Protein AF-A0A1K1LLW4-F1 (afdb_monomer_lite)

Secondary structure (DSSP, 8-state):
--------EEETT-SSPPTTPPEE--TTS-TT-HHHHHHHHTSSSTT--EEEEEETTTTEEEEEEE-SS-TTEEEEEEEETTTEEEEEEEEHHHHHHHHHHHHHT--SEEETTTEEE-SS-EE--S--EETTTTEE---BPSSPEEEEHHHH--TT--GGG---B-STT----SPPPHHHHHHHHHHHHHHHHTSTTPPPGGG-EEEEE-GGGSGGGEE-HHHHHHHTTS-HHHHHHHHHHT-TTPPPPSEEETTEEEEEHHHHHHHHHHHHTSHHHHHHHHH-GGG--TT-TT---HHHHHHHHHHHHHHHIIIIISHHHHHHS-GGG-SHHHHHHHHHHHHHHHHHTHHHHS-HHHHHHHHHHHHHHHHHHHHHHS---S-----HHHHHHHHHHHHH-GGGHHHHHHHHHHHHHHHH---HHHHHHHHHHHIIIII---HHHHHHHHHHHSPP--

Sequence (458 aa):
MTWTDEPVANGLRTDHPWPNLPFVDDGHIPIEDPDAVEGLGRGAGGGLWGRCDRDTATGEWAAFTTDPKNHDFAWVLRFHPEHGLSVLLYRDDDGAGAHDEWFGDKALMTRLGGYWWDGTTWYRPRQVMNWATESYMRRPVSRPTVITAADLLDDSCRPERGTVAKIVGFTPGPPVPPQQWRHDLARWAQHRSDRPGALALEQCVVTLNAPELAESALLGVEEFAAEAGIAAATLRAYIARDEADIPEPQVTDGGRKRWSRPVVTDWLEQRRRAPGNAAAVLAGNDTADENASGSISPALRRLWTRLTTMLLRELWEQPAARRRWSRPFRNEQAANDLAEQLGWVAAVNADAAIPVNDLAWMIQQGVLWELQRFRDTMSVVGHVSLTRQAGHALGWFIEQAPGRVPALFGAIVRHAKDDLDIPADVVEKSLRQSLMSHGGMPPERVDEFFAVTFPPQK

Foldseek 3Di:
DQQPFDFLAFELQALAGAALHAYADPPVAPLVDQVSQQCQQVDPDPLKGKDKDADPVQRKIKIKIQDPQANQKMWIWTQGPVQGIGITITGNVSRVVVRCVCPVVCFRDAALQAFTDNLPFIFDHQAAAFLLVRGGDGHTADPKDFDFLVNLADPLAALVLADYHYPNPDDRDPGHPRSNSSNNSVVSVVVQVPDPPRDDRRSHTHDIDGPLLPPVQWDWLCRLCVVLVHHSVVSVVCVVVVHLVDTAASDQDPNTGIHRPVNSVSNSLRSCLALVNLQVLQQPPPPPPPPPPPDDRVLLVVQLVVQLVVQLCVCQVDPVNLVVDDPVQSDSVSSSVVSSVVSNVCSVCVCVVDVLVVLLVVLLVLLLVQLQVCVVVDVDDAEGARDLVSLQSLLSSCRSRVSCLLNSLSNSQNCCCPVPVHHSRRSLRNNLNSCCPRSVDPNVSSVSSCSNRHGDDD

pLDDT: mean 87.44, std 11.72, range [29.08, 98.12]

Radius of gyration: 28.99 Å; chains: 1; bounding box: 76×58×81 Å

Structure (mmCIF, N/CA/C/O backbone):
data_AF-A0A1K1LLW4-F1
#
_entry.id   AF-A0A1K1LLW4-F1
#
loop_
_atom_site.group_PDB
_atom_site.id
_atom_site.type_symbol
_atom_site.label_atom_id
_atom_site.label_alt_id
_atom_site.label_comp_id
_atom_site.label_asym_id
_atom_site.label_entity_id
_atom_site.label_seq_id
_atom_site.pdbx_PDB_ins_code
_atom_site.Cartn_x
_atom_site.Cartn_y
_atom_site.Cartn_z
_atom_site.occupancy
_atom_site.B_iso_or_equiv
_atom_site.auth_seq_id
_atom_site.auth_comp_id
_atom_site.auth_asym_id
_atom_site.auth_atom_id
_atom_site.pdbx_PDB_model_num
ATOM 1 N N . MET A 1 1 ? -2.407 -8.508 3.901 1.00 29.08 1 MET A N 1
ATOM 2 C CA . MET A 1 1 ? -2.340 -9.109 2.555 1.00 29.08 1 MET A CA 1
ATOM 3 C C . MET A 1 1 ? -1.143 -8.481 1.871 1.00 29.08 1 MET A C 1
ATOM 5 O O . MET A 1 1 ? -1.248 -7.399 1.306 1.00 29.08 1 MET A O 1
ATOM 9 N N . THR A 1 2 ? 0.015 -9.092 2.074 1.00 32.81 2 THR A N 1
ATOM 10 C CA . THR A 1 2 ? 1.294 -8.747 1.456 1.00 32.81 2 THR A CA 1
ATOM 11 C C . THR A 1 2 ? 1.303 -9.373 0.065 1.00 32.81 2 THR A C 1
ATOM 13 O O . THR A 1 2 ? 1.570 -10.557 -0.098 1.00 32.81 2 THR A O 1
ATOM 16 N N . TRP A 1 3 ? 0.894 -8.590 -0.931 1.00 44.00 3 TRP A N 1
ATOM 17 C CA . TRP A 1 3 ? 1.011 -8.954 -2.342 1.00 44.00 3 TRP A CA 1
ATOM 18 C C . TRP A 1 3 ? 2.505 -8.998 -2.674 1.00 44.00 3 TRP A C 1
ATOM 20 O O . TRP A 1 3 ? 3.170 -7.972 -2.577 1.00 44.00 3 TRP A O 1
ATOM 30 N N . THR A 1 4 ? 3.043 -10.183 -2.957 1.00 53.75 4 THR A N 1
ATOM 31 C CA . THR A 1 4 ? 4.460 -10.383 -3.322 1.00 53.75 4 THR A CA 1
ATOM 32 C C . THR A 1 4 ? 4.528 -10.851 -4.769 1.00 53.75 4 THR A C 1
ATOM 34 O O . THR A 1 4 ? 5.141 -11.866 -5.095 1.00 53.75 4 THR A O 1
ATOM 37 N N . ASP A 1 5 ? 3.860 -10.107 -5.646 1.00 73.12 5 ASP A N 1
ATOM 38 C CA . ASP A 1 5 ? 3.947 -10.331 -7.079 1.00 73.12 5 ASP A CA 1
ATOM 39 C C . ASP A 1 5 ? 5.258 -9.673 -7.532 1.00 73.12 5 ASP A C 1
ATOM 41 O O . ASP A 1 5 ? 5.309 -8.485 -7.858 1.00 73.12 5 ASP A O 1
ATOM 45 N N . GLU A 1 6 ? 6.370 -10.412 -7.460 1.00 84.62 6 GLU A N 1
ATOM 46 C CA . GLU A 1 6 ? 7.663 -9.954 -7.977 1.00 84.62 6 GLU A CA 1
ATOM 47 C C . GLU A 1 6 ? 7.812 -10.353 -9.455 1.00 84.62 6 GLU A C 1
ATOM 49 O O . GLU A 1 6 ? 7.581 -11.512 -9.823 1.00 84.62 6 GLU A O 1
ATOM 54 N N . PRO A 1 7 ? 8.253 -9.434 -10.331 1.00 92.94 7 PRO A N 1
ATOM 55 C CA . PRO A 1 7 ? 8.508 -9.772 -11.722 1.00 92.94 7 PRO A CA 1
ATOM 56 C C . PRO A 1 7 ? 9.691 -10.737 -11.835 1.00 92.94 7 PRO A C 1
ATOM 58 O O . PRO A 1 7 ? 10.687 -10.639 -11.119 1.00 92.94 7 PRO A O 1
ATOM 61 N N . VAL A 1 8 ? 9.617 -11.644 -12.806 1.00 95.25 8 VAL A N 1
ATOM 62 C CA . VAL A 1 8 ? 10.657 -12.646 -13.085 1.00 95.25 8 VAL A CA 1
ATOM 63 C C . VAL A 1 8 ? 11.539 -12.277 -14.279 1.00 95.25 8 VAL A C 1
ATOM 65 O O . VAL A 1 8 ? 12.636 -12.820 -14.421 1.00 95.25 8 VAL A O 1
ATOM 68 N N . ALA A 1 9 ? 11.087 -11.364 -15.145 1.00 97.00 9 ALA A N 1
ATOM 69 C CA . ALA A 1 9 ? 11.869 -10.859 -16.269 1.00 97.00 9 ALA A CA 1
ATOM 70 C C . ALA A 1 9 ? 11.394 -9.483 -16.759 1.00 97.00 9 ALA A C 1
ATOM 72 O O . ALA A 1 9 ? 10.254 -9.072 -16.547 1.00 97.00 9 ALA A O 1
ATOM 73 N N . ASN A 1 10 ? 12.279 -8.807 -17.485 1.00 97.56 10 ASN A N 1
ATOM 74 C CA . ASN A 1 10 ? 11.970 -7.628 -18.281 1.00 97.56 10 ASN A CA 1
ATOM 75 C C . ASN A 1 10 ? 11.449 -8.031 -19.661 1.00 97.56 10 ASN A C 1
ATOM 77 O O . ASN A 1 10 ? 12.074 -8.856 -20.328 1.00 97.56 10 ASN A O 1
ATOM 81 N N . GLY A 1 11 ? 10.382 -7.391 -20.137 1.00 96.94 11 GLY A N 1
ATOM 82 C CA . GLY A 1 11 ? 10.068 -7.395 -21.565 1.00 96.94 11 GLY A CA 1
ATOM 83 C C . GLY A 1 11 ? 11.105 -6.585 -22.340 1.00 96.94 11 GLY A C 1
ATOM 84 O O . GLY A 1 11 ? 11.568 -5.540 -21.876 1.00 96.94 11 GLY A O 1
ATOM 85 N N . LEU A 1 12 ? 11.497 -7.050 -23.525 1.00 95.44 12 LEU A N 1
ATOM 86 C CA . LEU A 1 12 ? 12.487 -6.364 -24.358 1.00 95.44 12 LEU A CA 1
ATOM 87 C C . LEU A 1 12 ? 12.047 -4.948 -24.774 1.00 95.44 12 LEU A C 1
ATOM 89 O O . LEU A 1 12 ? 12.897 -4.095 -25.032 1.00 95.44 12 LEU A O 1
ATOM 93 N N . ARG A 1 13 ? 10.738 -4.677 -24.826 1.00 94.94 13 ARG A N 1
ATOM 94 C CA . ARG A 1 13 ? 10.176 -3.372 -25.202 1.00 94.94 13 ARG A CA 1
ATOM 95 C C . ARG A 1 13 ? 9.775 -2.496 -24.009 1.00 94.94 13 ARG A C 1
ATOM 97 O O . ARG A 1 13 ? 9.144 -1.462 -24.228 1.00 94.94 13 ARG A O 1
ATOM 104 N N . THR A 1 14 ? 10.171 -2.867 -22.787 1.00 95.38 14 THR A N 1
ATOM 105 C CA . THR A 1 14 ? 10.041 -2.006 -21.602 1.00 95.38 14 THR A CA 1
ATOM 106 C C . THR A 1 14 ? 10.919 -0.757 -21.729 1.00 95.38 14 THR A C 1
ATOM 108 O O . THR A 1 14 ? 12.055 -0.842 -22.200 1.00 95.38 14 THR A O 1
ATOM 111 N N . ASP A 1 15 ? 10.416 0.391 -21.284 1.00 95.31 15 ASP A N 1
ATOM 112 C CA . ASP A 1 15 ? 11.164 1.646 -21.153 1.00 95.31 15 ASP A CA 1
ATOM 113 C C . ASP A 1 15 ? 11.848 1.772 -19.783 1.00 95.31 15 ASP A C 1
ATOM 115 O O . ASP A 1 15 ? 12.773 2.568 -19.607 1.00 95.31 15 ASP A O 1
ATOM 119 N N . HIS A 1 16 ? 11.437 0.961 -18.806 1.00 95.56 16 HIS A N 1
ATOM 120 C CA . HIS A 1 16 ? 11.915 1.042 -17.427 1.00 95.56 16 HIS A CA 1
ATOM 121 C C . HIS A 1 16 ? 12.403 -0.313 -16.904 1.00 95.56 16 HIS A C 1
ATOM 123 O O . HIS A 1 16 ? 11.697 -0.973 -16.129 1.00 95.56 16 HIS A O 1
ATOM 129 N N . PRO A 1 17 ? 13.609 -0.756 -17.317 1.00 96.25 17 PRO A N 1
ATOM 130 C CA . PRO A 1 17 ? 14.136 -2.055 -16.930 1.00 96.25 17 PRO A CA 1
ATOM 131 C C . PRO A 1 17 ? 14.247 -2.228 -15.414 1.00 96.25 17 PRO A C 1
ATOM 133 O O . PRO A 1 17 ? 14.732 -1.359 -14.686 1.00 96.25 17 PRO A O 1
ATOM 136 N N . TRP A 1 18 ? 13.829 -3.392 -14.938 1.00 94.94 18 TRP A N 1
ATOM 137 C CA . TRP A 1 18 ? 14.044 -3.868 -13.586 1.00 94.94 18 TRP A CA 1
ATOM 138 C C . TRP A 1 18 ? 15.479 -4.394 -13.430 1.00 94.94 18 TRP A C 1
ATOM 140 O O . TRP A 1 18 ? 15.917 -5.234 -14.230 1.00 94.94 18 TRP A O 1
ATOM 150 N N . PRO A 1 19 ? 16.231 -3.930 -12.418 1.00 94.00 19 PRO A N 1
ATOM 151 C CA . PRO A 1 19 ? 17.633 -4.288 -12.251 1.00 94.00 19 PRO A CA 1
ATOM 152 C C . PRO A 1 19 ? 17.816 -5.775 -11.940 1.00 94.00 19 PRO A C 1
ATOM 154 O O . PRO A 1 19 ? 17.080 -6.350 -11.144 1.00 94.00 19 PRO A O 1
ATOM 157 N N . ASN A 1 20 ? 18.852 -6.380 -12.523 1.00 93.69 20 ASN A N 1
ATOM 158 C CA . ASN A 1 20 ? 19.263 -7.773 -12.304 1.00 93.69 20 ASN A CA 1
ATOM 159 C C . ASN A 1 20 ? 18.229 -8.843 -12.708 1.00 93.69 20 ASN A C 1
ATOM 161 O O . ASN A 1 20 ? 18.431 -10.020 -12.411 1.00 93.69 20 ASN A O 1
ATOM 165 N N . LEU A 1 21 ? 17.159 -8.474 -13.418 1.00 95.50 21 LEU A N 1
ATOM 166 C CA . LEU A 1 21 ? 16.263 -9.430 -14.069 1.00 95.50 21 LEU A CA 1
ATOM 167 C C . LEU A 1 21 ? 16.658 -9.638 -15.537 1.00 95.50 21 LEU A C 1
ATOM 169 O O . LEU A 1 21 ? 17.056 -8.673 -16.202 1.00 95.50 21 LEU A O 1
ATOM 173 N N . PRO A 1 22 ? 16.540 -10.870 -16.066 1.00 96.94 22 PRO A N 1
ATOM 174 C CA . PRO A 1 22 ? 16.833 -11.148 -17.467 1.00 96.94 22 PRO A CA 1
ATOM 175 C C . PRO A 1 22 ? 15.857 -10.409 -18.391 1.00 96.94 22 PRO A C 1
ATOM 177 O O . PRO A 1 22 ? 14.741 -10.084 -17.992 1.00 96.94 22 PRO A O 1
ATOM 180 N N . PHE A 1 23 ? 16.257 -10.181 -19.641 1.00 97.69 23 PHE A N 1
ATOM 181 C CA . PHE A 1 23 ? 15.351 -9.706 -20.690 1.00 97.69 23 PHE A CA 1
ATOM 182 C C . PHE A 1 23 ? 14.771 -10.889 -21.463 1.00 97.69 23 PHE A C 1
ATOM 184 O O . PHE A 1 23 ? 15.507 -11.795 -21.861 1.00 97.69 23 PHE A O 1
ATOM 191 N N . VAL A 1 24 ? 13.465 -10.863 -21.707 1.00 97.81 24 VAL A N 1
ATOM 192 C CA . VAL A 1 24 ? 12.727 -11.849 -22.498 1.00 97.81 24 VAL A CA 1
ATOM 193 C C . VAL A 1 24 ? 12.099 -11.147 -23.699 1.00 97.81 24 VAL A C 1
ATOM 195 O O . VAL A 1 24 ? 11.547 -10.054 -23.584 1.00 97.81 24 VAL A O 1
ATOM 198 N N . ASP A 1 25 ? 12.206 -11.782 -24.863 1.00 96.25 25 ASP A N 1
ATOM 199 C CA . ASP A 1 25 ? 11.556 -11.326 -26.090 1.00 96.25 25 ASP A CA 1
ATOM 200 C C . ASP A 1 25 ? 10.027 -11.356 -25.933 1.00 96.25 25 ASP A C 1
ATOM 202 O O . ASP A 1 25 ? 9.420 -12.423 -25.791 1.00 96.25 25 ASP A O 1
ATOM 206 N N . ASP A 1 26 ? 9.427 -10.169 -25.959 1.00 95.62 26 ASP A N 1
ATOM 207 C CA . ASP A 1 26 ? 7.992 -9.928 -25.840 1.00 95.62 26 ASP A CA 1
ATOM 208 C C . ASP A 1 26 ? 7.327 -9.708 -27.210 1.00 95.62 26 ASP A C 1
ATOM 210 O O . ASP A 1 26 ? 6.135 -9.421 -27.262 1.00 95.62 26 ASP A O 1
ATOM 214 N N . GLY A 1 27 ? 8.058 -9.833 -28.328 1.00 93.75 27 GLY A N 1
ATOM 215 C CA . GLY A 1 27 ? 7.659 -9.387 -29.670 1.00 93.75 27 GLY A CA 1
ATOM 216 C C . GLY A 1 27 ? 6.375 -9.995 -30.248 1.00 93.75 27 GLY A C 1
ATOM 217 O O . GLY A 1 27 ? 5.847 -9.489 -31.236 1.00 93.75 27 GLY A O 1
ATOM 218 N N . HIS A 1 28 ? 5.847 -11.070 -29.658 1.00 93.25 28 HIS A N 1
ATOM 219 C CA . HIS A 1 28 ? 4.566 -11.672 -30.057 1.00 93.25 28 HIS A CA 1
ATOM 220 C C . HIS A 1 28 ? 3.344 -11.100 -29.338 1.00 93.25 28 HIS A C 1
ATOM 222 O O . HIS A 1 28 ? 2.230 -11.491 -29.679 1.00 93.25 28 HIS A O 1
ATOM 228 N N . ILE A 1 29 ? 3.534 -10.206 -28.368 1.00 93.94 29 ILE A N 1
ATOM 229 C CA . ILE A 1 29 ? 2.448 -9.515 -27.667 1.00 93.94 29 ILE A CA 1
ATOM 230 C C . ILE A 1 29 ? 2.212 -8.142 -28.327 1.00 93.94 29 ILE A C 1
ATOM 232 O O . ILE A 1 29 ? 3.179 -7.416 -28.575 1.00 93.94 29 ILE A O 1
ATOM 236 N N . PRO A 1 30 ? 0.965 -7.741 -28.622 1.00 92.94 30 PRO A N 1
ATOM 237 C CA . PRO A 1 30 ? 0.643 -6.442 -29.212 1.00 92.94 30 PRO A CA 1
ATOM 238 C C . PRO A 1 30 ? 0.646 -5.339 -28.140 1.00 92.94 30 PRO A C 1
ATOM 240 O O . PRO A 1 30 ? -0.393 -4.788 -27.801 1.00 92.94 30 PRO A O 1
ATOM 243 N N . ILE A 1 31 ? 1.814 -5.028 -27.571 1.00 92.12 31 ILE A N 1
ATOM 244 C CA . ILE A 1 31 ? 1.949 -4.122 -26.413 1.00 92.12 31 ILE A CA 1
ATOM 245 C C . ILE A 1 31 ? 1.507 -2.675 -26.687 1.00 92.12 31 ILE A C 1
ATOM 247 O O . ILE A 1 31 ? 1.424 -1.874 -25.763 1.00 92.12 31 ILE A O 1
ATOM 251 N N . GLU A 1 32 ? 1.299 -2.305 -27.948 1.00 90.81 32 GLU A N 1
ATOM 252 C CA . GLU A 1 32 ? 0.819 -0.985 -28.351 1.00 90.81 32 GLU A CA 1
ATOM 253 C C . GLU A 1 32 ? -0.715 -0.856 -28.281 1.00 90.81 32 GLU A C 1
ATOM 255 O O . GLU A 1 32 ? -1.231 0.259 -28.349 1.00 90.81 32 GLU A O 1
ATOM 260 N N . ASP A 1 33 ? -1.441 -1.972 -28.145 1.00 93.44 33 ASP A N 1
ATOM 261 C CA . ASP A 1 33 ? -2.904 -2.020 -28.111 1.00 93.44 33 ASP A CA 1
ATOM 262 C C . ASP A 1 33 ? -3.393 -2.822 -26.888 1.00 93.44 33 ASP A C 1
ATOM 264 O O . ASP A 1 33 ? -3.398 -4.058 -26.919 1.00 93.44 33 ASP A O 1
ATOM 268 N N . PRO A 1 34 ? -3.828 -2.152 -25.804 1.00 93.62 34 PRO A N 1
ATOM 269 C CA . PRO A 1 34 ? -4.249 -2.849 -24.593 1.00 93.62 34 PRO A CA 1
ATOM 270 C C . PRO A 1 34 ? -5.496 -3.726 -24.786 1.00 93.62 34 PRO A C 1
ATOM 272 O O . PRO A 1 34 ? -5.616 -4.732 -24.087 1.00 93.62 34 PRO A O 1
ATOM 275 N N . ASP A 1 35 ? -6.378 -3.423 -25.750 1.00 93.06 35 ASP A N 1
ATOM 276 C CA . ASP A 1 35 ? -7.534 -4.290 -26.039 1.00 93.06 35 ASP A CA 1
ATOM 277 C C . ASP A 1 35 ? -7.069 -5.585 -26.712 1.00 93.06 35 ASP A C 1
ATOM 279 O O . ASP A 1 35 ? -7.592 -6.666 -26.441 1.00 93.06 35 ASP A O 1
ATOM 283 N N . ALA A 1 36 ? -6.056 -5.496 -27.579 1.00 93.00 36 ALA A N 1
ATOM 284 C CA . ALA A 1 36 ? -5.451 -6.671 -28.194 1.00 93.00 36 ALA A CA 1
ATOM 285 C C . ALA A 1 36 ? -4.679 -7.517 -27.168 1.00 93.00 36 ALA A C 1
ATOM 287 O O . ALA A 1 36 ? -4.701 -8.746 -27.264 1.00 93.00 36 ALA A O 1
ATOM 288 N N . VAL A 1 37 ? -4.039 -6.888 -26.173 1.00 93.50 37 VAL A N 1
ATOM 289 C CA . VAL A 1 37 ? -3.415 -7.589 -25.037 1.00 93.50 37 VAL A CA 1
ATOM 290 C C . VAL A 1 37 ? -4.467 -8.364 -24.246 1.00 93.50 37 VAL A C 1
ATOM 292 O O . VAL A 1 37 ? -4.327 -9.572 -24.081 1.00 93.50 37 VAL A O 1
ATOM 295 N N . GLU A 1 38 ? -5.557 -7.718 -23.822 1.00 92.31 38 GLU A N 1
ATOM 296 C CA . GLU A 1 38 ? -6.661 -8.403 -23.138 1.00 92.31 38 GLU A CA 1
ATOM 297 C C . GLU A 1 38 ? -7.264 -9.521 -24.006 1.00 92.31 38 GLU A C 1
ATOM 299 O O . GLU A 1 38 ? -7.547 -10.616 -23.515 1.00 92.31 38 GLU A O 1
ATOM 304 N N . GLY A 1 39 ? -7.440 -9.262 -25.303 1.00 89.38 39 GLY A N 1
ATOM 305 C CA . GLY A 1 39 ? -7.999 -10.208 -26.263 1.00 89.38 39 GLY A CA 1
ATOM 306 C C . GLY A 1 39 ? -7.177 -11.490 -26.421 1.00 89.38 39 GLY A C 1
ATOM 307 O O . GLY A 1 39 ? -7.765 -12.553 -26.628 1.00 89.38 39 GLY A O 1
ATOM 308 N N . LEU A 1 40 ? -5.846 -11.424 -26.279 1.00 87.25 40 LEU A N 1
ATOM 309 C CA . LEU A 1 40 ? -4.995 -12.619 -26.232 1.00 87.25 40 LEU A CA 1
ATOM 310 C C . LEU A 1 40 ? -5.341 -13.499 -25.027 1.00 87.25 40 LEU A C 1
ATOM 312 O O . LEU A 1 40 ? -5.541 -14.704 -25.183 1.00 87.25 40 LEU A O 1
ATOM 316 N N . GLY A 1 41 ? -5.461 -12.883 -23.852 1.00 81.19 41 GLY A N 1
ATOM 317 C CA . GLY A 1 41 ? -5.761 -13.568 -22.599 1.00 81.19 41 GLY A CA 1
ATOM 318 C C . GLY A 1 41 ? -7.203 -14.065 -22.499 1.00 81.19 41 GLY A C 1
ATOM 319 O O . GLY A 1 41 ? -7.468 -15.048 -21.825 1.00 81.19 41 GLY A O 1
ATOM 320 N N . ARG A 1 42 ? -8.152 -13.436 -23.203 1.00 81.75 42 ARG A N 1
ATOM 321 C CA . ARG A 1 42 ? -9.574 -13.839 -23.237 1.00 81.75 42 ARG A CA 1
ATOM 322 C C . ARG A 1 42 ? -9.958 -14.730 -24.426 1.00 81.75 42 ARG A C 1
ATOM 324 O O . ARG A 1 42 ? -11.147 -14.935 -24.680 1.00 81.75 42 ARG A O 1
ATOM 331 N N . GLY A 1 43 ? -8.978 -15.232 -25.178 1.00 68.56 43 GLY A N 1
ATOM 332 C CA . GLY A 1 43 ? -9.185 -16.076 -26.357 1.00 68.56 43 GLY A CA 1
ATOM 333 C C . GLY A 1 43 ? -9.942 -17.392 -26.091 1.00 68.56 43 GLY A C 1
ATOM 334 O O . GLY A 1 43 ? -10.261 -17.755 -24.966 1.00 68.56 43 GLY A O 1
ATOM 335 N N . ALA A 1 44 ? -10.229 -18.149 -27.158 1.00 50.34 44 ALA A N 1
ATOM 336 C CA . ALA A 1 44 ? -11.145 -19.305 -27.160 1.00 50.34 44 ALA A CA 1
ATOM 337 C C . ALA A 1 44 ? -10.653 -20.589 -26.435 1.00 50.34 44 ALA A C 1
ATOM 339 O O . ALA A 1 44 ? -11.166 -21.677 -26.705 1.00 50.34 44 ALA A O 1
ATOM 340 N N . GLY A 1 45 ? -9.662 -20.496 -25.545 1.00 55.31 45 GLY A N 1
ATOM 341 C CA . GLY A 1 45 ? -9.111 -21.616 -24.774 1.00 55.31 45 GLY A CA 1
ATOM 342 C C . GLY A 1 45 ? -9.340 -21.441 -23.272 1.00 55.31 45 GLY A C 1
ATOM 343 O O . GLY A 1 45 ? -9.314 -20.328 -22.763 1.00 55.31 45 GLY A O 1
ATOM 344 N N . GLY A 1 46 ? -9.574 -22.538 -22.549 1.00 61.75 46 GLY A N 1
ATOM 345 C CA . GLY A 1 46 ? -9.647 -22.498 -21.085 1.00 61.75 46 GLY A CA 1
ATOM 346 C C . GLY A 1 46 ? -8.267 -22.273 -20.457 1.00 61.75 46 GLY A C 1
ATOM 347 O O . GLY A 1 46 ? -7.285 -22.829 -20.943 1.00 61.75 46 GLY A O 1
ATOM 348 N N . GLY A 1 47 ? -8.212 -21.503 -19.367 1.00 72.81 47 GLY A N 1
ATOM 349 C CA . GLY A 1 47 ? -6.987 -21.282 -18.585 1.00 72.81 47 GLY A CA 1
ATOM 350 C C . GLY A 1 47 ? -6.106 -20.121 -19.052 1.00 72.81 47 GLY A C 1
ATOM 351 O O . GLY A 1 47 ? -4.955 -20.065 -18.650 1.00 72.81 47 GLY A O 1
ATOM 352 N N . LEU A 1 48 ? -6.625 -19.225 -19.894 1.00 84.75 48 LEU A N 1
ATOM 353 C CA . LEU A 1 48 ? -5.991 -17.946 -20.205 1.00 84.75 48 LEU A CA 1
ATOM 354 C C . LEU A 1 48 ? -6.799 -16.826 -19.548 1.00 84.75 48 LEU A C 1
ATOM 356 O O . LEU A 1 48 ? -8.034 -16.891 -19.508 1.00 84.75 48 LEU A O 1
ATOM 360 N N . TRP A 1 49 ? -6.100 -15.812 -19.047 1.00 87.56 49 TRP A N 1
ATOM 361 C CA . TRP A 1 49 ? -6.709 -14.626 -18.463 1.00 87.56 49 TRP A CA 1
ATOM 362 C C . TRP A 1 49 ? -6.142 -13.367 -19.095 1.00 87.56 49 TRP A C 1
ATOM 364 O O . TRP A 1 49 ? -4.971 -13.293 -19.464 1.00 87.56 49 TRP A O 1
ATOM 374 N N . GLY A 1 50 ? -6.998 -12.360 -19.222 1.00 91.19 50 GLY A N 1
ATOM 375 C CA . GLY A 1 50 ? -6.609 -11.047 -19.702 1.00 91.19 50 GLY A CA 1
ATOM 376 C C . GLY A 1 50 ? -7.561 -9.977 -19.202 1.00 91.19 50 GLY A C 1
ATOM 377 O O . GLY A 1 50 ? -8.764 -10.216 -19.010 1.00 91.19 50 GLY A O 1
ATOM 378 N N . ARG A 1 51 ? -7.008 -8.789 -18.990 1.00 93.12 51 ARG A N 1
ATOM 379 C CA . ARG A 1 51 ? -7.737 -7.592 -18.573 1.00 93.12 51 ARG A CA 1
ATOM 380 C C . ARG A 1 51 ? -6.998 -6.370 -19.083 1.00 93.12 51 ARG A C 1
ATOM 382 O O . ARG A 1 51 ? -5.768 -6.356 -19.075 1.00 93.12 51 ARG A O 1
ATOM 389 N N . CYS A 1 52 ? -7.744 -5.350 -19.479 1.00 93.56 52 CYS A N 1
ATOM 390 C CA . CYS A 1 52 ? -7.210 -4.008 -19.601 1.00 93.56 52 CYS A CA 1
ATOM 391 C C . CYS A 1 52 ? -8.060 -3.029 -18.795 1.00 93.56 52 CYS A C 1
ATOM 393 O O . CYS A 1 52 ? -9.269 -3.207 -18.644 1.00 93.56 52 CYS A O 1
ATOM 395 N N . ASP A 1 53 ? -7.407 -1.992 -18.289 1.00 93.25 53 ASP A N 1
ATOM 396 C CA . ASP A 1 53 ? -8.035 -0.871 -17.613 1.00 93.25 53 ASP A CA 1
ATOM 397 C C . ASP A 1 53 ? -7.435 0.436 -18.146 1.00 93.25 53 ASP A C 1
ATOM 399 O O . ASP A 1 53 ? -6.230 0.545 -18.399 1.00 93.25 53 ASP A O 1
ATOM 403 N N . ARG A 1 54 ? -8.292 1.438 -18.364 1.00 92.31 54 ARG A N 1
ATOM 404 C CA . ARG A 1 54 ? -7.931 2.709 -19.008 1.00 92.31 54 ARG A CA 1
ATOM 405 C C . ARG A 1 54 ? -8.397 3.890 -18.166 1.00 92.31 54 ARG A C 1
ATOM 407 O O . ARG A 1 54 ? -9.573 3.976 -17.814 1.00 92.31 54 ARG A O 1
ATOM 414 N N . ASP A 1 55 ? -7.508 4.845 -17.927 1.00 88.94 55 ASP A N 1
ATOM 415 C CA . ASP A 1 55 ? -7.869 6.165 -17.416 1.00 88.94 55 ASP A CA 1
ATOM 416 C C . ASP A 1 55 ? -8.114 7.098 -18.609 1.00 88.94 55 ASP A C 1
ATOM 418 O O . ASP A 1 55 ? -7.195 7.633 -19.227 1.00 88.94 55 ASP A O 1
ATOM 422 N N . THR A 1 56 ? -9.387 7.284 -18.964 1.00 85.81 56 THR A N 1
ATOM 423 C CA . THR A 1 56 ? -9.769 8.138 -20.104 1.00 85.81 56 THR A CA 1
ATOM 424 C C . THR A 1 56 ? -9.405 9.613 -19.923 1.00 85.81 56 THR A C 1
ATOM 426 O O . THR A 1 56 ? -9.317 10.327 -20.921 1.00 85.81 56 THR A O 1
ATOM 429 N N . ALA A 1 57 ? -9.196 10.082 -18.687 1.00 88.06 57 ALA A N 1
ATOM 430 C CA . ALA A 1 57 ? -8.868 11.478 -18.424 1.00 88.06 57 ALA A CA 1
ATOM 431 C C . ALA A 1 57 ? -7.390 11.773 -18.698 1.00 88.06 57 ALA A C 1
ATOM 433 O O . ALA A 1 57 ? -7.067 12.851 -19.197 1.00 88.06 57 ALA A O 1
ATOM 434 N N . THR A 1 58 ? -6.504 10.826 -18.388 1.00 87.38 58 THR A N 1
ATOM 435 C CA . THR A 1 58 ? -5.056 11.001 -18.568 1.00 87.38 58 THR A CA 1
ATOM 436 C C . THR A 1 58 ? -4.510 10.287 -19.802 1.00 87.38 58 THR A C 1
ATOM 438 O O . THR A 1 58 ? -3.434 10.635 -20.273 1.00 87.38 58 THR A O 1
ATOM 441 N N . GLY A 1 59 ? -5.242 9.324 -20.368 1.00 89.94 59 GLY A N 1
ATOM 442 C CA . GLY A 1 59 ? -4.763 8.472 -21.462 1.00 89.94 59 GLY A CA 1
ATOM 443 C C . GLY A 1 59 ? -3.833 7.346 -20.996 1.00 89.94 59 GLY A C 1
ATOM 444 O O . GLY A 1 59 ? -3.259 6.636 -21.821 1.00 89.94 59 GLY A O 1
ATOM 445 N N . GLU A 1 60 ? -3.679 7.180 -19.684 1.00 92.56 60 GLU A N 1
ATOM 446 C CA . GLU A 1 60 ? -2.968 6.067 -19.071 1.00 92.56 60 GLU A CA 1
ATOM 447 C C . GLU A 1 60 ? -3.755 4.763 -19.206 1.00 92.56 60 GLU A C 1
ATOM 449 O O . GLU A 1 60 ? -4.988 4.745 -19.200 1.00 92.56 60 GLU A O 1
ATOM 454 N N . TRP A 1 61 ? -3.037 3.648 -19.270 1.00 93.62 61 TRP A N 1
ATOM 455 C CA . TRP A 1 61 ? -3.657 2.331 -19.216 1.00 93.62 61 TRP A CA 1
ATOM 456 C C . TRP A 1 61 ? -2.730 1.295 -18.585 1.00 93.62 61 TRP A C 1
ATOM 458 O O . TRP A 1 61 ? -1.508 1.477 -18.517 1.00 93.62 61 TRP A O 1
ATOM 468 N N . ALA A 1 62 ? -3.336 0.214 -18.107 1.00 94.31 62 ALA A N 1
ATOM 469 C CA . ALA A 1 62 ? -2.666 -1.012 -17.710 1.00 94.31 62 ALA A CA 1
ATOM 470 C C . ALA A 1 62 ? -3.354 -2.195 -18.392 1.00 94.31 62 ALA A C 1
ATOM 472 O O . ALA A 1 62 ? -4.544 -2.143 -18.706 1.00 94.31 62 ALA A O 1
ATOM 473 N N . ALA A 1 63 ? -2.593 -3.244 -18.669 1.00 95.06 63 ALA A N 1
ATOM 474 C CA . ALA A 1 63 ? -3.138 -4.474 -19.215 1.00 95.06 63 ALA A CA 1
ATOM 475 C C . ALA A 1 63 ? -2.319 -5.663 -18.735 1.00 95.06 63 ALA A C 1
ATOM 477 O O . ALA A 1 63 ? -1.123 -5.533 -18.479 1.00 95.06 63 ALA A O 1
ATOM 478 N N . PHE A 1 64 ? -2.946 -6.828 -18.652 1.00 94.81 64 PHE A N 1
ATOM 479 C CA . PHE A 1 64 ? -2.212 -8.076 -18.526 1.00 94.81 64 PHE A CA 1
ATOM 480 C C . PHE A 1 64 ? -2.808 -9.171 -19.402 1.00 94.81 64 PHE A C 1
ATOM 482 O O . PHE A 1 64 ? -3.986 -9.128 -19.767 1.00 94.81 64 PHE A O 1
ATOM 489 N N . THR A 1 65 ? -1.973 -10.151 -19.733 1.00 95.38 65 THR A N 1
ATOM 490 C CA . THR A 1 65 ? -2.368 -11.367 -20.445 1.00 95.38 65 THR A CA 1
ATOM 491 C C . THR A 1 65 ? -1.501 -12.536 -20.011 1.00 95.38 65 THR A C 1
ATOM 493 O O . THR A 1 65 ? -0.281 -12.390 -19.927 1.00 95.38 65 THR A O 1
ATOM 496 N N . THR A 1 66 ? -2.096 -13.713 -19.832 1.00 94.81 66 THR A N 1
ATOM 497 C CA . THR A 1 66 ? -1.350 -14.979 -19.844 1.00 94.81 66 THR A CA 1
ATOM 498 C C . THR A 1 66 ? -0.587 -15.093 -21.169 1.00 94.81 66 THR A C 1
ATOM 500 O O . THR A 1 66 ? -1.122 -14.751 -22.233 1.00 94.81 66 THR A O 1
ATOM 503 N N . ASP A 1 67 ? 0.675 -15.520 -21.133 1.00 93.88 67 ASP A N 1
ATOM 504 C CA . ASP A 1 67 ? 1.489 -15.647 -22.340 1.00 93.88 67 ASP A CA 1
ATOM 505 C C . ASP A 1 67 ? 0.993 -16.819 -23.210 1.00 93.88 67 ASP A C 1
ATOM 507 O O . ASP A 1 67 ? 0.894 -17.945 -22.727 1.00 93.88 67 ASP A O 1
ATOM 511 N N . PRO A 1 68 ? 0.734 -16.615 -24.516 1.00 90.88 68 PRO A N 1
ATOM 512 C CA . PRO A 1 68 ? 0.138 -17.642 -25.376 1.00 90.88 68 PRO A CA 1
ATOM 513 C C . PRO A 1 68 ? 1.105 -18.767 -25.781 1.00 90.88 68 PRO A C 1
ATOM 515 O O . PRO A 1 68 ? 0.701 -19.727 -26.437 1.00 90.88 68 PRO A O 1
ATOM 518 N N . LYS A 1 69 ? 2.403 -18.635 -25.486 1.00 92.06 69 LYS A N 1
ATOM 519 C CA . LYS A 1 69 ? 3.441 -19.626 -25.803 1.00 92.06 69 LYS A CA 1
ATOM 520 C C . LYS A 1 69 ? 3.947 -20.351 -24.555 1.00 92.06 69 LYS A C 1
ATOM 522 O O . LYS A 1 69 ? 4.555 -21.412 -24.701 1.00 92.06 69 LYS A O 1
ATOM 527 N N . ASN A 1 70 ? 3.736 -19.788 -23.368 1.00 93.00 70 ASN A N 1
ATOM 528 C CA . ASN A 1 70 ? 4.112 -20.360 -22.084 1.00 93.00 70 ASN A CA 1
ATOM 529 C C . ASN A 1 70 ? 3.145 -19.900 -20.979 1.00 93.00 70 ASN A C 1
ATOM 531 O O . ASN A 1 70 ? 3.350 -18.861 -20.360 1.00 93.00 70 ASN A O 1
ATOM 535 N N . HIS A 1 71 ? 2.111 -20.701 -20.727 1.00 92.88 71 HIS A N 1
ATOM 536 C CA . HIS A 1 71 ? 0.999 -20.329 -19.845 1.00 92.88 71 HIS A CA 1
ATOM 537 C C . HIS A 1 71 ? 1.378 -20.281 -18.354 1.00 92.88 71 HIS A C 1
ATOM 539 O O . HIS A 1 71 ? 0.555 -19.889 -17.541 1.00 92.88 71 HIS A O 1
ATOM 545 N N . ASP A 1 72 ? 2.608 -20.655 -17.988 1.00 93.19 72 ASP A N 1
ATOM 546 C CA . ASP A 1 72 ? 3.116 -20.497 -16.618 1.00 93.19 72 ASP A CA 1
ATOM 547 C C . ASP A 1 72 ? 3.407 -19.020 -16.275 1.00 93.19 72 ASP A C 1
ATOM 549 O O . ASP A 1 72 ? 3.708 -18.687 -15.124 1.00 93.19 72 ASP A O 1
ATOM 553 N N . PHE A 1 73 ? 3.352 -18.127 -17.271 1.00 95.50 73 PHE A N 1
ATOM 554 C CA . PHE A 1 73 ? 3.671 -16.712 -17.130 1.00 95.50 73 PHE A CA 1
ATOM 555 C C . PHE A 1 73 ? 2.581 -15.800 -17.686 1.00 95.50 73 PHE A C 1
ATOM 557 O O . PHE A 1 73 ? 1.893 -16.131 -18.651 1.00 95.50 73 PHE A O 1
ATOM 564 N N . ALA A 1 74 ? 2.527 -14.592 -17.131 1.00 95.56 74 ALA A N 1
ATOM 565 C CA . ALA A 1 74 ? 1.710 -13.491 -17.611 1.00 95.56 74 ALA A CA 1
ATOM 566 C C . ALA A 1 74 ? 2.572 -12.256 -17.896 1.00 95.56 74 ALA A C 1
ATOM 568 O O . ALA A 1 74 ? 3.515 -11.940 -17.168 1.00 95.56 74 ALA A O 1
ATOM 569 N N . TRP A 1 75 ? 2.230 -11.533 -18.958 1.00 96.88 75 TRP A N 1
ATOM 570 C CA . TRP A 1 75 ? 2.775 -10.209 -19.238 1.00 96.88 75 TRP A CA 1
ATOM 571 C C . TRP A 1 75 ? 1.906 -9.158 -18.578 1.00 96.88 75 TRP A C 1
ATOM 573 O O . TRP A 1 75 ? 0.702 -9.130 -18.822 1.00 96.88 75 TRP A O 1
ATOM 583 N N . VAL A 1 76 ? 2.524 -8.268 -17.806 1.00 95.62 76 VAL A N 1
ATOM 584 C CA . VAL A 1 76 ? 1.865 -7.120 -17.179 1.00 95.62 76 VAL A CA 1
ATOM 585 C C . VAL A 1 76 ? 2.469 -5.843 -17.753 1.00 95.62 76 VAL A C 1
ATOM 587 O O . VAL A 1 76 ? 3.691 -5.679 -17.835 1.00 95.62 76 VAL A O 1
ATOM 590 N N . LEU A 1 77 ? 1.592 -4.960 -18.219 1.00 95.06 77 LEU A N 1
ATOM 591 C CA . LEU A 1 77 ? 1.922 -3.756 -18.961 1.00 95.06 77 LEU A CA 1
ATOM 592 C C . LEU A 1 77 ? 1.340 -2.529 -18.266 1.00 95.06 77 LEU A C 1
ATOM 594 O O . LEU A 1 77 ? 0.188 -2.535 -17.829 1.00 95.06 77 LEU A O 1
ATOM 598 N N . ARG A 1 78 ? 2.112 -1.441 -18.253 1.00 93.81 78 ARG A N 1
ATOM 599 C CA . ARG A 1 78 ? 1.674 -0.127 -17.773 1.00 93.81 78 ARG A CA 1
ATOM 600 C C . ARG A 1 78 ? 2.188 0.970 -18.675 1.00 93.81 78 ARG A C 1
ATOM 602 O O . ARG A 1 78 ? 3.395 1.144 -18.804 1.00 93.81 78 ARG A O 1
ATOM 609 N N . PHE A 1 79 ? 1.272 1.733 -19.252 1.00 93.31 79 PHE A N 1
ATOM 610 C CA . PHE A 1 79 ? 1.591 2.840 -20.142 1.00 93.31 79 PHE A CA 1
ATOM 611 C C . PHE A 1 79 ? 1.224 4.190 -19.539 1.00 93.31 79 PHE A C 1
ATOM 613 O O . PHE A 1 79 ? 0.083 4.408 -19.124 1.00 93.31 79 PHE A O 1
ATOM 620 N N . HIS A 1 80 ? 2.167 5.124 -19.596 1.00 92.88 80 HIS A N 1
ATOM 621 C CA . HIS A 1 80 ? 1.959 6.529 -19.287 1.00 92.88 80 HIS A CA 1
ATOM 622 C C . HIS A 1 80 ? 2.356 7.403 -20.485 1.00 92.88 80 HIS A C 1
ATOM 624 O O . HIS A 1 80 ? 3.471 7.251 -20.989 1.00 92.88 80 HIS A O 1
ATOM 630 N N . PRO A 1 81 ? 1.520 8.366 -20.917 1.00 91.50 81 PRO A N 1
ATOM 631 C CA . PRO A 1 81 ? 1.796 9.172 -22.111 1.00 91.50 81 PRO A CA 1
ATOM 632 C C . PRO A 1 81 ? 3.154 9.883 -22.103 1.00 91.50 81 PRO A C 1
ATOM 634 O O . PRO A 1 81 ? 3.807 9.978 -23.138 1.00 91.50 81 PRO A O 1
ATOM 637 N N . GLU A 1 82 ? 3.590 10.365 -20.936 1.00 92.12 82 GLU A N 1
ATOM 638 C CA . GLU A 1 82 ? 4.856 11.100 -20.786 1.00 92.12 82 GLU A CA 1
ATOM 639 C C . GLU A 1 82 ? 6.040 10.221 -20.359 1.00 92.12 82 GLU A C 1
ATOM 641 O O . GLU A 1 82 ? 7.193 10.605 -20.551 1.00 92.12 82 GLU A O 1
ATOM 646 N N . HIS A 1 83 ? 5.769 9.052 -19.771 1.00 92.50 83 HIS A N 1
ATOM 647 C CA . HIS A 1 83 ? 6.793 8.209 -19.141 1.00 92.50 83 HIS A CA 1
ATOM 648 C C . HIS A 1 83 ? 6.944 6.850 -19.827 1.00 92.50 83 HIS A C 1
ATOM 650 O O . HIS A 1 83 ? 7.773 6.052 -19.421 1.00 92.50 83 HIS A O 1
ATOM 656 N N . GLY A 1 84 ? 6.229 6.608 -20.923 1.00 92.88 84 GLY A N 1
ATOM 657 C CA . GLY A 1 84 ? 6.413 5.416 -21.738 1.00 92.88 84 GLY A CA 1
ATOM 658 C C . GLY A 1 84 ? 5.753 4.178 -21.143 1.00 92.88 84 GLY A C 1
ATOM 659 O O . GLY A 1 84 ? 4.750 4.258 -20.430 1.00 92.88 84 GLY A O 1
ATOM 660 N N . LEU A 1 85 ? 6.280 3.019 -21.516 1.00 93.19 85 LEU A N 1
ATOM 661 C CA . LEU A 1 85 ? 5.676 1.716 -21.287 1.00 93.19 85 LEU A CA 1
ATOM 662 C C . LEU A 1 85 ? 6.580 0.830 -20.425 1.00 93.19 85 LEU A C 1
ATOM 664 O O . LEU A 1 85 ? 7.677 0.457 -20.834 1.00 93.19 85 LEU A O 1
ATOM 668 N N . SER A 1 86 ? 6.078 0.397 -19.275 1.00 94.31 86 SER A N 1
ATOM 669 C CA . SER A 1 86 ? 6.662 -0.700 -18.504 1.00 94.31 86 SER A CA 1
ATOM 670 C C . SER A 1 86 ? 6.082 -2.028 -18.994 1.00 94.31 86 SER A C 1
ATOM 672 O O . SER A 1 86 ? 4.863 -2.187 -19.033 1.00 94.31 86 SER A O 1
ATOM 674 N N . VAL A 1 87 ? 6.947 -2.983 -19.347 1.00 95.69 87 VAL A N 1
ATOM 675 C CA . VAL A 1 87 ? 6.569 -4.359 -19.723 1.00 95.69 87 VAL A CA 1
ATOM 676 C C . VAL A 1 87 ? 7.364 -5.338 -18.873 1.00 95.69 87 VAL A C 1
ATOM 678 O O . VAL A 1 87 ? 8.591 -5.404 -18.988 1.00 95.69 87 VAL A O 1
ATOM 681 N N . LEU A 1 88 ? 6.681 -6.099 -18.025 1.00 96.31 88 LEU A N 1
ATOM 682 C CA . LEU A 1 88 ? 7.304 -7.067 -17.126 1.00 96.31 88 LEU A CA 1
ATOM 683 C C . LEU A 1 88 ? 6.609 -8.424 -17.228 1.00 96.31 88 LEU A C 1
ATOM 685 O O . LEU A 1 88 ? 5.413 -8.514 -17.506 1.00 96.31 88 LEU A O 1
ATOM 689 N N . LEU A 1 89 ? 7.390 -9.478 -17.012 1.00 97.00 89 LEU A N 1
ATOM 690 C CA . LEU A 1 89 ? 6.915 -10.853 -16.973 1.00 97.00 89 LEU A CA 1
ATOM 691 C C . LEU A 1 89 ? 6.737 -11.281 -15.518 1.00 97.00 89 LEU A C 1
ATOM 693 O O . LEU A 1 89 ? 7.667 -11.137 -14.724 1.00 97.00 89 LEU A O 1
ATOM 697 N N . TYR A 1 90 ? 5.588 -11.861 -15.207 1.00 95.81 90 TYR A N 1
ATOM 698 C CA . TYR A 1 90 ? 5.223 -12.420 -13.908 1.00 95.81 90 TYR A CA 1
ATOM 699 C C . TYR A 1 90 ? 4.878 -13.898 -14.062 1.00 95.81 90 TYR A C 1
ATOM 701 O O . TYR A 1 90 ? 4.651 -14.366 -15.181 1.00 95.81 90 TYR A O 1
ATOM 709 N N . ARG A 1 91 ? 4.823 -14.648 -12.957 1.00 94.69 91 ARG A N 1
ATOM 710 C CA . ARG A 1 91 ? 4.113 -15.935 -12.979 1.00 94.69 91 ARG A CA 1
ATOM 711 C C . ARG A 1 91 ? 2.634 -15.671 -13.243 1.00 94.69 91 ARG A C 1
ATOM 713 O O . ARG A 1 91 ? 2.131 -14.618 -12.861 1.00 94.69 91 ARG A O 1
ATOM 720 N N . ASP A 1 92 ? 1.954 -16.601 -13.904 1.00 92.31 92 ASP A N 1
ATOM 721 C CA . ASP A 1 92 ? 0.548 -16.398 -14.277 1.00 92.31 92 ASP A CA 1
ATOM 722 C C . ASP A 1 92 ? -0.348 -16.144 -13.050 1.00 92.31 92 ASP A C 1
ATOM 724 O O . ASP A 1 92 ? -1.130 -15.195 -13.053 1.00 92.31 92 ASP A O 1
ATOM 728 N N . ASP A 1 93 ? -0.124 -16.892 -11.962 1.00 91.25 93 ASP A N 1
ATOM 729 C CA . ASP A 1 93 ? -0.840 -16.736 -10.684 1.00 91.25 93 ASP A CA 1
ATOM 730 C C . ASP A 1 93 ? -0.688 -15.330 -10.058 1.00 91.25 93 ASP A C 1
ATOM 732 O O . ASP A 1 93 ? -1.590 -14.870 -9.356 1.00 91.25 93 ASP A O 1
ATOM 736 N N . ASP A 1 94 ? 0.413 -14.634 -10.359 1.00 91.44 94 ASP A N 1
ATOM 737 C CA . ASP A 1 94 ? 0.769 -13.318 -9.808 1.00 91.44 94 ASP A CA 1
ATOM 738 C C . ASP A 1 94 ? 0.341 -12.166 -10.754 1.00 91.44 94 ASP A C 1
ATOM 740 O O . ASP A 1 94 ? 0.307 -10.992 -10.380 1.00 91.44 94 ASP A O 1
ATOM 744 N N . GLY A 1 95 ? 0.002 -12.469 -12.015 1.00 89.62 95 GLY A N 1
ATOM 745 C CA . GLY A 1 95 ? -0.221 -11.459 -13.058 1.00 89.62 95 GLY A CA 1
ATOM 746 C C . GLY A 1 95 ? -1.426 -10.548 -12.801 1.00 89.62 95 GLY A C 1
ATOM 747 O O . GLY A 1 95 ? -1.372 -9.346 -13.071 1.00 89.62 95 GLY A O 1
ATOM 748 N N . ALA A 1 96 ? -2.509 -11.105 -12.253 1.00 88.88 96 ALA A N 1
ATOM 749 C CA . ALA A 1 96 ? -3.717 -10.344 -11.939 1.00 88.88 96 ALA A CA 1
ATOM 750 C C . ALA A 1 96 ? -3.519 -9.397 -10.741 1.00 88.88 96 ALA A C 1
ATOM 752 O O . ALA A 1 96 ? -4.003 -8.264 -10.777 1.00 88.88 96 ALA A O 1
ATOM 753 N N . GLY A 1 97 ? -2.793 -9.838 -9.707 1.00 87.75 97 GLY A N 1
ATOM 754 C CA . GLY A 1 97 ? -2.482 -9.011 -8.539 1.00 87.75 97 GLY A CA 1
ATOM 755 C C . GLY A 1 97 ? -1.556 -7.848 -8.899 1.00 87.75 97 GLY A C 1
ATOM 756 O O . GLY A 1 97 ? -1.877 -6.693 -8.606 1.00 87.75 97 GLY A O 1
ATOM 757 N N . ALA A 1 98 ? -0.499 -8.118 -9.675 1.00 88.44 98 ALA A N 1
ATOM 758 C CA . ALA A 1 98 ? 0.405 -7.093 -10.195 1.00 88.44 98 ALA A CA 1
ATOM 759 C C . ALA A 1 98 ? -0.327 -6.041 -11.051 1.00 88.44 98 ALA A C 1
ATOM 761 O O . ALA A 1 98 ? -0.071 -4.840 -10.931 1.00 88.44 98 ALA A O 1
ATOM 762 N N . HIS A 1 99 ? -1.271 -6.471 -11.897 1.00 89.62 99 HIS A N 1
ATOM 763 C CA . HIS A 1 99 ? -2.116 -5.565 -12.676 1.00 89.62 99 HIS A CA 1
ATOM 764 C C . HIS A 1 99 ? -2.925 -4.612 -11.778 1.00 89.62 99 HIS A C 1
ATOM 766 O O . HIS A 1 99 ? -2.928 -3.396 -12.003 1.00 89.62 99 HIS A O 1
ATOM 772 N N . ASP A 1 100 ? -3.609 -5.150 -10.764 1.00 86.56 100 ASP A N 1
ATOM 773 C CA . ASP A 1 100 ? -4.432 -4.352 -9.854 1.00 86.56 100 ASP A CA 1
ATOM 774 C C . ASP A 1 100 ? -3.575 -3.367 -9.039 1.00 86.56 100 ASP A C 1
ATOM 776 O O . ASP A 1 100 ? -3.971 -2.212 -8.849 1.00 86.56 100 ASP A O 1
ATOM 780 N N . GLU A 1 101 ? -2.364 -3.771 -8.636 1.00 81.12 101 GLU A N 1
ATOM 781 C CA . GLU A 1 101 ? -1.408 -2.900 -7.948 1.00 81.12 101 GLU A CA 1
ATOM 782 C C . GLU A 1 101 ? -0.973 -1.706 -8.818 1.00 81.12 101 GLU A C 1
ATOM 784 O O . GLU A 1 101 ? -0.872 -0.571 -8.333 1.00 81.12 101 GLU A O 1
ATOM 789 N N . TRP A 1 102 ? -0.702 -1.956 -10.101 1.00 80.50 102 TRP A N 1
ATOM 790 C CA . TRP A 1 102 ? -0.218 -0.953 -11.049 1.00 80.50 102 TRP A CA 1
ATOM 791 C C . TRP A 1 102 ? -1.301 0.054 -11.443 1.00 80.50 102 TRP A C 1
ATOM 793 O O . TRP A 1 102 ? -1.018 1.252 -11.563 1.00 80.50 102 TRP A O 1
ATOM 803 N N . PHE A 1 103 ? -2.542 -0.405 -11.628 1.00 78.31 103 PHE A N 1
ATOM 804 C CA . PHE A 1 103 ? -3.642 0.475 -12.019 1.00 78.31 103 PHE A CA 1
ATOM 805 C C . PHE A 1 103 ? -4.235 1.246 -10.830 1.00 78.31 103 PHE A C 1
ATOM 807 O O . PHE A 1 103 ? -4.447 2.455 -10.936 1.00 78.31 103 PHE A O 1
ATOM 814 N N . GLY A 1 104 ? -4.461 0.589 -9.686 1.00 73.19 104 GLY A N 1
ATOM 815 C CA . GLY A 1 104 ? -5.180 1.181 -8.552 1.00 73.19 104 GLY A CA 1
ATOM 816 C C . GLY A 1 104 ? -4.487 2.403 -7.944 1.00 73.19 104 GLY A C 1
ATOM 817 O O . GLY A 1 104 ? -5.102 3.453 -7.760 1.00 73.19 104 GLY A O 1
ATOM 818 N N . ASP A 1 105 ? -3.184 2.300 -7.677 1.00 68.25 105 ASP A N 1
ATOM 819 C CA . ASP A 1 105 ? -2.431 3.350 -6.977 1.00 68.25 105 ASP A CA 1
ATOM 820 C C . ASP A 1 105 ? -1.701 4.324 -7.917 1.00 68.25 105 ASP A C 1
ATOM 822 O O . ASP A 1 105 ? -1.043 5.266 -7.457 1.00 68.25 105 ASP A O 1
ATOM 826 N N . LYS A 1 106 ? -1.861 4.139 -9.235 1.00 77.75 106 LYS A N 1
ATOM 827 C CA . LYS A 1 106 ? -1.170 4.887 -10.298 1.00 77.75 106 LYS A CA 1
ATOM 828 C C . LYS A 1 106 ? 0.360 4.801 -10.221 1.00 77.75 106 LYS A C 1
ATOM 830 O O . LYS A 1 106 ? 1.055 5.705 -10.679 1.00 77.75 106 LYS A O 1
ATOM 835 N N . ALA A 1 107 ? 0.902 3.721 -9.660 1.00 85.56 107 ALA A N 1
ATOM 836 C CA . ALA A 1 107 ? 2.337 3.475 -9.715 1.00 85.56 107 ALA A CA 1
ATOM 837 C C . ALA A 1 107 ? 2.756 3.158 -11.160 1.00 85.56 107 ALA A C 1
ATOM 839 O O . ALA A 1 107 ? 2.116 2.361 -11.843 1.00 85.56 107 ALA A O 1
ATOM 840 N N . LEU A 1 108 ? 3.837 3.781 -11.631 1.00 86.94 108 LEU A N 1
ATOM 841 C CA . LEU A 1 108 ? 4.450 3.437 -12.920 1.00 86.94 108 LEU A CA 1
ATOM 842 C C . LEU A 1 108 ? 5.401 2.253 -12.800 1.00 86.94 108 LEU A C 1
ATOM 844 O O . LEU A 1 108 ? 5.610 1.510 -13.759 1.00 86.94 108 LEU A O 1
ATOM 848 N N . MET A 1 109 ? 6.004 2.111 -11.621 1.00 88.00 109 MET A N 1
ATOM 849 C CA . MET A 1 109 ? 6.885 1.008 -11.277 1.00 88.00 109 MET A CA 1
ATOM 850 C C . MET A 1 109 ? 7.090 0.911 -9.770 1.00 88.00 109 MET A C 1
ATOM 852 O O . MET A 1 109 ? 6.966 1.906 -9.047 1.00 88.00 109 MET A O 1
ATOM 856 N N . THR A 1 110 ? 7.510 -0.273 -9.334 1.00 89.50 110 THR A N 1
ATOM 857 C CA . THR A 1 110 ? 7.990 -0.561 -7.981 1.00 89.50 110 THR A CA 1
ATOM 858 C C . THR A 1 110 ? 9.454 -1.024 -8.011 1.00 89.50 110 THR A C 1
ATOM 860 O O . THR A 1 110 ? 9.932 -1.493 -9.041 1.00 89.50 110 THR A O 1
ATOM 863 N N . ARG A 1 111 ? 10.217 -0.831 -6.929 1.00 91.44 111 ARG A N 1
ATOM 864 C CA . ARG A 1 111 ? 11.632 -1.208 -6.749 1.00 91.44 111 ARG A CA 1
ATOM 865 C C . ARG A 1 111 ? 11.928 -1.472 -5.268 1.00 91.44 111 ARG A C 1
ATOM 867 O O . ARG A 1 111 ? 11.226 -0.976 -4.398 1.00 91.44 111 ARG A O 1
ATOM 874 N N . LEU A 1 112 ? 13.013 -2.199 -4.984 1.00 89.19 112 LEU A N 1
ATOM 875 C CA . LEU A 1 112 ? 13.635 -2.306 -3.649 1.00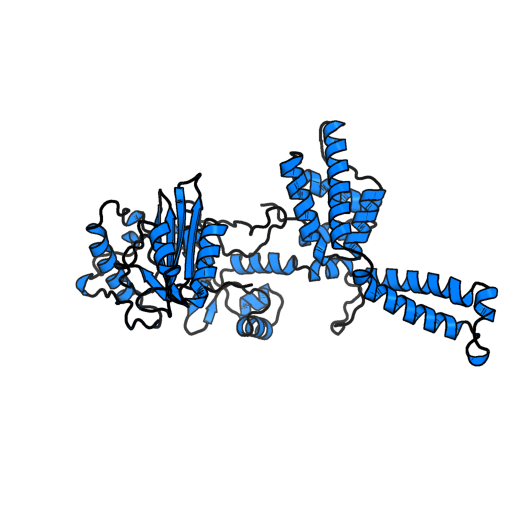 89.19 112 LEU A CA 1
ATOM 876 C C . LEU A 1 112 ? 12.643 -2.583 -2.495 1.00 89.19 112 LEU A C 1
ATOM 878 O O . LEU A 1 112 ? 12.593 -1.840 -1.514 1.00 89.19 112 LEU A O 1
ATOM 882 N N . GLY A 1 113 ? 11.850 -3.650 -2.601 1.00 86.75 113 GLY A N 1
ATOM 883 C CA . GLY A 1 113 ? 10.901 -4.043 -1.552 1.00 86.75 113 GLY A CA 1
ATOM 884 C C . GLY A 1 113 ? 9.704 -3.095 -1.427 1.00 86.75 113 GLY A C 1
ATOM 885 O O . GLY A 1 113 ? 9.370 -2.668 -0.322 1.00 86.75 113 GLY A O 1
ATOM 886 N N . GLY A 1 114 ? 9.125 -2.693 -2.564 1.00 89.19 114 GLY A N 1
ATOM 887 C CA . GLY A 1 114 ? 7.869 -1.935 -2.636 1.00 89.19 114 GLY A CA 1
ATOM 888 C C . GLY A 1 114 ? 7.978 -0.406 -2.716 1.00 89.19 114 GLY A C 1
ATOM 889 O O . GLY A 1 114 ? 6.952 0.273 -2.670 1.00 89.19 114 GLY A O 1
ATOM 890 N N . TYR A 1 115 ? 9.174 0.179 -2.837 1.00 93.69 115 TYR A N 1
ATOM 891 C CA . TYR A 1 115 ? 9.299 1.602 -3.186 1.00 93.69 115 TYR A CA 1
ATOM 892 C C . TYR A 1 115 ? 8.709 1.829 -4.570 1.00 93.69 115 TYR A C 1
ATOM 894 O O . TYR A 1 115 ? 8.923 1.010 -5.452 1.00 93.69 115 TYR A O 1
ATOM 902 N N . TRP A 1 116 ? 8.006 2.929 -4.804 1.00 92.38 116 TRP A N 1
ATOM 903 C CA . TRP A 1 116 ? 7.306 3.124 -6.074 1.00 92.38 116 TRP A CA 1
ATOM 904 C C . TRP A 1 116 ? 7.402 4.556 -6.578 1.00 92.38 116 TRP A C 1
ATOM 906 O O . TRP A 1 116 ? 7.603 5.491 -5.804 1.00 92.38 116 TRP A O 1
ATOM 916 N N . TRP A 1 117 ? 7.296 4.717 -7.892 1.00 92.62 117 TRP A N 1
ATOM 917 C CA . TRP A 1 117 ? 7.406 6.002 -8.577 1.00 92.62 117 TRP A CA 1
ATOM 918 C C . TRP A 1 117 ? 6.147 6.269 -9.393 1.00 92.62 117 TRP A C 1
ATOM 920 O O . TRP A 1 117 ? 5.645 5.371 -10.071 1.00 92.62 117 TRP A O 1
ATOM 930 N N . ASP A 1 118 ? 5.640 7.496 -9.325 1.00 89.00 118 ASP A N 1
ATOM 931 C CA . ASP A 1 118 ? 4.434 7.934 -10.043 1.00 89.00 118 ASP A CA 1
ATOM 932 C C . ASP A 1 118 ? 4.735 8.741 -11.318 1.00 89.00 118 ASP A C 1
ATOM 934 O O . ASP A 1 118 ? 3.819 9.274 -11.932 1.00 89.00 118 ASP A O 1
ATOM 938 N N . GLY A 1 119 ? 6.011 8.864 -11.700 1.00 88.69 119 GLY A N 1
ATOM 939 C CA . GLY A 1 119 ? 6.456 9.728 -12.802 1.00 88.69 119 GLY A CA 1
ATOM 940 C C . GLY A 1 119 ? 7.125 11.021 -12.336 1.00 88.69 119 GLY A C 1
ATOM 941 O O . GLY A 1 119 ? 7.955 11.600 -13.034 1.00 88.69 119 GLY A O 1
ATOM 942 N N . THR A 1 120 ? 6.847 11.448 -11.103 1.00 89.50 120 THR A N 1
ATOM 943 C CA . THR A 1 120 ? 7.404 12.680 -10.526 1.00 89.50 120 THR A CA 1
ATOM 944 C C . THR A 1 120 ? 8.150 12.414 -9.223 1.00 89.50 120 THR A C 1
ATOM 946 O O . THR A 1 120 ? 9.270 12.889 -9.033 1.00 89.50 120 THR A O 1
ATOM 949 N N . THR A 1 121 ? 7.561 11.634 -8.321 1.00 93.38 121 THR A N 1
ATOM 950 C CA . THR A 1 121 ? 8.019 11.459 -6.943 1.00 93.38 121 THR A CA 1
ATOM 951 C C . THR A 1 121 ? 8.214 9.984 -6.625 1.00 93.38 121 THR A C 1
ATOM 953 O O . THR A 1 121 ? 7.393 9.137 -6.967 1.00 93.38 121 THR A O 1
ATOM 956 N N . TRP A 1 122 ? 9.320 9.668 -5.949 1.00 95.31 122 TRP A N 1
ATOM 957 C CA . TRP A 1 122 ? 9.503 8.359 -5.328 1.00 95.31 122 TRP A CA 1
ATOM 958 C C . TRP A 1 122 ? 8.825 8.329 -3.967 1.00 95.31 122 TRP A C 1
ATOM 960 O O . TRP A 1 122 ? 9.016 9.229 -3.145 1.00 95.31 122 TRP A O 1
ATOM 970 N N . TYR A 1 123 ? 8.100 7.252 -3.711 1.00 95.06 123 TYR A N 1
ATOM 971 C CA . TYR A 1 123 ? 7.405 6.975 -2.469 1.00 95.06 123 TYR A CA 1
ATOM 972 C C . TYR A 1 123 ? 7.917 5.684 -1.839 1.00 95.06 123 TYR A C 1
ATOM 974 O O . TYR A 1 123 ? 8.388 4.767 -2.516 1.00 95.06 123 TYR A O 1
ATOM 982 N N . ARG A 1 124 ? 7.821 5.628 -0.515 1.00 95.06 124 ARG A N 1
ATOM 983 C CA . ARG A 1 124 ? 8.083 4.425 0.272 1.00 95.06 124 ARG A CA 1
ATOM 984 C C . ARG A 1 124 ? 7.006 3.355 0.041 1.00 95.06 124 ARG A C 1
ATOM 986 O O . ARG A 1 124 ? 5.918 3.685 -0.446 1.00 95.06 124 ARG A O 1
ATOM 993 N N . PRO A 1 125 ? 7.277 2.101 0.447 1.00 92.69 125 PRO A N 1
ATOM 994 C CA . PRO A 1 125 ? 6.293 1.031 0.454 1.00 92.69 125 PRO A CA 1
ATOM 995 C C . PRO A 1 125 ? 5.003 1.416 1.172 1.00 92.69 125 PRO A C 1
ATOM 997 O O . PRO A 1 125 ? 4.992 2.156 2.160 1.00 92.69 125 PRO A O 1
ATOM 1000 N N . ARG A 1 126 ? 3.895 0.883 0.665 1.00 89.31 126 ARG A N 1
ATOM 1001 C CA . ARG A 1 126 ? 2.540 1.163 1.139 1.00 89.31 126 ARG A CA 1
ATOM 1002 C C . ARG A 1 126 ? 2.299 0.464 2.479 1.00 89.31 126 ARG A C 1
ATOM 1004 O O . ARG A 1 126 ? 1.970 -0.712 2.521 1.00 89.31 126 ARG A O 1
ATOM 1011 N N . GLN A 1 127 ? 2.520 1.185 3.577 1.00 89.69 127 GLN A N 1
ATOM 1012 C CA . GLN A 1 127 ? 2.435 0.625 4.935 1.00 89.69 127 GLN A CA 1
ATOM 1013 C C . GLN A 1 127 ? 1.267 1.199 5.743 1.00 89.69 127 GLN A C 1
ATOM 1015 O O . GLN A 1 127 ? 0.498 0.458 6.347 1.00 89.69 127 GLN A O 1
ATOM 1020 N N . VAL A 1 128 ? 1.098 2.524 5.743 1.00 90.06 128 VAL A N 1
ATOM 1021 C CA . VAL A 1 128 ? 0.132 3.205 6.619 1.00 90.06 128 VAL A CA 1
ATOM 1022 C C . VAL A 1 128 ? -1.185 3.443 5.888 1.00 90.06 128 VAL A C 1
ATOM 1024 O O . VAL A 1 128 ? -1.233 4.254 4.966 1.00 90.06 128 VAL A O 1
ATOM 1027 N N . MET A 1 129 ? -2.260 2.777 6.310 1.00 87.62 129 MET A N 1
ATOM 1028 C CA . MET A 1 129 ? -3.598 2.957 5.735 1.00 87.62 129 MET A CA 1
ATOM 1029 C C . MET A 1 129 ? -4.240 4.261 6.229 1.00 87.62 129 MET A C 1
ATOM 1031 O O . MET A 1 129 ? -4.263 4.540 7.431 1.00 87.62 129 MET A O 1
ATOM 1035 N N . ASN A 1 130 ? -4.809 5.045 5.313 1.00 87.88 130 ASN A N 1
ATOM 1036 C CA . ASN A 1 130 ? -5.651 6.190 5.627 1.00 87.88 130 ASN A CA 1
ATOM 1037 C C . ASN A 1 130 ? -7.118 5.857 5.333 1.00 87.88 130 ASN A C 1
ATOM 1039 O O . ASN A 1 130 ? -7.574 5.914 4.195 1.00 87.88 130 ASN A O 1
ATOM 1043 N N . TRP A 1 131 ? -7.880 5.565 6.385 1.00 83.75 131 TRP A N 1
ATOM 1044 C CA . TRP A 1 131 ? -9.298 5.215 6.278 1.00 83.75 131 TRP A CA 1
ATOM 1045 C C . TRP A 1 131 ? -10.202 6.357 5.797 1.00 83.75 131 TRP A C 1
ATOM 1047 O O . TRP A 1 131 ? -11.337 6.095 5.418 1.00 83.75 131 TRP A O 1
ATOM 1057 N N . ALA A 1 132 ? -9.737 7.612 5.799 1.00 84.56 132 ALA A N 1
ATOM 1058 C CA . ALA A 1 132 ? -10.505 8.710 5.212 1.00 84.56 132 ALA A CA 1
ATOM 1059 C C . ALA A 1 132 ? -10.441 8.704 3.681 1.00 84.56 132 ALA A C 1
ATOM 1061 O O . ALA A 1 132 ? -11.400 9.093 3.026 1.00 84.56 132 ALA A O 1
ATOM 1062 N N . THR A 1 133 ? -9.328 8.260 3.099 1.00 83.19 133 THR A N 1
ATOM 1063 C CA . THR A 1 133 ? -9.174 8.153 1.640 1.00 83.19 133 THR A CA 1
ATOM 1064 C C . THR A 1 133 ? -9.294 6.720 1.133 1.00 83.19 133 THR A C 1
ATOM 1066 O O . THR A 1 133 ? -9.277 6.522 -0.074 1.00 83.19 133 THR A O 1
ATOM 1069 N N . GLU A 1 134 ? -9.403 5.740 2.038 1.00 82.31 134 GLU A N 1
ATOM 1070 C CA . GLU A 1 134 ? -9.325 4.300 1.739 1.00 82.31 134 GLU A CA 1
ATOM 1071 C C . GLU A 1 134 ? -8.086 3.942 0.906 1.00 82.31 134 GLU A C 1
ATOM 1073 O O . GLU A 1 134 ? -8.099 3.049 0.066 1.00 82.31 134 GLU A O 1
ATOM 1078 N N . SER A 1 135 ? -6.989 4.658 1.154 1.00 85.31 135 SER A N 1
ATOM 1079 C CA . SER A 1 135 ? -5.736 4.498 0.429 1.00 85.31 135 SER A CA 1
ATOM 1080 C C . SER A 1 135 ? -4.562 4.507 1.394 1.00 85.31 135 SER A C 1
ATOM 1082 O O . SER A 1 135 ? -4.620 5.096 2.478 1.00 85.31 135 SER A O 1
ATOM 1084 N N . TYR A 1 136 ? -3.445 3.917 0.985 1.00 88.56 136 TYR A N 1
ATOM 1085 C CA . TYR A 1 136 ? -2.207 4.063 1.737 1.00 88.56 136 TYR A CA 1
ATOM 1086 C C . TYR A 1 136 ? -1.683 5.502 1.662 1.00 88.56 136 TYR A C 1
ATOM 1088 O O . TYR A 1 136 ? -1.812 6.198 0.650 1.00 88.56 136 TYR A O 1
ATOM 1096 N N . MET A 1 137 ? -1.077 5.960 2.755 1.00 89.50 137 MET A N 1
ATOM 1097 C CA . MET A 1 137 ? -0.392 7.245 2.818 1.00 89.50 137 MET A CA 1
ATOM 1098 C C . MET A 1 137 ? 0.797 7.244 1.856 1.00 89.50 137 MET A C 1
ATOM 1100 O O . MET A 1 137 ? 1.705 6.419 1.963 1.00 89.50 137 MET A O 1
ATOM 1104 N N . ARG A 1 138 ? 0.824 8.218 0.944 1.00 91.44 138 ARG A N 1
ATOM 1105 C CA . ARG A 1 138 ? 1.924 8.411 -0.008 1.00 91.44 138 ARG A CA 1
ATOM 1106 C C . ARG A 1 138 ? 3.092 9.124 0.681 1.00 91.44 138 ARG A C 1
ATOM 1108 O O . ARG A 1 138 ? 3.172 10.351 0.665 1.00 91.44 138 ARG A O 1
ATOM 1115 N N . ARG A 1 139 ? 3.979 8.362 1.331 1.00 93.25 139 ARG A N 1
ATOM 1116 C CA . ARG A 1 139 ? 5.155 8.889 2.050 1.00 93.25 139 ARG A CA 1
ATOM 1117 C C . ARG A 1 139 ? 6.328 9.090 1.078 1.00 93.25 139 ARG A C 1
ATOM 1119 O O . ARG A 1 139 ? 6.866 8.091 0.598 1.00 93.25 139 ARG A O 1
ATOM 1126 N N . PRO A 1 140 ? 6.726 10.333 0.745 1.00 95.38 140 PRO A N 1
ATOM 1127 C CA . PRO A 1 140 ? 7.804 10.559 -0.210 1.00 95.38 140 PRO A CA 1
ATOM 1128 C C . PRO A 1 140 ? 9.149 10.107 0.363 1.00 95.38 140 PRO A C 1
ATOM 1130 O O . PRO A 1 140 ? 9.431 10.278 1.553 1.00 95.38 140 PRO A O 1
ATOM 1133 N N . VAL A 1 141 ? 10.000 9.567 -0.503 1.00 96.31 141 VAL A N 1
ATOM 1134 C CA . VAL A 1 141 ? 11.390 9.248 -0.173 1.00 96.31 141 VAL A CA 1
ATOM 1135 C C . VAL A 1 141 ? 12.156 10.547 0.049 1.00 96.31 141 VAL A C 1
ATOM 1137 O O . VAL A 1 141 ? 12.014 11.509 -0.706 1.00 96.31 141 VAL A O 1
ATOM 1140 N N . SER A 1 142 ? 12.991 10.595 1.086 1.00 94.06 142 SER A N 1
ATOM 1141 C CA . SER A 1 142 ? 13.810 11.778 1.354 1.00 94.06 142 SER A CA 1
ATOM 1142 C C . SER A 1 142 ? 15.043 11.801 0.454 1.00 94.06 142 SER A C 1
ATOM 1144 O O . SER A 1 142 ? 15.868 10.891 0.515 1.00 94.06 142 SER A O 1
ATOM 1146 N N . ARG A 1 143 ? 15.193 12.870 -0.341 1.00 93.88 143 ARG A N 1
ATOM 1147 C CA . ARG A 1 143 ? 16.337 13.105 -1.248 1.00 93.88 143 ARG A CA 1
ATOM 1148 C C . ARG A 1 143 ? 16.649 11.902 -2.163 1.00 93.88 143 ARG A C 1
ATOM 1150 O O . ARG A 1 143 ? 17.773 11.397 -2.118 1.00 93.88 143 ARG A O 1
ATOM 1157 N N . PRO A 1 144 ? 15.681 11.425 -2.965 1.00 95.81 144 PRO A N 1
ATOM 1158 C CA . PRO A 1 144 ? 15.934 10.345 -3.903 1.00 95.81 144 PRO A CA 1
ATOM 1159 C C . PRO A 1 144 ? 16.812 10.851 -5.053 1.00 95.81 144 PRO A C 1
ATOM 1161 O O . PRO A 1 144 ? 16.574 11.923 -5.609 1.00 95.81 144 PRO A O 1
ATOM 1164 N N . THR A 1 145 ? 17.799 10.050 -5.432 1.00 96.44 145 THR A N 1
ATOM 1165 C CA . THR A 1 145 ? 18.525 10.166 -6.695 1.00 96.44 145 THR A CA 1
ATOM 1166 C C . THR A 1 145 ? 18.002 9.080 -7.620 1.00 96.44 145 THR A C 1
ATOM 1168 O O . THR A 1 145 ? 18.142 7.891 -7.328 1.00 96.44 145 THR A O 1
ATOM 1171 N N . VAL A 1 146 ? 17.384 9.483 -8.725 1.00 95.75 146 VAL A N 1
ATOM 1172 C CA . VAL A 1 146 ? 16.918 8.553 -9.757 1.00 95.75 146 VAL A CA 1
ATOM 1173 C C . VAL A 1 146 ? 18.128 8.011 -10.510 1.00 95.75 146 VAL A C 1
ATOM 1175 O O . VAL A 1 146 ? 18.998 8.786 -10.893 1.00 95.75 146 VAL A O 1
ATOM 1178 N N . ILE A 1 147 ? 18.180 6.694 -10.696 1.00 96.69 147 ILE A N 1
ATOM 1179 C CA . ILE A 1 147 ? 19.205 6.018 -11.488 1.00 96.69 147 ILE A CA 1
ATOM 1180 C C . ILE A 1 147 ? 18.560 5.557 -12.789 1.00 96.69 147 ILE A C 1
ATOM 1182 O O . ILE A 1 147 ? 17.609 4.767 -12.788 1.00 96.69 147 ILE A O 1
ATOM 1186 N N . THR A 1 148 ? 19.078 6.064 -13.895 1.00 97.44 148 THR A N 1
ATOM 1187 C CA . THR A 1 148 ? 18.570 5.835 -15.247 1.00 97.44 148 THR A CA 1
ATOM 1188 C C . THR A 1 148 ? 19.411 4.792 -15.979 1.00 97.44 148 THR A C 1
ATOM 1190 O O . THR A 1 148 ? 20.481 4.386 -15.518 1.00 97.44 148 THR A O 1
ATOM 1193 N N . ALA A 1 149 ? 18.947 4.347 -17.145 1.00 97.12 149 ALA A N 1
ATOM 1194 C CA . ALA A 1 149 ? 19.730 3.468 -18.001 1.00 97.12 149 ALA A CA 1
ATOM 1195 C C . ALA A 1 149 ? 21.027 4.150 -18.467 1.00 97.12 149 ALA A C 1
ATOM 1197 O O . ALA A 1 149 ? 22.061 3.489 -18.533 1.00 97.12 149 ALA A O 1
ATOM 1198 N N . ALA A 1 150 ? 20.994 5.461 -18.733 1.00 97.00 150 ALA A N 1
ATOM 1199 C CA . ALA A 1 150 ? 22.180 6.228 -19.113 1.00 97.00 150 ALA A CA 1
ATOM 1200 C C . ALA A 1 150 ? 23.262 6.211 -18.018 1.00 97.00 150 ALA A C 1
ATOM 1202 O O . ALA A 1 150 ? 24.434 6.030 -18.328 1.00 97.00 150 ALA A O 1
ATOM 1203 N N . ASP A 1 151 ? 22.874 6.299 -16.741 1.00 96.94 151 ASP A N 1
ATOM 1204 C CA . ASP A 1 151 ? 23.819 6.267 -15.610 1.00 96.94 151 ASP A CA 1
ATOM 1205 C C . ASP A 1 151 ? 24.535 4.915 -15.462 1.00 96.94 151 ASP A C 1
ATOM 1207 O O . ASP A 1 151 ? 25.618 4.825 -14.880 1.00 96.94 151 ASP A O 1
ATOM 1211 N N . LEU A 1 152 ? 23.915 3.841 -15.957 1.00 96.25 152 LEU A N 1
ATOM 1212 C CA . LEU A 1 152 ? 24.399 2.470 -15.809 1.00 96.25 152 LEU A CA 1
ATOM 1213 C C . LEU A 1 152 ? 25.149 1.958 -17.036 1.00 96.25 152 LEU A C 1
ATOM 1215 O O . LEU A 1 152 ? 25.800 0.913 -16.941 1.00 96.25 152 LEU A O 1
ATOM 1219 N N . LEU A 1 153 ? 25.095 2.660 -18.164 1.00 95.81 153 LEU A N 1
ATOM 1220 C CA . LEU A 1 153 ? 25.782 2.286 -19.395 1.00 95.81 153 LEU A CA 1
ATOM 1221 C C . LEU A 1 153 ? 27.083 3.085 -19.532 1.00 95.81 153 LEU A C 1
ATOM 1223 O O . LEU A 1 153 ? 27.077 4.305 -19.628 1.00 95.81 153 LEU A O 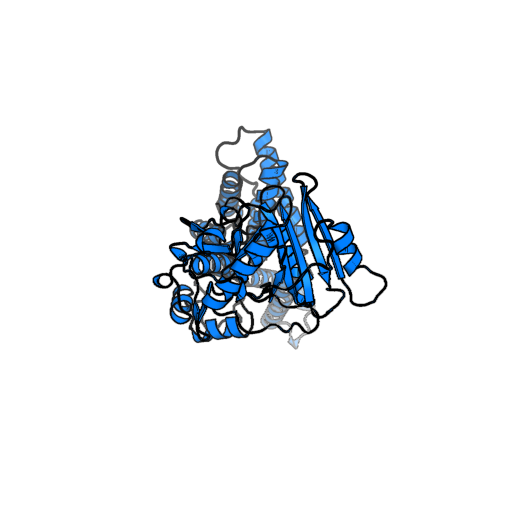1
ATOM 1227 N N . ASP A 1 154 ? 28.211 2.377 -19.543 1.00 93.12 154 ASP A N 1
ATOM 1228 C CA . ASP A 1 154 ? 29.554 2.937 -19.726 1.00 93.12 154 ASP A CA 1
ATOM 1229 C C . ASP A 1 154 ? 30.372 2.101 -20.727 1.00 93.12 154 ASP A C 1
ATOM 1231 O O . ASP A 1 154 ? 29.904 1.078 -21.232 1.00 93.12 154 ASP A O 1
ATOM 1235 N N . ASP A 1 155 ? 31.628 2.486 -20.966 1.00 90.75 155 ASP A N 1
ATOM 1236 C CA . ASP A 1 155 ? 32.545 1.796 -21.890 1.00 90.75 155 ASP A CA 1
ATOM 1237 C C . ASP A 1 155 ? 32.848 0.333 -21.504 1.00 90.75 155 ASP A C 1
ATOM 1239 O O . ASP A 1 155 ? 33.387 -0.437 -22.305 1.00 90.75 155 ASP A O 1
ATOM 1243 N N . SER A 1 156 ? 32.526 -0.086 -20.274 1.00 93.06 156 SER A N 1
ATOM 1244 C CA . SER A 1 156 ? 32.664 -1.483 -19.854 1.00 93.06 156 SER A CA 1
ATOM 1245 C C . SER A 1 156 ? 31.499 -2.353 -20.332 1.00 93.06 156 SER A C 1
ATOM 1247 O O . SER A 1 156 ? 31.621 -3.583 -20.350 1.00 93.06 156 SER A O 1
ATOM 1249 N N . CYS A 1 157 ? 30.382 -1.745 -20.736 1.00 95.06 157 CYS A N 1
ATOM 1250 C CA . CYS A 1 157 ? 29.162 -2.426 -21.141 1.00 95.06 157 CYS A CA 1
ATOM 1251 C C . CYS A 1 157 ? 29.264 -2.906 -22.598 1.00 95.06 157 CYS A C 1
ATOM 1253 O O . CYS A 1 157 ? 29.412 -2.121 -23.527 1.00 95.06 157 CYS A O 1
ATOM 1255 N N . ARG A 1 158 ? 29.191 -4.227 -22.798 1.00 96.38 158 ARG A N 1
ATOM 1256 C CA . ARG A 1 158 ? 29.395 -4.893 -24.088 1.00 96.38 158 ARG A CA 1
ATOM 1257 C C . ARG A 1 158 ? 28.095 -5.523 -24.590 1.00 96.38 158 ARG A C 1
ATOM 1259 O O . ARG A 1 158 ? 27.755 -6.615 -24.127 1.00 96.38 158 ARG A O 1
ATOM 1266 N N . PRO A 1 159 ? 27.358 -4.876 -25.504 1.00 96.00 159 PRO A N 1
ATOM 1267 C CA . PRO A 1 159 ? 26.053 -5.362 -25.950 1.00 96.00 159 PRO A CA 1
ATOM 1268 C C . PRO A 1 159 ? 26.124 -6.722 -26.662 1.00 96.00 159 PRO A C 1
ATOM 1270 O O . PRO A 1 159 ? 25.200 -7.525 -26.556 1.00 96.00 159 PRO A O 1
ATOM 1273 N N . GLU A 1 160 ? 27.244 -7.052 -27.307 1.00 96.50 160 GLU A N 1
ATOM 1274 C CA . GLU A 1 160 ? 27.476 -8.359 -27.932 1.00 96.50 160 GLU A CA 1
ATOM 1275 C C . GLU A 1 160 ? 27.574 -9.515 -26.922 1.00 96.50 160 GLU A C 1
ATOM 1277 O O . GLU A 1 160 ? 27.421 -10.679 -27.291 1.00 96.50 160 GLU A O 1
ATOM 1282 N N . ARG A 1 161 ? 27.823 -9.199 -25.644 1.00 96.69 161 ARG A N 1
ATOM 1283 C CA . ARG A 1 161 ? 27.803 -10.153 -24.524 1.00 96.69 161 ARG A CA 1
ATOM 1284 C C . ARG A 1 161 ? 26.461 -10.191 -23.798 1.00 96.69 161 ARG A C 1
ATOM 1286 O O . ARG A 1 161 ? 26.282 -11.036 -22.922 1.00 96.69 161 ARG A O 1
ATOM 1293 N N . GLY A 1 162 ? 25.553 -9.275 -24.127 1.00 95.88 162 GLY A N 1
ATOM 1294 C CA . GLY A 1 162 ? 24.215 -9.249 -23.563 1.00 95.88 162 GLY A CA 1
ATOM 1295 C C . GLY A 1 162 ? 23.381 -10.423 -24.059 1.00 95.88 162 GLY A C 1
ATOM 1296 O O . GLY A 1 162 ? 23.582 -10.943 -25.160 1.00 95.88 162 GLY A O 1
ATOM 1297 N N . THR A 1 163 ? 22.408 -10.828 -23.262 1.00 95.62 163 THR A N 1
ATOM 1298 C CA . THR A 1 163 ? 21.538 -11.974 -23.500 1.00 95.62 163 THR A CA 1
ATOM 1299 C C . THR A 1 163 ? 20.076 -11.544 -23.499 1.00 95.62 163 THR A C 1
ATOM 1301 O O . THR A 1 163 ? 19.668 -10.660 -22.754 1.00 95.62 163 THR A O 1
ATOM 1304 N N . VAL A 1 164 ? 19.293 -12.160 -24.384 1.00 95.94 164 VAL A N 1
ATOM 1305 C CA . VAL A 1 164 ? 17.833 -12.031 -24.425 1.00 95.94 164 VAL A CA 1
ATOM 1306 C C . VAL A 1 164 ? 17.279 -13.442 -24.535 1.00 95.94 164 VAL A C 1
ATOM 1308 O O . VAL A 1 164 ? 17.642 -14.188 -25.450 1.00 95.94 164 VAL A O 1
ATOM 1311 N N . ALA A 1 165 ? 16.451 -13.825 -23.573 1.00 96.12 165 ALA A N 1
ATOM 1312 C CA . ALA A 1 165 ? 15.812 -15.126 -23.526 1.00 96.12 165 ALA A CA 1
ATOM 1313 C C . ALA A 1 165 ? 14.559 -15.157 -24.412 1.00 96.12 165 ALA A C 1
ATOM 1315 O O . ALA A 1 165 ? 13.942 -14.134 -24.709 1.00 96.12 165 ALA A O 1
ATOM 1316 N N . LYS A 1 166 ? 14.167 -16.361 -24.826 1.00 96.12 166 LYS A N 1
ATOM 1317 C CA . LYS A 1 166 ? 12.861 -16.609 -25.445 1.00 96.12 166 LYS A CA 1
ATOM 1318 C C . LYS A 1 166 ? 11.903 -17.099 -24.372 1.00 96.12 166 LYS A C 1
ATOM 1320 O O . LYS A 1 166 ? 12.317 -17.866 -23.510 1.00 96.12 166 LYS A O 1
ATOM 1325 N N . ILE A 1 167 ? 10.631 -16.725 -24.478 1.00 95.12 167 ILE A N 1
ATOM 1326 C CA . ILE A 1 167 ? 9.605 -17.165 -23.524 1.00 95.12 167 ILE A CA 1
ATOM 1327 C C . ILE A 1 167 ? 9.388 -18.691 -23.544 1.00 95.12 167 ILE A C 1
ATOM 1329 O O . ILE A 1 167 ? 9.129 -19.315 -22.515 1.00 95.12 167 ILE A O 1
ATOM 1333 N N . VAL A 1 168 ? 9.558 -19.314 -24.717 1.00 93.81 168 VAL A N 1
ATOM 1334 C CA . VAL A 1 168 ? 9.459 -20.769 -24.893 1.00 93.81 168 VAL A CA 1
ATOM 1335 C C . VAL A 1 168 ? 10.635 -21.438 -24.188 1.00 93.81 168 VAL A C 1
ATOM 1337 O O . VAL A 1 168 ? 11.778 -21.303 -24.625 1.00 93.81 168 VAL A O 1
ATOM 1340 N N . GLY A 1 169 ? 10.343 -22.172 -23.113 1.00 87.06 169 GLY A N 1
ATOM 1341 C CA . GLY A 1 169 ? 11.357 -22.809 -22.273 1.00 87.06 169 GLY A CA 1
ATOM 1342 C C . GLY A 1 169 ? 12.056 -21.851 -21.306 1.00 87.06 169 GLY A C 1
ATOM 1343 O O . GLY A 1 169 ? 13.093 -22.213 -20.752 1.00 87.06 169 GLY A O 1
ATOM 1344 N N . PHE A 1 170 ? 11.520 -20.642 -21.103 1.00 94.50 170 PHE A N 1
ATOM 1345 C CA . PHE A 1 170 ? 11.991 -19.760 -20.043 1.00 94.50 170 PHE A CA 1
ATOM 1346 C C . PHE A 1 170 ? 11.745 -20.408 -18.678 1.00 94.50 170 PHE A C 1
ATOM 1348 O O . PHE A 1 170 ? 10.683 -20.968 -18.412 1.00 94.50 170 PHE A O 1
ATOM 1355 N N . THR A 1 171 ? 12.741 -20.332 -17.805 1.00 90.81 171 THR A N 1
ATOM 1356 C CA . THR A 1 171 ? 12.626 -20.742 -16.409 1.00 90.81 171 THR A CA 1
ATOM 1357 C C . THR A 1 171 ? 13.311 -19.672 -15.566 1.00 90.81 171 THR A C 1
ATOM 1359 O O . THR A 1 171 ? 14.475 -19.367 -15.843 1.00 90.81 171 THR A O 1
ATOM 1362 N N . PRO A 1 172 ? 12.628 -19.091 -14.562 1.00 87.88 172 PRO A N 1
ATOM 1363 C CA . PRO A 1 172 ? 13.214 -18.096 -13.680 1.00 87.88 172 PRO A CA 1
ATOM 1364 C C . PRO A 1 172 ? 14.483 -18.641 -13.022 1.00 87.88 172 PRO A C 1
ATOM 1366 O O . PRO A 1 172 ? 14.464 -19.675 -12.352 1.00 87.88 172 PRO A O 1
ATOM 1369 N N . GLY A 1 173 ? 15.597 -17.955 -13.263 1.00 84.75 173 GLY A N 1
ATOM 1370 C CA . GLY A 1 173 ? 16.881 -18.235 -12.633 1.00 84.75 173 GLY A CA 1
ATOM 1371 C C . GLY A 1 173 ? 17.118 -17.354 -11.403 1.00 84.75 173 GLY A C 1
ATOM 1372 O O . GLY A 1 173 ? 16.284 -16.511 -11.073 1.00 84.75 173 GLY A O 1
ATOM 1373 N N . PRO A 1 174 ? 18.269 -17.508 -10.725 1.00 86.06 174 PRO A N 1
ATOM 1374 C CA . PRO A 1 174 ? 18.710 -16.510 -9.756 1.00 86.06 174 PRO A CA 1
ATOM 1375 C C . PRO A 1 174 ? 18.894 -15.138 -10.437 1.00 86.06 174 PRO A C 1
ATOM 1377 O O . PRO A 1 174 ? 19.090 -15.092 -11.657 1.00 86.06 174 PRO A O 1
ATOM 1380 N N . PRO A 1 175 ? 18.898 -14.032 -9.668 1.00 88.12 175 PRO A N 1
ATOM 1381 C CA . PRO A 1 175 ? 19.181 -12.705 -10.204 1.00 88.12 175 PRO A CA 1
ATOM 1382 C C . PRO A 1 175 ? 20.460 -12.687 -11.046 1.00 88.12 175 PRO A C 1
ATOM 1384 O O . PRO A 1 175 ? 21.485 -13.267 -10.668 1.00 88.12 175 PRO A O 1
ATOM 1387 N N . VAL A 1 176 ? 20.400 -12.011 -12.191 1.00 92.94 176 VAL A N 1
ATOM 1388 C CA . VAL A 1 176 ? 21.535 -11.871 -13.102 1.00 92.94 176 VAL A CA 1
ATOM 1389 C C . VAL A 1 176 ? 22.634 -11.073 -12.392 1.00 92.94 176 VAL A C 1
ATOM 1391 O O . VAL A 1 176 ? 22.351 -10.001 -11.853 1.00 92.94 176 VAL A O 1
ATOM 1394 N N . PRO A 1 177 ? 23.897 -11.541 -12.386 1.00 94.06 177 PRO A N 1
ATOM 1395 C CA . PRO A 1 177 ? 24.991 -10.798 -11.773 1.00 94.06 177 PRO A CA 1
ATOM 1396 C C . PRO A 1 177 ? 25.089 -9.372 -12.339 1.00 94.06 177 PRO A C 1
ATOM 1398 O O . PRO A 1 177 ? 25.023 -9.226 -13.562 1.00 94.06 177 PRO A O 1
ATOM 1401 N N . PRO A 1 178 ? 25.343 -8.336 -11.513 1.00 93.19 178 PRO A N 1
ATOM 1402 C CA . PRO A 1 178 ? 25.257 -6.941 -11.951 1.00 93.19 178 PRO A CA 1
ATOM 1403 C C . PRO A 1 178 ? 26.055 -6.625 -13.220 1.00 93.19 178 PRO A C 1
ATOM 1405 O O . PRO A 1 178 ? 25.561 -5.950 -14.117 1.00 93.19 178 PRO A O 1
ATOM 1408 N N . GLN A 1 179 ? 27.274 -7.161 -13.351 1.00 94.75 179 GLN A N 1
ATOM 1409 C CA . GLN A 1 179 ? 28.097 -6.925 -14.540 1.00 94.75 179 GLN A CA 1
ATOM 1410 C C . GLN A 1 179 ? 27.522 -7.574 -15.807 1.00 94.75 179 GLN A C 1
ATOM 1412 O O . GLN A 1 179 ? 27.570 -6.965 -16.874 1.00 94.75 179 GLN A O 1
ATOM 1417 N N . GLN A 1 180 ? 26.979 -8.791 -15.703 1.00 96.62 180 GLN A N 1
ATOM 1418 C CA . GLN A 1 180 ? 26.310 -9.438 -16.833 1.00 96.62 180 GLN A CA 1
ATOM 1419 C C . GLN A 1 180 ? 25.027 -8.684 -17.184 1.00 96.62 180 GLN A C 1
ATOM 1421 O O . GLN A 1 180 ? 24.787 -8.400 -18.353 1.00 96.62 180 GLN A O 1
ATOM 1426 N N . TRP A 1 181 ? 24.261 -8.268 -16.176 1.00 97.31 181 TRP A N 1
ATOM 1427 C CA . TRP A 1 181 ? 23.037 -7.508 -16.387 1.00 97.31 181 TRP A CA 1
ATOM 1428 C C . TRP A 1 181 ? 23.298 -6.176 -17.106 1.00 97.31 181 TRP A C 1
ATOM 1430 O O . TRP A 1 181 ? 22.527 -5.791 -17.975 1.00 97.31 181 TRP A O 1
ATOM 1440 N N . ARG A 1 182 ? 24.427 -5.502 -16.845 1.00 97.75 182 ARG A N 1
ATOM 1441 C CA . ARG A 1 182 ? 24.838 -4.306 -17.609 1.00 97.75 182 ARG A CA 1
ATOM 1442 C C . ARG A 1 182 ? 25.125 -4.602 -19.087 1.00 97.75 182 ARG A C 1
ATOM 1444 O O . ARG A 1 182 ? 24.868 -3.756 -19.939 1.00 97.75 182 ARG A O 1
ATOM 1451 N N . HIS A 1 183 ? 25.644 -5.787 -19.418 1.00 98.00 183 HIS A N 1
ATOM 1452 C CA . HIS A 1 183 ? 25.771 -6.226 -20.815 1.00 98.00 183 HIS A CA 1
ATOM 1453 C C . HIS A 1 183 ? 24.398 -6.480 -21.450 1.00 98.00 183 HIS A C 1
ATOM 1455 O O . HIS A 1 183 ? 24.167 -6.071 -22.588 1.00 98.00 183 HIS A O 1
ATOM 1461 N N . ASP A 1 184 ? 23.478 -7.100 -20.708 1.00 97.94 184 ASP A N 1
ATOM 1462 C CA . ASP A 1 184 ? 22.100 -7.328 -21.153 1.00 97.94 184 ASP A CA 1
ATOM 1463 C C . ASP A 1 184 ? 21.357 -5.995 -21.369 1.00 97.94 184 ASP A C 1
ATOM 1465 O O . ASP A 1 184 ? 20.728 -5.803 -22.408 1.00 97.94 184 ASP A O 1
ATOM 1469 N N . LEU A 1 185 ? 21.520 -5.029 -20.456 1.00 98.12 185 LEU A N 1
ATOM 1470 C CA . LEU A 1 185 ? 20.986 -3.669 -20.571 1.00 98.12 185 LEU A CA 1
ATOM 1471 C C . LEU A 1 185 ? 21.549 -2.942 -21.800 1.00 98.12 185 LEU A C 1
ATOM 1473 O O . LEU A 1 185 ? 20.802 -2.288 -22.521 1.00 98.12 185 LEU A O 1
ATOM 1477 N N . ALA A 1 186 ? 22.846 -3.075 -22.091 1.00 97.69 186 ALA A N 1
ATOM 1478 C CA . ALA A 1 186 ? 23.435 -2.485 -23.296 1.00 97.69 186 ALA A CA 1
ATOM 1479 C C . ALA A 1 186 ? 22.827 -3.075 -24.577 1.00 97.69 186 ALA A C 1
ATOM 1481 O O . ALA A 1 186 ? 22.577 -2.353 -25.543 1.00 97.69 186 ALA A O 1
ATOM 1482 N N . ARG A 1 187 ? 22.549 -4.385 -24.581 1.00 97.25 187 ARG A N 1
ATOM 1483 C CA . ARG A 1 187 ? 21.867 -5.055 -25.694 1.00 97.25 187 ARG A CA 1
ATOM 1484 C C . ARG A 1 187 ? 20.413 -4.601 -25.833 1.00 97.25 187 ARG A C 1
ATOM 1486 O O . ARG A 1 187 ? 19.962 -4.369 -26.953 1.00 97.25 187 ARG A O 1
ATOM 1493 N N . TRP A 1 188 ? 19.700 -4.432 -24.721 1.00 97.12 188 TRP A N 1
ATOM 1494 C CA . TRP A 1 188 ? 18.369 -3.820 -24.704 1.00 97.12 188 TRP A CA 1
ATOM 1495 C C . TRP A 1 188 ? 18.399 -2.401 -25.293 1.00 97.12 188 TRP A C 1
ATOM 1497 O O . TRP A 1 188 ? 17.590 -2.086 -26.163 1.00 97.12 188 TRP A O 1
ATOM 1507 N N . ALA A 1 189 ? 19.378 -1.576 -24.910 1.00 96.56 189 ALA A N 1
ATOM 1508 C CA . ALA A 1 189 ? 19.509 -0.209 -25.410 1.00 96.56 189 ALA A CA 1
ATOM 1509 C C . ALA A 1 189 ? 19.713 -0.163 -26.937 1.00 96.56 189 ALA A C 1
ATOM 1511 O O . ALA A 1 189 ? 19.090 0.663 -27.602 1.00 96.56 189 ALA A O 1
ATOM 1512 N N . GLN A 1 190 ? 20.509 -1.084 -27.501 1.00 94.19 190 GLN A N 1
ATOM 1513 C CA . GLN A 1 190 ? 20.656 -1.234 -28.958 1.00 94.19 190 GLN A CA 1
ATOM 1514 C C . GLN A 1 190 ? 19.355 -1.651 -29.645 1.00 94.19 190 GLN A C 1
ATOM 1516 O O . GLN A 1 190 ? 19.018 -1.129 -30.698 1.00 94.19 190 GLN A O 1
ATOM 1521 N N . HIS A 1 191 ? 18.602 -2.582 -29.059 1.00 91.31 191 HIS A N 1
ATOM 1522 C CA . HIS A 1 191 ? 17.324 -2.993 -29.638 1.00 91.31 191 HIS A CA 1
ATOM 1523 C C . HIS A 1 191 ? 16.307 -1.840 -29.644 1.00 91.31 191 HIS A C 1
ATOM 1525 O O . HIS A 1 191 ? 15.483 -1.718 -30.548 1.00 91.31 191 HIS A O 1
ATOM 1531 N N . ARG A 1 192 ? 16.364 -0.972 -28.629 1.00 90.00 192 ARG A N 1
ATOM 1532 C CA . ARG A 1 192 ? 15.425 0.139 -28.474 1.00 90.00 192 ARG A CA 1
ATOM 1533 C C . ARG A 1 192 ? 15.760 1.348 -29.348 1.00 90.00 192 ARG A C 1
ATOM 1535 O O . ARG A 1 192 ? 14.833 2.067 -29.711 1.00 90.00 192 ARG A O 1
ATOM 1542 N N . SER A 1 193 ? 17.026 1.560 -29.727 1.00 84.69 193 SER A N 1
ATOM 1543 C CA . SER A 1 193 ? 17.414 2.674 -30.613 1.00 84.69 193 SER A CA 1
ATOM 1544 C C . SER A 1 193 ? 16.755 2.609 -31.993 1.00 84.69 193 SER A C 1
ATOM 1546 O O . SER A 1 193 ? 16.593 3.640 -32.641 1.00 84.69 193 SER A O 1
ATOM 1548 N N . ASP A 1 194 ? 16.329 1.418 -32.412 1.00 78.56 194 ASP A N 1
ATOM 1549 C CA . ASP A 1 194 ? 15.678 1.193 -33.702 1.00 78.56 194 ASP A CA 1
ATOM 1550 C C . ASP A 1 194 ? 14.154 1.437 -33.657 1.00 78.56 194 ASP A C 1
ATOM 1552 O O . ASP A 1 194 ? 13.488 1.427 -34.695 1.00 78.56 194 ASP A O 1
ATOM 1556 N N . ARG A 1 195 ? 13.575 1.674 -32.467 1.00 83.19 195 ARG A N 1
ATOM 1557 C CA . ARG A 1 195 ? 12.127 1.841 -32.272 1.00 83.19 195 ARG A CA 1
ATOM 1558 C C . ARG A 1 195 ? 11.712 3.321 -32.376 1.00 83.19 195 ARG A C 1
ATOM 1560 O O . ARG A 1 195 ? 12.175 4.146 -31.586 1.00 83.19 195 ARG A O 1
ATOM 1567 N N . PRO A 1 196 ? 10.774 3.679 -33.273 1.00 81.12 196 PRO A N 1
ATOM 1568 C CA . PRO A 1 196 ? 10.205 5.025 -33.317 1.00 81.12 196 PRO A CA 1
ATOM 1569 C C . PRO A 1 196 ? 9.497 5.384 -32.003 1.00 81.12 196 PRO A C 1
ATOM 1571 O O . PRO A 1 196 ? 8.703 4.595 -31.494 1.00 81.12 196 PRO A O 1
ATOM 1574 N N . GLY A 1 197 ? 9.758 6.580 -31.469 1.00 81.94 197 GLY A N 1
ATOM 1575 C CA . GLY A 1 197 ? 9.111 7.074 -30.244 1.00 81.94 197 GLY A CA 1
ATOM 1576 C C . GLY A 1 197 ? 9.667 6.501 -28.936 1.00 81.94 197 GLY A C 1
ATOM 1577 O O . GLY A 1 197 ? 9.103 6.757 -27.878 1.00 81.94 197 GLY A O 1
ATOM 1578 N N . ALA A 1 198 ? 10.770 5.752 -28.989 1.00 87.50 198 ALA A N 1
ATOM 1579 C CA . ALA A 1 198 ? 11.502 5.319 -27.808 1.00 87.50 198 ALA A CA 1
ATOM 1580 C C . ALA A 1 198 ? 11.975 6.529 -26.972 1.00 87.50 198 ALA A C 1
ATOM 1582 O O . ALA A 1 198 ? 12.597 7.446 -27.507 1.00 87.50 198 ALA A O 1
ATOM 1583 N N . LEU A 1 199 ? 11.718 6.511 -25.655 1.00 92.19 199 LEU A N 1
ATOM 1584 C CA . LEU A 1 199 ? 12.241 7.508 -24.701 1.00 92.19 199 LEU A CA 1
ATOM 1585 C C . LEU A 1 199 ? 13.769 7.664 -24.766 1.00 92.19 199 LEU A C 1
ATOM 1587 O O . LEU A 1 199 ? 14.457 6.758 -25.212 1.00 92.19 199 LEU A O 1
ATOM 1591 N N . ALA A 1 200 ? 14.344 8.767 -24.295 1.00 94.44 200 ALA A N 1
ATOM 1592 C CA . ALA A 1 200 ? 15.803 8.852 -24.154 1.00 94.44 200 ALA A CA 1
ATOM 1593 C C . ALA A 1 200 ? 16.304 7.940 -23.010 1.00 94.44 200 ALA A C 1
ATOM 1595 O O . ALA A 1 200 ? 15.547 7.622 -22.090 1.00 94.44 200 ALA A O 1
ATOM 1596 N N . LEU A 1 201 ? 17.572 7.506 -23.026 1.00 96.19 201 LEU A N 1
ATOM 1597 C CA . LEU A 1 201 ? 18.109 6.616 -21.977 1.00 96.19 201 LEU A CA 1
ATOM 1598 C C . LEU A 1 201 ? 18.121 7.286 -20.594 1.00 96.19 201 LEU A C 1
ATOM 1600 O O . LEU A 1 201 ? 17.960 6.612 -19.579 1.00 96.19 201 LEU A O 1
ATOM 1604 N N . GLU A 1 202 ? 18.235 8.610 -20.566 1.00 96.12 202 GLU A N 1
ATOM 1605 C CA . GLU A 1 202 ? 18.151 9.472 -19.384 1.00 96.12 202 GLU A CA 1
ATOM 1606 C C . GLU A 1 202 ? 16.724 9.550 -18.816 1.00 96.12 202 GLU A C 1
ATOM 1608 O O . GLU A 1 202 ? 16.517 9.999 -17.695 1.00 96.12 202 GLU A O 1
ATOM 1613 N N . GLN A 1 203 ? 15.723 9.120 -19.584 1.00 95.06 203 GLN A N 1
ATOM 1614 C CA . GLN A 1 203 ? 14.328 9.024 -19.148 1.00 95.06 203 GLN A CA 1
ATOM 1615 C C . GLN A 1 203 ? 13.950 7.587 -18.765 1.00 95.06 203 GLN A C 1
ATOM 1617 O O . GLN A 1 203 ? 12.904 7.357 -18.164 1.00 95.06 203 GLN A O 1
ATOM 1622 N N . CYS A 1 204 ? 14.800 6.609 -19.085 1.00 95.94 204 CYS A N 1
ATOM 1623 C CA . CYS A 1 204 ? 14.573 5.202 -18.787 1.00 95.94 204 CYS A CA 1
ATOM 1624 C C . CYS A 1 204 ? 14.999 4.899 -17.343 1.00 95.94 204 CYS A C 1
ATOM 1626 O O . CYS A 1 204 ? 16.153 4.562 -17.081 1.00 95.94 204 CYS A O 1
ATOM 1628 N N . VAL A 1 205 ? 14.079 5.046 -16.390 1.00 96.31 205 VAL A N 1
ATOM 1629 C CA . VAL A 1 205 ? 14.340 4.803 -14.964 1.00 96.31 205 VAL A CA 1
ATOM 1630 C C . VAL A 1 205 ? 14.590 3.316 -14.688 1.00 96.31 205 VAL A C 1
ATOM 1632 O O . VAL A 1 205 ? 13.786 2.459 -15.048 1.00 96.31 205 VAL A O 1
ATOM 1635 N N . VAL A 1 206 ? 15.705 3.013 -14.018 1.00 95.81 206 VAL A N 1
ATOM 1636 C CA . VAL A 1 206 ? 16.076 1.648 -13.618 1.00 95.81 206 VAL A CA 1
ATOM 1637 C C . VAL A 1 206 ? 15.862 1.435 -12.130 1.00 95.81 206 VAL A C 1
ATOM 1639 O O . VAL A 1 206 ? 15.304 0.420 -11.733 1.00 95.81 206 VAL A O 1
ATOM 1642 N N . THR A 1 207 ? 16.323 2.347 -11.281 1.00 94.81 207 THR A N 1
ATOM 1643 C CA . THR A 1 207 ? 16.175 2.226 -9.825 1.00 94.81 207 THR A CA 1
ATOM 1644 C C . THR A 1 207 ? 16.331 3.592 -9.158 1.00 94.81 207 THR A C 1
ATOM 1646 O O . THR A 1 207 ? 16.428 4.619 -9.830 1.00 94.81 207 THR A O 1
ATOM 1649 N N . LEU A 1 208 ? 16.367 3.616 -7.831 1.00 95.56 208 LEU A N 1
ATOM 1650 C CA . LEU A 1 208 ? 16.683 4.793 -7.038 1.00 95.56 208 LEU A CA 1
ATOM 1651 C C . LEU A 1 208 ? 17.834 4.518 -6.072 1.00 95.56 208 LEU A C 1
ATOM 1653 O O . LEU A 1 208 ? 18.057 3.392 -5.631 1.00 95.56 208 LEU A O 1
ATOM 1657 N N . ASN A 1 209 ? 18.511 5.592 -5.690 1.00 95.06 209 ASN A N 1
ATOM 1658 C CA . ASN A 1 209 ? 19.342 5.653 -4.501 1.00 95.06 209 ASN A CA 1
ATOM 1659 C C . ASN A 1 209 ? 18.764 6.706 -3.549 1.00 95.06 209 ASN A C 1
ATOM 1661 O O . ASN A 1 209 ? 18.234 7.723 -3.988 1.00 95.06 209 ASN A O 1
ATOM 1665 N N . ALA A 1 210 ? 18.867 6.488 -2.245 1.00 96.06 210 ALA A N 1
ATOM 1666 C CA . ALA A 1 210 ? 18.459 7.459 -1.237 1.00 96.06 210 ALA A CA 1
ATOM 1667 C C . ALA A 1 210 ? 19.269 7.243 0.048 1.00 96.06 210 ALA A C 1
ATOM 1669 O O . ALA A 1 210 ? 19.679 6.114 0.322 1.00 96.06 210 ALA A O 1
ATOM 1670 N N . PRO A 1 211 ? 19.458 8.273 0.894 1.00 96.06 211 PRO A N 1
ATOM 1671 C CA . PRO A 1 211 ? 20.131 8.110 2.183 1.00 96.06 211 PRO A CA 1
ATOM 1672 C C . PRO A 1 211 ? 19.515 7.013 3.065 1.00 96.06 211 PRO A C 1
ATOM 1674 O O . PRO A 1 211 ? 20.234 6.335 3.789 1.00 96.06 211 PRO A O 1
ATOM 1677 N N . GLU A 1 212 ? 18.196 6.813 2.984 1.00 95.50 212 GLU A N 1
ATOM 1678 C CA . GLU A 1 212 ? 17.484 5.763 3.727 1.00 95.50 212 GLU A CA 1
ATOM 1679 C C . GLU A 1 212 ? 17.650 4.348 3.141 1.00 95.50 212 GLU A C 1
ATOM 1681 O O . GLU A 1 212 ? 17.276 3.376 3.793 1.00 95.50 212 GLU A O 1
ATOM 1686 N N . LEU A 1 213 ? 18.222 4.233 1.941 1.00 95.44 213 LEU A N 1
ATOM 1687 C CA . LEU A 1 213 ? 18.514 2.976 1.245 1.00 95.44 213 LEU A CA 1
ATOM 1688 C C . LEU A 1 213 ? 20.011 2.627 1.257 1.00 95.44 213 LEU A C 1
ATOM 1690 O O . LEU A 1 213 ? 20.404 1.575 0.758 1.00 95.44 213 LEU A O 1
ATOM 1694 N N . ALA A 1 214 ? 20.854 3.495 1.824 1.00 93.75 214 ALA A N 1
ATOM 1695 C CA . ALA A 1 214 ? 22.276 3.224 1.979 1.00 93.75 214 ALA A CA 1
ATOM 1696 C C . ALA A 1 214 ? 22.490 2.006 2.889 1.00 93.75 214 ALA A C 1
ATOM 1698 O O . ALA A 1 214 ? 21.831 1.883 3.918 1.00 93.75 214 ALA A O 1
ATOM 1699 N N . GLU A 1 215 ? 23.450 1.138 2.560 1.00 89.62 215 GLU A N 1
ATOM 1700 C CA . GLU A 1 215 ? 23.660 -0.124 3.285 1.00 89.62 215 GLU A CA 1
ATOM 1701 C C . GLU A 1 215 ? 23.857 0.074 4.800 1.00 89.62 215 GLU A C 1
ATOM 1703 O O . GLU A 1 215 ? 23.342 -0.706 5.598 1.00 89.62 215 GLU A O 1
ATOM 1708 N N . SER A 1 216 ? 24.547 1.146 5.201 1.00 91.25 216 SER A N 1
ATOM 1709 C CA . SER A 1 216 ? 24.777 1.506 6.607 1.00 91.25 216 SER A CA 1
ATOM 1710 C C . SER A 1 216 ? 23.532 2.013 7.346 1.00 91.25 216 SER A C 1
ATOM 1712 O O . SER A 1 216 ? 23.555 2.115 8.571 1.00 91.25 216 SER A O 1
ATOM 1714 N N . ALA A 1 217 ? 22.467 2.360 6.623 1.00 92.00 217 ALA A N 1
ATOM 1715 C CA . ALA A 1 217 ? 21.189 2.805 7.170 1.00 92.00 217 ALA A CA 1
ATOM 1716 C C . ALA A 1 217 ? 20.147 1.675 7.250 1.00 92.00 217 ALA A C 1
ATOM 1718 O O . ALA A 1 217 ? 19.083 1.880 7.842 1.00 92.00 217 ALA A O 1
ATOM 1719 N N . LEU A 1 218 ? 20.435 0.508 6.660 1.00 95.75 218 LEU A N 1
ATOM 1720 C CA . LEU A 1 218 ? 19.530 -0.634 6.669 1.00 95.75 218 LEU A CA 1
ATOM 1721 C C . LEU A 1 218 ? 19.657 -1.431 7.969 1.00 95.75 218 LEU A C 1
ATOM 1723 O O . LEU A 1 218 ? 20.756 -1.733 8.428 1.00 95.75 218 LEU A O 1
ATOM 1727 N N . LEU A 1 219 ? 18.511 -1.822 8.508 1.00 97.00 219 LEU A N 1
ATOM 1728 C CA . LEU A 1 219 ? 18.371 -2.611 9.719 1.00 97.00 219 LEU A CA 1
ATOM 1729 C C . LEU A 1 219 ? 18.362 -4.098 9.390 1.00 97.00 219 LEU A C 1
ATOM 1731 O O . LEU A 1 219 ? 17.633 -4.542 8.501 1.00 97.00 219 LEU A O 1
ATOM 1735 N N . GLY A 1 220 ? 19.128 -4.881 10.141 1.00 96.19 220 GLY A N 1
ATOM 1736 C CA . GLY A 1 220 ? 18.985 -6.333 10.164 1.00 96.19 220 GLY A CA 1
ATOM 1737 C C . GLY A 1 220 ? 17.777 -6.793 10.989 1.00 96.19 220 GLY A C 1
ATOM 1738 O O . GLY A 1 220 ? 17.102 -6.008 11.650 1.00 96.19 220 GLY A O 1
ATOM 1739 N N . VAL A 1 221 ? 17.543 -8.109 11.010 1.00 95.69 221 VAL A N 1
ATOM 1740 C CA . VAL A 1 221 ? 16.450 -8.735 11.785 1.00 95.69 221 VAL A CA 1
ATOM 1741 C C . VAL A 1 221 ? 16.509 -8.381 13.276 1.00 95.69 221 VAL A C 1
ATOM 1743 O O . VAL A 1 221 ? 15.475 -8.125 13.881 1.00 95.69 221 VAL A O 1
ATOM 1746 N N . GLU A 1 222 ? 17.700 -8.367 13.879 1.00 95.94 222 GLU A N 1
ATOM 1747 C CA . GLU A 1 222 ? 17.856 -8.064 15.310 1.00 95.94 222 GLU A CA 1
ATOM 1748 C C . GLU A 1 222 ? 17.503 -6.601 15.625 1.00 95.94 222 GLU A C 1
ATOM 1750 O O . GLU A 1 222 ? 16.799 -6.326 16.592 1.00 95.94 222 GLU A O 1
ATOM 1755 N N . GLU A 1 223 ? 17.938 -5.665 14.780 1.00 97.06 223 GLU A N 1
ATOM 1756 C CA . GLU A 1 223 ? 17.678 -4.232 14.955 1.00 97.06 223 GLU A CA 1
ATOM 1757 C C . GLU A 1 223 ? 16.208 -3.893 14.692 1.00 97.06 223 GLU A C 1
ATOM 1759 O O . GLU A 1 223 ? 15.604 -3.169 15.478 1.00 97.06 223 GLU A O 1
ATOM 1764 N N . PHE A 1 224 ? 15.604 -4.471 13.647 1.00 96.81 224 PHE A N 1
ATOM 1765 C CA . PHE A 1 224 ? 14.168 -4.338 13.391 1.00 96.81 224 PHE A CA 1
ATOM 1766 C C . PHE A 1 224 ? 13.365 -4.887 14.582 1.00 96.81 224 PHE A C 1
ATOM 1768 O O . PHE A 1 224 ? 12.500 -4.200 15.124 1.00 96.81 224 PHE A O 1
ATOM 1775 N N . ALA A 1 225 ? 13.680 -6.089 15.069 1.00 92.88 225 ALA A N 1
ATOM 1776 C CA . ALA A 1 225 ? 12.983 -6.653 16.223 1.00 92.88 225 ALA A CA 1
ATOM 1777 C C . ALA A 1 225 ? 13.098 -5.761 17.474 1.00 92.88 225 ALA A C 1
ATOM 1779 O O . ALA A 1 225 ? 12.100 -5.553 18.167 1.00 92.88 225 ALA A O 1
ATOM 1780 N N . ALA A 1 226 ? 14.278 -5.179 17.715 1.00 94.44 226 ALA A N 1
ATOM 1781 C CA . ALA A 1 226 ? 14.497 -4.233 18.804 1.00 94.44 226 ALA A CA 1
ATOM 1782 C C . ALA A 1 226 ? 13.660 -2.949 18.649 1.00 94.44 226 ALA A C 1
ATOM 1784 O O . ALA A 1 226 ? 13.004 -2.549 19.610 1.00 94.44 226 ALA A O 1
ATOM 1785 N N . GLU A 1 227 ? 13.615 -2.338 17.457 1.00 93.56 227 GLU A N 1
ATOM 1786 C CA . GLU A 1 227 ? 12.758 -1.166 17.191 1.00 93.56 227 GLU A CA 1
ATOM 1787 C C . GLU A 1 227 ? 11.264 -1.494 17.354 1.00 93.56 227 GLU A C 1
ATOM 1789 O O . GLU A 1 227 ? 10.480 -0.657 17.800 1.00 93.56 227 GLU A O 1
ATOM 1794 N N . ALA A 1 228 ? 10.875 -2.734 17.057 1.00 89.19 228 ALA A N 1
ATOM 1795 C CA . ALA A 1 228 ? 9.513 -3.224 17.222 1.00 89.19 228 ALA A CA 1
ATOM 1796 C C . ALA A 1 228 ? 9.153 -3.663 18.651 1.00 89.19 228 ALA A C 1
ATOM 1798 O O . ALA A 1 228 ? 7.990 -3.987 18.902 1.00 89.19 228 ALA A O 1
ATOM 1799 N N . GLY A 1 229 ? 10.114 -3.692 19.580 1.00 89.69 229 GLY A N 1
ATOM 1800 C CA . GLY A 1 229 ? 9.894 -4.164 20.948 1.00 89.69 229 GLY A CA 1
ATOM 1801 C C . GLY A 1 229 ? 9.527 -5.651 21.037 1.00 89.69 229 GLY A C 1
ATOM 1802 O O . GLY A 1 229 ? 8.805 -6.049 21.948 1.00 89.69 229 GLY A O 1
ATOM 1803 N N . ILE A 1 230 ? 9.985 -6.477 20.089 1.00 90.44 230 ILE A N 1
ATOM 1804 C CA . ILE A 1 230 ? 9.735 -7.927 20.055 1.00 90.44 230 ILE A CA 1
ATOM 1805 C C . ILE A 1 230 ? 11.048 -8.712 20.023 1.00 90.44 230 ILE A C 1
ATOM 1807 O O . ILE A 1 230 ? 12.102 -8.200 19.658 1.00 90.44 230 ILE A O 1
ATOM 1811 N N . ALA A 1 231 ? 10.991 -10.000 20.363 1.00 91.75 231 ALA A N 1
ATOM 1812 C CA . ALA A 1 231 ? 12.139 -10.879 20.184 1.00 91.75 231 ALA A CA 1
ATOM 1813 C C . ALA A 1 231 ? 12.417 -11.123 18.690 1.00 91.75 231 ALA A C 1
ATOM 1815 O O . ALA A 1 231 ? 11.497 -11.338 17.897 1.00 91.75 231 ALA A O 1
ATOM 1816 N N . ALA A 1 232 ? 13.691 -11.207 18.303 1.00 93.75 232 ALA A N 1
ATOM 1817 C CA . ALA A 1 232 ? 14.070 -11.504 16.921 1.00 93.75 232 ALA A CA 1
ATOM 1818 C C . ALA A 1 232 ? 13.584 -12.882 16.439 1.00 93.75 232 ALA A C 1
ATOM 1820 O O . ALA A 1 232 ? 13.336 -13.076 15.251 1.00 93.75 232 ALA A O 1
ATOM 1821 N N . ALA A 1 233 ? 13.408 -13.850 17.345 1.00 90.94 233 ALA A N 1
ATOM 1822 C CA . ALA A 1 233 ? 12.768 -15.127 17.027 1.00 90.94 233 ALA A CA 1
ATOM 1823 C C . ALA A 1 233 ? 11.302 -14.947 16.589 1.00 90.94 233 ALA A C 1
ATOM 1825 O O . ALA A 1 233 ? 10.867 -15.597 15.641 1.00 90.94 233 ALA A O 1
ATOM 1826 N N . THR A 1 234 ? 10.571 -14.022 17.217 1.00 90.12 234 THR A N 1
ATOM 1827 C CA . THR A 1 234 ? 9.192 -13.675 16.851 1.00 90.12 234 THR A CA 1
ATOM 1828 C C . THR A 1 234 ? 9.139 -13.014 15.479 1.00 90.12 234 THR A C 1
ATOM 1830 O O . THR A 1 234 ? 8.332 -13.418 14.649 1.00 90.12 234 THR A O 1
ATOM 1833 N N . LEU A 1 235 ? 10.039 -12.064 15.193 1.00 91.38 235 LEU A N 1
ATOM 1834 C CA . LEU A 1 235 ? 10.103 -11.439 13.868 1.00 91.38 235 LEU A CA 1
ATOM 1835 C C . LEU A 1 235 ? 10.404 -12.470 12.768 1.00 91.38 235 LEU A C 1
ATOM 1837 O O . LEU A 1 235 ? 9.755 -12.473 11.727 1.00 91.38 235 LEU A O 1
ATOM 1841 N N . ARG A 1 236 ? 11.341 -13.397 13.010 1.00 92.00 236 ARG A N 1
ATOM 1842 C CA . ARG A 1 236 ? 11.614 -14.505 12.078 1.00 92.00 236 ARG A CA 1
ATOM 1843 C C . ARG A 1 236 ? 10.391 -15.395 11.866 1.00 92.00 236 ARG A C 1
ATOM 1845 O O . ARG A 1 236 ? 10.162 -15.821 10.740 1.00 92.00 236 ARG A O 1
ATOM 1852 N N . ALA A 1 237 ? 9.624 -15.672 12.920 1.00 89.50 237 ALA A N 1
ATOM 1853 C CA . ALA A 1 237 ? 8.395 -16.452 12.816 1.00 89.50 237 ALA A CA 1
ATOM 1854 C C . ALA A 1 237 ? 7.339 -15.731 11.968 1.00 89.50 237 ALA A C 1
ATOM 1856 O O . ALA A 1 237 ? 6.765 -16.371 11.092 1.00 89.50 237 ALA A O 1
ATOM 1857 N N . TYR A 1 238 ? 7.150 -14.419 12.158 1.00 90.69 238 TYR A N 1
ATOM 1858 C CA . TYR A 1 238 ? 6.251 -13.625 11.314 1.00 90.69 238 TYR A CA 1
ATOM 1859 C C . TYR A 1 238 ? 6.667 -13.671 9.845 1.00 90.69 238 TYR A C 1
ATOM 1861 O O . TYR A 1 238 ? 5.850 -13.990 8.991 1.00 90.69 238 TYR A O 1
ATOM 1869 N N . ILE A 1 239 ? 7.956 -13.467 9.557 1.00 89.69 239 ILE A N 1
ATOM 1870 C CA . ILE A 1 239 ? 8.488 -13.535 8.188 1.00 89.69 239 ILE A CA 1
ATOM 1871 C C . ILE A 1 239 ? 8.292 -14.928 7.572 1.00 89.69 239 ILE A C 1
ATOM 1873 O O . ILE A 1 239 ? 7.998 -15.038 6.388 1.00 89.69 239 ILE A O 1
ATOM 1877 N N . ALA A 1 240 ? 8.495 -15.998 8.343 1.00 87.69 240 ALA A N 1
ATOM 1878 C CA . ALA A 1 240 ? 8.384 -17.366 7.840 1.00 87.69 240 ALA A CA 1
ATOM 1879 C C . ALA A 1 240 ? 6.934 -17.811 7.593 1.00 87.69 240 ALA A C 1
ATOM 1881 O O . ALA A 1 240 ? 6.719 -18.756 6.839 1.00 87.69 240 ALA A O 1
ATOM 1882 N N . ARG A 1 241 ? 5.962 -17.175 8.257 1.00 87.19 241 ARG A N 1
ATOM 1883 C CA . ARG A 1 241 ? 4.533 -17.514 8.180 1.00 87.19 241 ARG A CA 1
ATOM 1884 C C . ARG A 1 241 ? 3.703 -16.505 7.391 1.00 87.19 241 ARG A C 1
ATOM 1886 O O . ARG A 1 241 ? 2.497 -16.692 7.313 1.00 87.19 241 ARG A O 1
ATOM 1893 N N . ASP A 1 242 ? 4.337 -15.465 6.851 1.00 82.56 242 ASP A N 1
ATOM 1894 C CA . ASP A 1 242 ? 3.660 -14.325 6.221 1.00 82.56 242 ASP A CA 1
ATOM 1895 C C . ASP A 1 242 ? 2.577 -13.713 7.136 1.00 82.56 242 ASP A C 1
ATOM 1897 O O . ASP A 1 242 ? 1.435 -13.465 6.763 1.00 82.56 242 ASP A O 1
ATOM 1901 N N . GLU A 1 243 ? 2.935 -13.520 8.409 1.00 82.25 243 GLU A N 1
ATOM 1902 C CA . GLU A 1 243 ? 2.057 -12.942 9.427 1.00 82.25 243 GLU A CA 1
ATOM 1903 C C . GLU A 1 243 ? 2.422 -11.476 9.701 1.00 82.25 243 GLU A C 1
ATOM 1905 O O . GLU A 1 243 ? 3.565 -11.052 9.536 1.00 82.25 243 GLU A O 1
ATOM 1910 N N . ALA A 1 244 ? 1.456 -10.714 10.223 1.00 80.75 244 ALA A N 1
ATOM 1911 C CA . ALA A 1 244 ? 1.638 -9.334 10.689 1.00 80.75 244 ALA A CA 1
ATOM 1912 C C . ALA A 1 244 ? 2.072 -8.318 9.611 1.00 80.75 244 ALA A C 1
ATOM 1914 O O . ALA A 1 244 ? 2.582 -7.251 9.969 1.00 80.75 244 ALA A O 1
ATOM 1915 N N . ASP A 1 245 ? 1.843 -8.639 8.331 1.00 86.19 245 ASP A N 1
ATOM 1916 C CA . ASP A 1 245 ? 2.078 -7.768 7.172 1.00 86.19 245 ASP A CA 1
ATOM 1917 C C . ASP A 1 245 ? 3.477 -7.116 7.210 1.00 86.19 245 ASP A C 1
ATOM 1919 O O . ASP A 1 245 ? 3.618 -5.899 7.081 1.00 86.19 245 ASP A O 1
ATOM 1923 N N . ILE A 1 246 ? 4.523 -7.907 7.491 1.00 90.81 246 ILE A N 1
ATOM 1924 C CA . ILE A 1 246 ? 5.904 -7.401 7.542 1.00 90.81 246 ILE A CA 1
ATOM 1925 C C . ILE A 1 246 ? 6.292 -6.861 6.155 1.00 90.81 246 ILE A C 1
ATOM 1927 O O . ILE A 1 246 ? 6.125 -7.585 5.174 1.00 90.81 246 ILE A O 1
ATOM 1931 N N . PRO A 1 247 ? 6.854 -5.639 6.043 1.00 91.81 247 PRO A N 1
ATOM 1932 C CA . PRO A 1 247 ? 7.294 -5.100 4.761 1.00 91.81 247 PRO A CA 1
ATOM 1933 C C . PRO A 1 247 ? 8.343 -5.990 4.096 1.00 91.81 247 PRO A C 1
ATOM 1935 O O . PRO A 1 247 ? 9.172 -6.622 4.763 1.00 91.81 247 PRO A O 1
ATOM 1938 N N . GLU A 1 248 ? 8.376 -5.964 2.768 1.00 90.38 248 GLU A N 1
ATOM 1939 C CA . GLU A 1 248 ? 9.450 -6.591 2.010 1.00 90.38 248 GLU A CA 1
ATOM 1940 C C . GLU A 1 248 ? 10.813 -5.954 2.332 1.00 90.38 248 GLU A C 1
ATOM 1942 O O . GLU A 1 248 ? 10.917 -4.740 2.559 1.00 90.38 248 GLU A O 1
ATOM 1947 N N . PRO A 1 249 ? 11.887 -6.760 2.371 1.00 93.31 249 PRO A N 1
ATOM 1948 C CA . PRO A 1 249 ? 13.227 -6.239 2.584 1.00 93.31 249 PRO A CA 1
ATOM 1949 C C . PRO A 1 249 ? 13.717 -5.454 1.365 1.00 93.31 249 PRO A C 1
ATOM 1951 O O . PRO A 1 249 ? 13.594 -5.900 0.228 1.00 93.31 249 PRO A O 1
ATOM 1954 N N . GLN A 1 250 ? 14.381 -4.325 1.608 1.00 93.06 250 GLN A N 1
ATOM 1955 C CA . GLN A 1 250 ? 15.029 -3.538 0.550 1.00 93.06 250 GLN A CA 1
ATOM 1956 C C . GLN A 1 250 ? 16.232 -4.279 -0.047 1.00 93.06 250 GLN A C 1
ATOM 1958 O O . GLN A 1 250 ? 16.581 -4.063 -1.206 1.00 93.06 250 GLN A O 1
ATOM 1963 N N . VAL A 1 251 ? 16.880 -5.137 0.750 1.00 90.69 251 VAL A N 1
ATOM 1964 C CA . VAL A 1 251 ? 18.024 -5.953 0.331 1.00 90.69 251 VAL A CA 1
ATOM 1965 C C . VAL A 1 251 ? 17.944 -7.335 0.973 1.00 90.69 251 VAL A C 1
ATOM 1967 O O . VAL A 1 251 ? 17.737 -7.460 2.182 1.00 90.69 251 VAL A O 1
ATOM 1970 N N . THR A 1 252 ? 18.191 -8.372 0.173 1.00 87.44 252 THR A N 1
ATOM 1971 C CA . THR A 1 252 ? 18.432 -9.737 0.655 1.00 87.44 252 THR A CA 1
ATOM 1972 C C . THR A 1 252 ? 19.790 -10.211 0.145 1.00 87.44 252 THR A C 1
ATOM 1974 O O . THR A 1 252 ? 19.923 -10.559 -1.023 1.00 87.44 252 THR A O 1
ATOM 1977 N N . ASP A 1 253 ? 20.799 -10.235 1.018 1.00 80.38 253 ASP A N 1
ATOM 1978 C CA . ASP A 1 253 ? 22.156 -10.690 0.676 1.00 80.38 253 ASP A CA 1
ATOM 1979 C C . ASP A 1 253 ? 22.518 -11.952 1.466 1.00 80.38 253 ASP A C 1
ATOM 1981 O O . ASP A 1 253 ? 22.454 -11.971 2.698 1.00 80.38 253 ASP A O 1
ATOM 1985 N N . GLY A 1 254 ? 22.839 -13.042 0.763 1.00 76.88 254 GLY A N 1
ATOM 1986 C CA . GLY A 1 254 ? 23.142 -14.336 1.385 1.00 76.88 254 GLY A CA 1
ATOM 1987 C C . GLY A 1 254 ? 22.040 -14.839 2.332 1.00 76.88 254 GLY A C 1
ATOM 1988 O O . GLY A 1 254 ? 22.338 -15.427 3.371 1.00 76.88 254 GLY A O 1
ATOM 1989 N N . GLY A 1 255 ? 20.772 -14.538 2.026 1.00 80.56 255 GLY A N 1
ATOM 1990 C CA . GLY A 1 255 ? 19.610 -14.848 2.871 1.00 80.56 255 GLY A CA 1
ATOM 1991 C C . GLY A 1 255 ? 19.389 -13.890 4.051 1.00 80.56 255 GLY A C 1
ATOM 1992 O O . GLY A 1 255 ? 18.415 -14.036 4.789 1.00 80.56 255 GLY A O 1
ATOM 1993 N N . ARG A 1 256 ? 20.256 -12.888 4.241 1.00 88.31 256 ARG A N 1
ATOM 1994 C CA . ARG A 1 256 ? 20.079 -11.840 5.253 1.00 88.31 256 ARG A CA 1
ATOM 1995 C C . ARG A 1 256 ? 19.205 -10.731 4.687 1.00 88.31 256 ARG A C 1
ATOM 1997 O O . ARG A 1 256 ? 19.654 -9.940 3.861 1.00 88.31 256 ARG A O 1
ATOM 2004 N N . LYS A 1 257 ? 17.968 -10.682 5.170 1.00 93.25 257 LYS A N 1
ATOM 2005 C CA . LYS A 1 257 ? 17.005 -9.615 4.890 1.00 93.25 257 LYS A CA 1
ATOM 2006 C C . LYS A 1 257 ? 17.381 -8.349 5.667 1.00 93.25 257 LYS A C 1
ATOM 2008 O O . LYS A 1 257 ? 17.701 -8.444 6.858 1.00 93.25 257 LYS A O 1
ATOM 2013 N N . ARG A 1 258 ? 17.364 -7.194 5.001 1.00 95.56 258 ARG A N 1
ATOM 2014 C CA . ARG A 1 258 ? 17.575 -5.877 5.615 1.00 95.56 258 ARG A CA 1
ATOM 2015 C C . ARG A 1 258 ? 16.525 -4.872 5.147 1.00 95.56 258 ARG A C 1
ATOM 2017 O O . ARG A 1 258 ? 16.123 -4.899 3.983 1.00 95.56 258 ARG A O 1
ATOM 2024 N N . TRP A 1 259 ? 16.126 -3.975 6.044 1.00 96.69 259 TRP A N 1
ATOM 2025 C CA . TRP A 1 259 ? 15.045 -3.011 5.823 1.00 96.69 259 TRP A CA 1
ATOM 2026 C C . TRP A 1 259 ? 15.495 -1.582 6.060 1.00 96.69 259 TRP A C 1
ATOM 2028 O O . TRP A 1 259 ? 16.320 -1.309 6.926 1.00 96.69 259 TRP A O 1
ATOM 2038 N N . SER A 1 260 ? 14.904 -0.648 5.334 1.00 96.88 260 SER A N 1
ATOM 2039 C CA . SER A 1 260 ? 15.078 0.771 5.606 1.00 96.88 260 SER A CA 1
ATOM 2040 C C . SER A 1 260 ? 14.405 1.145 6.933 1.00 96.88 260 SER A C 1
ATOM 2042 O O . SER A 1 260 ? 13.238 0.815 7.157 1.00 96.88 260 SER A O 1
ATOM 2044 N N . ARG A 1 261 ? 15.110 1.861 7.823 1.00 96.00 261 ARG A N 1
ATOM 2045 C CA . ARG A 1 261 ? 14.548 2.306 9.116 1.00 96.00 261 ARG A CA 1
ATOM 2046 C C . ARG A 1 261 ? 13.233 3.095 8.961 1.00 96.00 261 ARG A C 1
ATOM 2048 O O . ARG A 1 261 ? 12.299 2.828 9.715 1.00 96.00 261 ARG A O 1
ATOM 2055 N N . PRO A 1 262 ? 13.095 4.035 8.005 1.00 96.00 262 PRO A N 1
ATOM 2056 C CA . PRO A 1 262 ? 11.808 4.675 7.759 1.00 96.00 262 PRO A CA 1
ATOM 2057 C C . PRO A 1 262 ? 10.670 3.722 7.374 1.00 96.00 262 PRO A C 1
ATOM 2059 O O . PRO A 1 262 ? 9.556 3.920 7.841 1.00 96.00 262 PRO A O 1
ATOM 2062 N N . VAL A 1 263 ? 10.940 2.662 6.607 1.00 95.69 263 VAL A N 1
ATOM 2063 C CA . VAL A 1 263 ? 9.926 1.645 6.268 1.00 95.69 263 VAL A CA 1
ATOM 2064 C C . VAL A 1 263 ? 9.497 0.867 7.510 1.00 95.69 263 VAL A C 1
ATOM 2066 O O . VAL A 1 263 ? 8.305 0.662 7.729 1.00 95.69 263 VAL A O 1
ATOM 2069 N N . VAL A 1 264 ? 10.453 0.505 8.371 1.00 95.31 264 VAL A N 1
ATOM 2070 C CA . VAL A 1 264 ? 10.162 -0.092 9.684 1.00 95.31 264 VAL A CA 1
ATOM 2071 C C . VAL A 1 264 ? 9.320 0.856 10.540 1.00 95.31 264 VAL A C 1
ATOM 2073 O O . VAL A 1 264 ? 8.345 0.429 11.150 1.00 95.31 264 VAL A O 1
ATOM 2076 N N . THR A 1 265 ? 9.633 2.152 10.540 1.00 94.88 265 THR A N 1
ATOM 2077 C CA . THR A 1 265 ? 8.866 3.171 11.277 1.00 94.88 265 THR A CA 1
ATOM 2078 C C . THR A 1 265 ? 7.423 3.272 10.774 1.00 94.88 265 THR A C 1
ATOM 2080 O O . THR A 1 265 ? 6.499 3.315 11.589 1.00 94.88 265 THR A O 1
ATOM 2083 N N . ASP A 1 266 ? 7.222 3.262 9.455 1.00 94.31 266 ASP A N 1
ATOM 2084 C CA . ASP A 1 266 ? 5.898 3.301 8.829 1.00 94.31 266 ASP A CA 1
ATOM 2085 C C . ASP A 1 266 ? 5.096 2.022 9.160 1.00 94.31 266 ASP A C 1
ATOM 2087 O O . ASP A 1 266 ? 3.921 2.097 9.532 1.00 94.31 266 ASP A O 1
ATOM 2091 N N . TRP A 1 267 ? 5.735 0.846 9.144 1.00 93.94 267 TRP A N 1
ATOM 2092 C CA . TRP A 1 267 ? 5.112 -0.402 9.602 1.00 93.94 267 TRP A CA 1
ATOM 2093 C C . TRP A 1 267 ? 4.756 -0.361 11.097 1.00 93.94 267 TRP A C 1
ATOM 2095 O O . TRP A 1 267 ? 3.671 -0.787 11.488 1.00 93.94 267 TRP A O 1
ATOM 2105 N N . LEU A 1 268 ? 5.616 0.201 11.954 1.00 91.94 268 LEU A N 1
ATOM 2106 C CA . LEU A 1 268 ? 5.328 0.373 13.385 1.00 91.94 268 LEU A CA 1
ATOM 2107 C C . LEU A 1 268 ? 4.171 1.345 13.633 1.00 91.94 268 LEU A C 1
ATOM 2109 O O . LEU A 1 268 ? 3.379 1.143 14.556 1.00 91.94 268 LEU A O 1
ATOM 2113 N N . GLU A 1 269 ? 4.044 2.398 12.824 1.00 90.50 269 GLU A N 1
ATOM 2114 C CA . GLU A 1 269 ? 2.870 3.272 12.826 1.00 90.50 269 GLU A CA 1
ATOM 2115 C C . GLU A 1 269 ? 1.602 2.473 12.507 1.00 90.50 269 GLU A C 1
ATOM 2117 O O . GLU A 1 269 ? 0.664 2.496 13.307 1.00 90.50 269 GLU A O 1
ATOM 2122 N N . GLN A 1 270 ? 1.595 1.703 11.415 1.00 89.19 270 GLN A N 1
ATOM 2123 C CA . GLN A 1 270 ? 0.447 0.875 11.043 1.00 89.19 270 GLN A CA 1
ATOM 2124 C C . GLN A 1 270 ? 0.123 -0.178 12.109 1.00 89.19 270 GLN A C 1
ATOM 2126 O O . GLN A 1 270 ? -1.036 -0.331 12.498 1.00 89.19 270 GLN A O 1
ATOM 2131 N N . ARG A 1 271 ? 1.141 -0.858 12.647 1.00 86.25 271 ARG A N 1
ATOM 2132 C CA . ARG A 1 271 ? 0.991 -1.838 13.725 1.00 86.25 271 ARG A CA 1
ATOM 2133 C C . ARG A 1 271 ? 0.342 -1.205 14.945 1.00 86.25 271 ARG A C 1
ATOM 2135 O O . ARG A 1 271 ? -0.587 -1.794 15.481 1.00 86.25 271 ARG A O 1
ATOM 2142 N N . ARG A 1 272 ? 0.764 -0.006 15.368 1.00 84.31 272 ARG A N 1
ATOM 2143 C CA . ARG A 1 272 ? 0.131 0.727 16.485 1.00 84.31 272 ARG A CA 1
ATOM 2144 C C . ARG A 1 272 ? -1.335 1.059 16.214 1.00 84.31 272 ARG A C 1
ATOM 2146 O O . ARG A 1 272 ? -2.128 1.002 17.144 1.00 84.31 272 ARG A O 1
ATOM 2153 N N . ARG A 1 273 ? -1.705 1.320 14.960 1.00 81.56 273 ARG A N 1
ATOM 2154 C CA . ARG A 1 273 ? -3.090 1.589 14.535 1.00 81.56 273 ARG A CA 1
ATOM 2155 C C . ARG A 1 273 ? -3.933 0.344 14.257 1.00 81.56 273 ARG A C 1
ATOM 2157 O O . ARG A 1 273 ? -5.096 0.469 13.878 1.00 81.56 273 ARG A O 1
ATOM 2164 N N . ALA A 1 274 ? -3.380 -0.855 14.442 1.00 78.50 274 ALA A N 1
ATOM 2165 C CA . ALA A 1 274 ? -4.133 -2.086 14.255 1.00 78.50 274 ALA A CA 1
ATOM 2166 C C . ALA A 1 274 ? -5.380 -2.113 15.168 1.00 78.50 274 ALA A C 1
ATOM 2168 O O . ALA A 1 274 ? -5.296 -1.683 16.324 1.00 78.50 274 ALA A O 1
ATOM 2169 N N . PRO A 1 275 ? -6.518 -2.671 14.708 1.00 68.75 275 PRO A N 1
ATOM 2170 C CA . PRO A 1 275 ? -7.785 -2.669 15.448 1.00 68.75 275 PRO A CA 1
ATOM 2171 C C . PRO A 1 275 ? -7.691 -3.137 16.911 1.00 68.75 275 PRO A C 1
ATOM 2173 O O . PRO A 1 275 ? -8.386 -2.608 17.778 1.00 68.75 275 PRO A O 1
ATOM 2176 N N . GLY A 1 276 ? -6.810 -4.101 17.205 1.00 67.81 276 GLY A N 1
ATOM 2177 C CA . GLY A 1 276 ? -6.595 -4.619 18.561 1.00 67.81 276 GLY A CA 1
ATOM 2178 C C . GLY A 1 276 ? -5.984 -3.605 19.537 1.00 67.81 276 GLY A C 1
ATOM 2179 O O . GLY A 1 276 ? -6.276 -3.651 20.730 1.00 67.81 276 GLY A O 1
ATOM 2180 N N . ASN A 1 277 ? -5.203 -2.639 19.051 1.00 74.88 277 ASN A N 1
ATOM 2181 C CA . ASN A 1 277 ? -4.558 -1.646 19.912 1.00 74.88 277 ASN A CA 1
ATOM 2182 C C . ASN A 1 277 ? -5.518 -0.543 20.356 1.00 74.88 277 ASN A C 1
ATOM 2184 O O . ASN A 1 277 ? -5.392 -0.053 21.474 1.00 74.88 277 ASN A O 1
ATOM 2188 N N . ALA A 1 278 ? -6.529 -0.212 19.545 1.00 74.56 278 ALA A N 1
ATOM 2189 C CA . ALA A 1 278 ? -7.613 0.670 19.979 1.00 74.56 278 ALA A CA 1
ATOM 2190 C C . ALA A 1 278 ? -8.330 0.096 21.215 1.00 74.56 278 ALA A C 1
ATOM 2192 O O . ALA A 1 278 ? -8.638 0.826 22.155 1.00 74.56 278 ALA A O 1
ATOM 2193 N N . ALA A 1 279 ? -8.533 -1.227 21.256 1.00 73.06 279 ALA A N 1
ATOM 2194 C CA . ALA A 1 279 ? -9.093 -1.904 22.424 1.00 73.06 279 ALA A CA 1
ATOM 2195 C C . ALA A 1 279 ? -8.140 -1.873 23.633 1.00 73.06 279 ALA A C 1
ATOM 2197 O O . ALA A 1 279 ? -8.592 -1.651 24.755 1.00 73.06 279 ALA A O 1
ATOM 2198 N N . ALA A 1 280 ? -6.832 -2.052 23.410 1.00 73.12 280 ALA A N 1
ATOM 2199 C CA . ALA A 1 280 ? -5.820 -2.004 24.467 1.00 73.12 280 ALA A CA 1
ATOM 2200 C C . ALA A 1 280 ? -5.727 -0.618 25.135 1.00 73.12 280 ALA A C 1
ATOM 2202 O O . ALA A 1 280 ? -5.706 -0.535 26.362 1.00 73.12 280 ALA A O 1
ATOM 2203 N N . VAL A 1 281 ? -5.771 0.469 24.353 1.00 77.06 281 VAL A N 1
ATOM 2204 C CA . VAL A 1 281 ? -5.796 1.850 24.880 1.00 77.06 281 VAL A CA 1
ATOM 2205 C C . VAL A 1 281 ? -7.017 2.076 25.781 1.00 77.06 281 VAL A C 1
ATOM 2207 O O . VAL A 1 281 ? -6.908 2.673 26.851 1.00 77.06 281 VAL A O 1
ATOM 2210 N N . LEU A 1 282 ? -8.186 1.545 25.406 1.00 72.44 282 LEU A N 1
ATOM 2211 C CA . LEU A 1 282 ? -9.390 1.642 26.241 1.00 72.44 282 LEU A CA 1
ATOM 2212 C C . LEU A 1 282 ? -9.325 0.776 27.507 1.00 72.44 282 LEU A C 1
ATOM 2214 O O . LEU A 1 282 ? -9.951 1.131 28.512 1.00 72.44 282 LEU A O 1
ATOM 2218 N N . ALA A 1 283 ? -8.604 -0.349 27.459 1.00 66.56 283 ALA A N 1
ATOM 2219 C CA . ALA A 1 283 ? -8.421 -1.247 28.594 1.00 66.56 283 ALA A CA 1
ATOM 2220 C C . ALA A 1 283 ? -7.564 -0.626 29.711 1.00 66.56 283 ALA A C 1
ATOM 2222 O O . ALA A 1 283 ? -7.858 -0.844 30.888 1.00 66.56 283 ALA A O 1
ATOM 2223 N N . GLY A 1 284 ? -6.581 0.205 29.348 1.00 60.72 284 GLY A N 1
ATOM 2224 C CA . GLY A 1 284 ? -5.620 0.801 30.278 1.00 60.72 284 GLY A CA 1
ATOM 2225 C C . GLY A 1 284 ? -4.626 -0.219 30.855 1.00 60.72 284 GLY A C 1
ATOM 2226 O O . GLY A 1 284 ? -4.767 -1.427 30.679 1.00 60.72 284 GLY A O 1
ATOM 2227 N N . ASN A 1 285 ? -3.620 0.263 31.592 1.00 47.06 285 ASN A N 1
ATOM 2228 C CA . ASN A 1 285 ? -2.585 -0.574 32.227 1.00 47.06 285 ASN A CA 1
ATOM 2229 C C . ASN A 1 285 ? -3.090 -1.442 33.403 1.00 47.06 285 ASN A C 1
ATOM 2231 O O . ASN A 1 285 ? -2.295 -2.142 34.027 1.00 47.06 285 ASN A O 1
ATOM 2235 N N . ASP A 1 286 ? -4.391 -1.436 33.710 1.00 44.78 286 ASP A N 1
ATOM 2236 C CA . ASP A 1 286 ? -4.980 -2.201 34.824 1.00 44.78 286 ASP A CA 1
ATOM 2237 C C . ASP A 1 286 ? -5.014 -3.723 34.579 1.00 44.78 286 ASP A C 1
ATOM 2239 O O . ASP A 1 286 ? -5.427 -4.490 35.449 1.00 44.78 286 ASP A O 1
ATOM 2243 N N . THR A 1 287 ? -4.546 -4.187 33.418 1.00 44.56 287 THR A N 1
ATOM 2244 C CA . THR A 1 287 ? -4.323 -5.608 33.127 1.00 44.56 287 THR A CA 1
ATOM 2245 C C . THR A 1 287 ? -2.892 -5.859 32.653 1.00 44.56 287 THR A C 1
ATOM 2247 O O . THR A 1 287 ? -2.676 -6.434 31.590 1.00 44.56 287 THR A O 1
ATOM 2250 N N . ALA A 1 288 ? -1.899 -5.427 33.434 1.00 36.69 288 ALA A N 1
ATOM 2251 C CA . ALA A 1 288 ? -0.514 -5.895 33.320 1.00 36.69 288 ALA A CA 1
ATOM 2252 C C . ALA A 1 288 ? -0.377 -7.331 33.866 1.00 36.69 288 ALA A C 1
ATOM 2254 O O . ALA A 1 288 ? 0.383 -7.591 34.795 1.00 36.69 288 ALA A O 1
ATOM 2255 N N . ASP A 1 289 ? -1.161 -8.256 33.316 1.00 38.31 289 ASP A N 1
ATOM 2256 C CA . ASP A 1 289 ? -1.023 -9.684 33.573 1.00 38.31 289 ASP A CA 1
ATOM 2257 C C . ASP A 1 289 ? -0.680 -10.336 32.231 1.00 38.31 289 ASP A C 1
ATOM 2259 O O . ASP A 1 289 ? -1.541 -10.551 31.377 1.00 38.31 289 ASP A O 1
ATOM 2263 N N . GLU A 1 290 ? 0.612 -10.590 32.010 1.00 37.41 290 GLU A N 1
ATOM 2264 C CA . GLU A 1 290 ? 1.183 -11.108 30.752 1.00 37.41 290 GLU A CA 1
ATOM 2265 C C . GLU A 1 290 ? 0.657 -12.510 30.372 1.00 37.41 290 GLU A C 1
ATOM 2267 O O . GLU A 1 290 ? 0.922 -13.004 29.280 1.00 37.41 290 GLU A O 1
ATOM 2272 N N . ASN A 1 291 ? -0.163 -13.126 31.232 1.00 34.84 291 ASN A N 1
ATOM 2273 C CA . ASN A 1 291 ? -0.876 -14.380 30.978 1.00 34.84 291 ASN A CA 1
ATOM 2274 C C . ASN A 1 291 ? -2.334 -14.193 30.517 1.00 34.84 291 ASN A C 1
ATOM 2276 O O . ASN A 1 291 ? -3.060 -15.174 30.340 1.00 34.84 291 ASN A O 1
ATOM 2280 N N . ALA A 1 292 ? -2.804 -12.960 30.320 1.00 39.09 292 ALA A N 1
ATOM 2281 C CA . ALA A 1 292 ? -4.201 -12.690 30.015 1.00 39.09 292 ALA A CA 1
ATOM 2282 C C . ALA A 1 292 ? -4.534 -12.817 28.518 1.00 39.09 292 ALA A C 1
ATOM 2284 O O . ALA A 1 292 ? -5.103 -11.910 27.914 1.00 39.09 292 ALA A O 1
ATOM 2285 N N . SER A 1 293 ? -4.335 -14.002 27.936 1.00 33.66 293 SER A N 1
ATOM 2286 C CA . SER A 1 293 ? -5.005 -14.417 26.686 1.00 33.66 293 SER A CA 1
ATOM 2287 C C . SER A 1 293 ? -6.533 -14.606 26.853 1.00 33.66 293 SER A C 1
ATOM 2289 O O . SER A 1 293 ? -7.163 -15.344 26.103 1.00 33.66 293 SER A O 1
ATOM 2291 N N . GLY A 1 294 ? -7.141 -13.948 27.848 1.00 39.66 294 GLY A N 1
ATOM 2292 C CA . GLY A 1 294 ? -8.550 -14.063 28.234 1.00 39.66 294 GLY A CA 1
ATOM 2293 C C . GLY A 1 294 ? -9.072 -12.893 29.082 1.00 39.66 294 GLY A C 1
ATOM 2294 O O . GLY A 1 294 ? -10.087 -13.038 29.760 1.00 39.66 294 GLY A O 1
ATOM 2295 N N . SER A 1 295 ? -8.393 -11.739 29.083 1.00 50.88 295 SER A N 1
ATOM 2296 C CA . SER A 1 295 ? -8.887 -10.530 29.760 1.00 50.88 295 SER A CA 1
ATOM 2297 C C . SER A 1 295 ? -10.140 -9.990 29.051 1.00 50.88 295 SER A C 1
ATOM 2299 O O . SER A 1 295 ? -10.094 -9.558 27.901 1.00 50.88 295 SER A O 1
ATOM 2301 N N . ILE A 1 296 ? -11.284 -10.042 29.741 1.00 61.06 296 ILE A N 1
ATOM 2302 C CA . ILE A 1 296 ? -12.566 -9.463 29.308 1.00 61.06 296 ILE A CA 1
ATOM 2303 C C . ILE A 1 296 ? -12.403 -7.943 29.175 1.00 61.06 296 ILE A C 1
ATOM 2305 O O . ILE A 1 296 ? -12.024 -7.293 30.154 1.00 61.06 296 ILE A O 1
ATOM 2309 N N . SER A 1 297 ? -12.754 -7.366 28.016 1.00 65.00 297 SER A N 1
ATOM 2310 C CA . SER 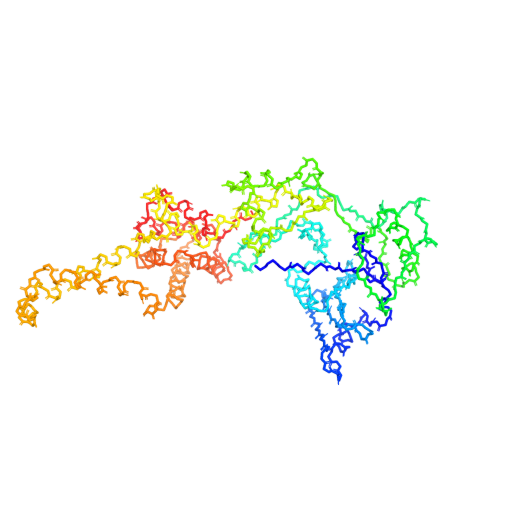A 1 297 ? -12.686 -5.910 27.812 1.00 65.00 297 SER A CA 1
ATOM 2311 C C . SER A 1 297 ? -13.502 -5.163 28.884 1.00 65.00 297 SER A C 1
ATOM 2313 O O . SER A 1 297 ? -14.562 -5.648 29.300 1.00 65.00 297 SER A O 1
ATOM 2315 N N . PRO A 1 298 ? -13.081 -3.972 29.357 1.00 68.31 298 PRO A N 1
ATOM 2316 C CA . PRO A 1 298 ? -13.841 -3.250 30.382 1.00 68.31 298 PRO A CA 1
ATOM 2317 C C . PRO A 1 298 ? -15.285 -2.945 29.972 1.00 68.31 298 PRO A C 1
ATOM 2319 O O . PRO A 1 298 ? -16.174 -2.925 30.822 1.00 68.31 298 PRO A O 1
ATOM 2322 N N . ALA A 1 299 ? -15.528 -2.735 28.678 1.00 68.50 299 ALA A N 1
ATOM 2323 C CA . ALA A 1 299 ? -16.858 -2.519 28.124 1.00 68.50 299 ALA A CA 1
ATOM 2324 C C . ALA A 1 299 ? -17.732 -3.775 28.229 1.00 68.50 299 ALA A C 1
ATOM 2326 O O . ALA A 1 299 ? -18.853 -3.697 28.736 1.00 68.50 299 ALA A O 1
ATOM 2327 N N . LEU A 1 300 ? -17.193 -4.936 27.840 1.00 74.44 300 LEU A N 1
ATOM 2328 C CA . LEU A 1 300 ? -17.872 -6.222 27.980 1.00 74.44 300 LEU A CA 1
ATOM 2329 C C . LEU A 1 300 ? -18.141 -6.536 29.457 1.00 74.44 300 LEU A C 1
ATOM 2331 O O . LEU A 1 300 ? -19.232 -6.980 29.803 1.00 74.44 300 LEU A O 1
ATOM 2335 N N . ARG A 1 301 ? -17.197 -6.208 30.349 1.00 80.00 301 ARG A N 1
ATOM 2336 C CA . ARG A 1 301 ? -17.374 -6.337 31.802 1.00 80.00 301 ARG A CA 1
ATOM 2337 C C . ARG A 1 301 ? -18.502 -5.445 32.322 1.00 80.00 301 ARG A C 1
ATOM 2339 O O . ARG A 1 301 ? -19.357 -5.930 33.054 1.00 80.00 301 ARG A O 1
ATOM 2346 N N . ARG A 1 302 ? -18.554 -4.166 31.928 1.00 80.19 302 ARG A N 1
ATOM 2347 C CA . ARG A 1 302 ? -19.646 -3.250 32.314 1.00 80.19 302 ARG A CA 1
ATOM 2348 C C . ARG A 1 302 ? -21.000 -3.726 31.794 1.00 80.19 302 ARG A C 1
ATOM 2350 O O . ARG A 1 302 ? -21.979 -3.687 32.541 1.00 80.19 302 ARG A O 1
ATOM 2357 N N . LEU A 1 303 ? -21.061 -4.177 30.540 1.00 82.31 303 LEU A N 1
ATOM 2358 C CA . LEU A 1 303 ? -22.278 -4.725 29.944 1.00 82.31 303 LEU A CA 1
ATOM 2359 C C . LEU A 1 303 ? -22.740 -5.969 30.704 1.00 82.31 303 LEU A C 1
ATOM 2361 O O . LEU A 1 303 ? -23.898 -6.037 31.109 1.00 82.31 303 LEU A O 1
ATOM 2365 N N . TRP A 1 304 ? -21.823 -6.899 30.968 1.00 87.25 304 TRP A N 1
ATOM 2366 C CA . TRP A 1 304 ? -22.085 -8.093 31.759 1.00 87.25 304 TRP A CA 1
ATOM 2367 C C . TRP A 1 304 ? -22.612 -7.738 33.151 1.00 87.25 304 TRP A C 1
ATOM 2369 O O . TRP A 1 304 ? -23.712 -8.156 33.495 1.00 87.25 304 TRP A O 1
ATOM 2379 N N . THR A 1 305 ? -21.923 -6.886 33.918 1.00 89.19 305 THR A N 1
ATOM 2380 C CA . THR A 1 305 ? -22.379 -6.444 35.249 1.00 89.19 305 THR A CA 1
ATOM 2381 C C . THR A 1 305 ? -23.771 -5.811 35.208 1.00 89.19 305 THR A C 1
ATOM 2383 O O . THR A 1 305 ? -24.604 -6.070 36.085 1.00 89.19 305 THR A O 1
ATOM 2386 N N . ARG A 1 306 ? -24.060 -5.000 34.183 1.00 88.44 306 ARG A N 1
ATOM 2387 C CA . ARG A 1 306 ? -25.377 -4.380 34.006 1.00 88.44 306 ARG A CA 1
ATOM 2388 C C . ARG A 1 306 ? -26.456 -5.423 33.723 1.00 88.44 306 ARG A C 1
ATOM 2390 O O . ARG A 1 306 ? -27.512 -5.371 34.352 1.00 88.44 306 ARG A O 1
ATOM 2397 N N . LEU A 1 307 ? -26.199 -6.357 32.809 1.00 91.06 307 LEU A N 1
ATOM 2398 C CA . LEU A 1 307 ? -27.135 -7.427 32.462 1.00 91.06 307 LEU A CA 1
ATOM 2399 C C . LEU A 1 307 ? -27.368 -8.366 33.647 1.00 91.06 307 LEU A C 1
ATOM 2401 O O . LEU A 1 307 ? -28.519 -8.658 33.953 1.00 91.06 307 LEU A O 1
ATOM 2405 N N . THR A 1 308 ? -26.316 -8.744 34.374 1.00 93.12 308 THR A N 1
ATOM 2406 C CA . THR A 1 308 ? -26.403 -9.527 35.613 1.00 93.12 308 THR A CA 1
ATOM 2407 C C . THR A 1 308 ? -27.285 -8.826 36.643 1.00 93.12 308 THR A C 1
ATOM 2409 O O . THR A 1 308 ? -28.218 -9.430 37.163 1.00 93.12 308 THR A O 1
ATOM 2412 N N . THR A 1 309 ? -27.070 -7.528 36.886 1.00 94.06 309 THR A N 1
ATOM 2413 C CA . THR A 1 309 ? -27.905 -6.743 37.815 1.00 94.06 309 THR A CA 1
ATOM 2414 C C . THR A 1 309 ? -29.371 -6.697 37.368 1.00 94.06 309 THR A C 1
ATOM 2416 O O . THR A 1 309 ? -30.278 -6.882 38.180 1.00 94.06 309 THR A O 1
ATOM 2419 N N . MET A 1 310 ? -29.629 -6.474 36.074 1.00 94.25 310 MET A N 1
ATOM 2420 C CA . MET A 1 310 ? -30.991 -6.451 35.527 1.00 94.25 310 MET A CA 1
ATOM 2421 C C . MET A 1 310 ? -31.685 -7.810 35.665 1.00 94.25 310 MET A C 1
ATOM 2423 O O . MET A 1 310 ? -32.835 -7.874 36.095 1.00 94.25 310 MET A O 1
ATOM 2427 N N . LEU A 1 311 ? -30.985 -8.895 35.337 1.00 94.31 311 LEU A N 1
ATOM 2428 C CA . LEU A 1 311 ? -31.509 -10.253 35.426 1.00 94.31 311 LEU A CA 1
ATOM 2429 C C . LEU A 1 311 ? -31.750 -10.664 36.877 1.00 94.31 311 LEU A C 1
ATOM 2431 O O . LEU A 1 311 ? -32.794 -11.236 37.167 1.00 94.31 311 LEU A O 1
ATOM 2435 N N . LEU A 1 312 ? -30.850 -10.326 37.801 1.00 94.12 312 LEU A N 1
ATOM 2436 C CA . LEU A 1 312 ? -31.032 -10.606 39.225 1.00 94.12 312 LEU A CA 1
ATOM 2437 C C . LEU A 1 312 ? -32.277 -9.905 39.782 1.00 94.12 312 LEU A C 1
ATOM 2439 O O . LEU A 1 312 ? -33.069 -10.517 40.505 1.00 94.12 312 LEU A O 1
ATOM 2443 N N . ARG A 1 313 ? -32.498 -8.647 39.390 1.00 93.50 313 ARG A N 1
ATOM 2444 C CA . ARG A 1 313 ? -33.698 -7.895 39.765 1.00 93.50 313 ARG A CA 1
ATOM 2445 C C . ARG A 1 313 ? -34.982 -8.580 39.296 1.00 93.50 313 ARG A C 1
ATOM 2447 O O . ARG A 1 313 ? -35.933 -8.703 40.070 1.00 93.50 313 ARG A O 1
ATOM 2454 N N . GLU A 1 314 ? -35.000 -9.077 38.063 1.00 93.25 314 GLU A N 1
ATOM 2455 C CA . GLU A 1 314 ? -36.144 -9.814 37.513 1.00 93.25 314 GLU A CA 1
ATOM 2456 C C . GLU A 1 314 ? -36.310 -11.210 38.131 1.00 93.25 314 GLU A C 1
ATOM 2458 O O . GLU A 1 314 ? -37.430 -11.641 38.400 1.00 93.25 314 GLU A O 1
ATOM 2463 N N . LEU A 1 315 ? -35.212 -11.921 38.393 1.00 92.62 315 LEU A N 1
ATOM 2464 C CA . LEU A 1 315 ? -35.224 -13.301 38.878 1.00 92.62 315 LEU A CA 1
ATOM 2465 C C . LEU A 1 315 ? -35.507 -13.413 40.383 1.00 92.62 315 LEU A C 1
ATOM 2467 O O . LEU A 1 315 ? -36.134 -14.393 40.804 1.00 92.62 315 LEU A O 1
ATOM 2471 N N . TRP A 1 316 ? -35.060 -12.442 41.187 1.00 93.31 316 TRP A N 1
ATOM 2472 C CA . TRP A 1 316 ? -35.060 -12.535 42.651 1.00 93.31 316 TRP A CA 1
ATOM 2473 C C . TRP A 1 316 ? -35.711 -11.354 43.374 1.00 93.31 316 TRP A C 1
ATOM 2475 O O . TRP A 1 316 ? -36.491 -11.565 44.304 1.00 93.31 316 TRP A O 1
ATOM 2485 N N . GLU A 1 317 ? -35.456 -10.105 42.988 1.00 89.50 317 GLU A N 1
ATOM 2486 C CA . GLU A 1 317 ? -35.973 -8.968 43.771 1.00 89.50 317 GLU A CA 1
ATOM 2487 C C . GLU A 1 317 ? -37.513 -8.906 43.732 1.00 89.50 317 GLU A C 1
ATOM 2489 O O . GLU A 1 317 ? -38.167 -8.587 44.735 1.00 89.50 317 GLU A O 1
ATOM 2494 N N . GLN A 1 318 ? -38.122 -9.358 42.631 1.00 90.75 318 GLN A N 1
ATOM 2495 C CA . GLN A 1 318 ? -39.573 -9.466 42.497 1.00 90.75 318 GLN A CA 1
ATOM 2496 C C . GLN A 1 318 ? -40.166 -10.654 43.295 1.00 90.75 318 GLN A C 1
ATOM 2498 O O . GLN A 1 318 ? -39.851 -11.819 43.027 1.00 90.75 318 GLN A O 1
ATOM 2503 N N . PRO A 1 319 ? -41.119 -10.423 44.226 1.00 87.81 319 PRO A N 1
ATOM 2504 C CA . PRO A 1 319 ? -41.737 -11.496 45.017 1.00 87.81 319 PRO A CA 1
ATOM 2505 C C . PRO A 1 319 ? -42.441 -12.574 44.179 1.00 87.81 319 PRO A C 1
ATOM 2507 O O . PRO A 1 319 ? -42.470 -13.744 44.563 1.00 87.81 319 PRO A O 1
ATOM 2510 N N . ALA A 1 320 ? -43.022 -12.190 43.038 1.00 89.19 320 ALA A N 1
ATOM 2511 C CA . ALA A 1 320 ? -43.681 -13.117 42.123 1.00 89.19 320 ALA A CA 1
ATOM 2512 C C . ALA A 1 320 ? -42.675 -14.048 41.427 1.00 89.19 320 ALA A C 1
ATOM 2514 O O . ALA A 1 320 ? -42.948 -15.242 41.300 1.00 89.19 320 ALA A O 1
ATOM 2515 N N . ALA A 1 321 ? -41.506 -13.529 41.041 1.00 86.44 321 ALA A N 1
ATOM 2516 C CA . ALA A 1 321 ? -40.440 -14.307 40.421 1.00 86.44 321 ALA A CA 1
ATOM 2517 C C . ALA A 1 321 ? -39.851 -15.329 41.400 1.00 86.44 321 ALA A C 1
ATOM 2519 O O . ALA A 1 321 ? -39.805 -16.513 41.074 1.00 86.44 321 ALA A O 1
ATOM 2520 N N . ARG A 1 322 ? -39.568 -14.934 42.653 1.00 88.62 322 ARG A N 1
ATOM 2521 C CA . ARG A 1 322 ? -39.091 -15.850 43.716 1.00 88.62 322 ARG A CA 1
ATOM 2522 C C . ARG A 1 322 ? -39.972 -17.079 43.906 1.00 88.62 322 ARG A C 1
ATOM 2524 O O . ARG A 1 322 ? -39.482 -18.172 44.176 1.00 88.62 322 ARG A O 1
ATOM 2531 N N . ARG A 1 323 ? -41.291 -16.924 43.760 1.00 88.81 323 ARG A N 1
ATOM 2532 C CA . ARG A 1 323 ? -42.249 -18.034 43.898 1.00 88.81 323 ARG A CA 1
ATOM 2533 C C . ARG A 1 323 ? -42.192 -19.032 42.736 1.00 88.81 323 ARG A C 1
ATOM 2535 O O . ARG A 1 323 ? -42.625 -20.165 42.936 1.00 88.81 323 ARG A O 1
ATOM 2542 N N . ARG A 1 324 ? -41.662 -18.644 41.569 1.00 88.12 324 ARG A N 1
ATOM 2543 C CA . ARG A 1 324 ? -41.501 -19.514 40.387 1.00 88.12 324 ARG A CA 1
ATOM 2544 C C . ARG A 1 324 ? -40.300 -20.453 40.503 1.00 88.12 324 ARG A C 1
ATOM 2546 O O . ARG A 1 324 ? -40.307 -21.512 39.888 1.00 88.12 324 ARG A O 1
ATOM 2553 N N . TRP A 1 325 ? -39.314 -20.107 41.330 1.00 89.69 325 TRP A N 1
ATOM 2554 C CA . TRP A 1 325 ? -38.183 -20.984 41.622 1.00 89.69 325 TRP A CA 1
ATOM 2555 C C . TRP A 1 325 ? -38.650 -22.242 42.356 1.00 89.69 325 TRP A C 1
ATOM 2557 O O . TRP A 1 325 ? -39.438 -22.167 43.315 1.00 89.69 325 TRP A O 1
ATOM 2567 N N . SER A 1 326 ? -38.150 -23.399 41.920 1.00 89.25 326 SER A N 1
ATOM 2568 C CA . SER A 1 326 ? -38.374 -24.665 42.617 1.00 89.25 326 SER A CA 1
ATOM 2569 C C . SER A 1 326 ? -37.702 -24.629 43.994 1.00 89.25 326 SER A C 1
ATOM 2571 O O . SER A 1 326 ? -36.703 -23.942 44.203 1.00 89.25 326 SER A O 1
ATOM 2573 N N . ARG A 1 327 ? -38.273 -25.346 44.970 1.00 86.81 327 ARG A N 1
ATOM 2574 C CA . ARG A 1 327 ? -37.830 -25.294 46.375 1.00 86.81 327 ARG A CA 1
ATOM 2575 C C . ARG A 1 327 ? -36.316 -25.484 46.596 1.00 86.81 327 ARG A C 1
ATOM 2577 O O . ARG A 1 327 ? -35.793 -24.697 47.377 1.00 86.81 327 ARG A O 1
ATOM 2584 N N . PRO A 1 328 ? -35.608 -26.438 45.953 1.00 85.12 328 PRO A N 1
ATOM 2585 C CA . PRO A 1 328 ? -34.172 -26.616 46.201 1.00 85.12 328 PRO A CA 1
ATOM 2586 C C . PRO A 1 328 ? -33.311 -25.431 45.736 1.00 85.12 328 PRO A C 1
ATOM 2588 O O . PRO A 1 328 ? -32.247 -25.207 46.300 1.00 85.12 328 PRO A O 1
ATOM 2591 N N . PHE A 1 329 ? -33.782 -24.639 44.768 1.00 85.12 329 PHE A N 1
ATOM 2592 C CA . PHE A 1 329 ? -33.033 -23.514 44.193 1.00 85.12 329 PHE A CA 1
ATOM 2593 C C . PHE A 1 329 ? -33.608 -22.144 44.576 1.00 85.12 329 PHE A C 1
ATOM 2595 O O . PHE A 1 329 ? -33.153 -21.124 44.078 1.00 85.12 329 PHE A O 1
ATOM 2602 N N . ARG A 1 330 ? -34.616 -22.081 45.456 1.00 90.00 330 ARG A N 1
ATOM 2603 C CA . ARG A 1 330 ? -35.236 -20.816 45.882 1.00 90.00 330 ARG A CA 1
ATOM 2604 C C . ARG A 1 330 ? -34.376 -20.109 46.934 1.00 90.00 330 ARG A C 1
ATOM 2606 O O . ARG A 1 330 ? -34.771 -19.987 48.093 1.00 90.00 330 ARG A O 1
ATOM 2613 N N . ASN A 1 331 ? -33.205 -19.650 46.524 1.00 90.88 331 ASN A N 1
ATOM 2614 C CA . ASN A 1 331 ? -32.303 -18.829 47.317 1.00 90.88 331 ASN A CA 1
ATOM 2615 C C . ASN A 1 331 ? -31.626 -17.784 46.417 1.00 90.88 331 ASN A C 1
ATOM 2617 O O . ASN A 1 331 ? -31.591 -17.930 45.198 1.00 90.88 331 ASN A O 1
ATOM 2621 N N . GLU A 1 332 ? -31.122 -16.720 47.036 1.00 90.88 332 GLU A N 1
ATOM 2622 C CA . GLU A 1 332 ? -30.531 -15.582 46.327 1.00 90.88 332 GLU A CA 1
ATOM 2623 C C . GLU A 1 332 ? -29.265 -15.959 45.564 1.00 90.88 332 GLU A C 1
ATOM 2625 O O . GLU A 1 332 ? -29.074 -15.492 44.447 1.00 90.88 332 GLU A O 1
ATOM 2630 N N . GLN A 1 333 ? -28.451 -16.856 46.129 1.00 92.00 333 GLN A N 1
ATOM 2631 C CA . GLN A 1 333 ? -27.212 -17.308 45.504 1.00 92.00 333 GLN A CA 1
ATOM 2632 C C . GLN A 1 333 ? -27.485 -17.984 44.159 1.00 92.00 333 GLN A C 1
ATOM 2634 O O . GLN A 1 333 ? -26.919 -17.588 43.152 1.00 92.00 333 GLN A O 1
ATOM 2639 N N . ALA A 1 334 ? -28.426 -18.929 44.110 1.00 91.12 334 ALA A N 1
ATOM 2640 C CA . ALA A 1 334 ? -28.792 -19.614 42.873 1.00 91.12 334 ALA A CA 1
ATOM 2641 C C . ALA A 1 334 ? -29.363 -18.652 41.814 1.00 91.12 334 ALA A C 1
ATOM 2643 O O . ALA A 1 334 ? -29.164 -18.857 40.616 1.00 91.12 334 ALA A O 1
ATOM 2644 N N . ALA A 1 335 ? -30.065 -17.597 42.242 1.00 91.62 335 ALA A N 1
ATOM 2645 C CA . ALA A 1 335 ? -30.540 -16.550 41.344 1.00 91.62 335 ALA A CA 1
ATOM 2646 C C . ALA A 1 335 ? -29.411 -15.654 40.829 1.00 91.62 335 ALA A C 1
ATOM 2648 O O . ALA A 1 335 ? -29.436 -15.281 39.657 1.00 91.62 335 ALA A O 1
ATOM 2649 N N . ASN A 1 336 ? -28.428 -15.345 41.674 1.00 92.69 336 ASN A N 1
ATOM 2650 C CA . ASN A 1 336 ? -27.232 -14.603 41.301 1.00 92.69 336 ASN A CA 1
ATOM 2651 C C . ASN A 1 336 ? -26.375 -15.394 40.305 1.00 92.69 336 ASN A C 1
ATOM 2653 O O . ASN A 1 336 ? -26.125 -14.885 39.218 1.00 92.69 336 ASN A O 1
ATOM 2657 N N . ASP A 1 337 ? -26.067 -16.661 40.600 1.00 91.12 337 ASP A N 1
ATOM 2658 C CA . ASP A 1 337 ? -25.279 -17.539 39.727 1.00 91.12 337 ASP A CA 1
ATOM 2659 C C . ASP A 1 337 ? -25.923 -17.663 38.332 1.00 91.12 337 ASP A C 1
ATOM 2661 O O . ASP A 1 337 ? -25.250 -17.579 37.302 1.00 91.12 337 ASP A O 1
ATOM 2665 N N . LEU A 1 338 ? -27.253 -17.822 38.274 1.00 92.44 338 LEU A N 1
ATOM 2666 C CA . LEU A 1 338 ? -27.982 -17.880 37.005 1.00 92.44 338 LEU A CA 1
ATOM 2667 C C . LEU A 1 338 ? -27.991 -16.525 36.281 1.00 92.44 338 LEU A C 1
ATOM 2669 O O . LEU A 1 338 ? -27.829 -16.487 35.062 1.00 92.44 338 LEU A O 1
ATOM 2673 N N . ALA A 1 339 ? -28.188 -15.419 37.004 1.00 93.75 339 ALA A N 1
ATOM 2674 C CA . ALA A 1 339 ? -28.148 -14.075 36.431 1.00 93.75 339 ALA A CA 1
ATOM 2675 C C . ALA A 1 339 ? -26.764 -13.747 35.861 1.00 93.75 339 ALA A C 1
ATOM 2677 O O . ALA A 1 339 ? -26.675 -13.144 34.794 1.00 93.75 339 ALA A O 1
ATOM 2678 N N . GLU A 1 340 ? -25.700 -14.173 36.538 1.00 91.88 340 GLU A N 1
ATOM 2679 C CA . GLU A 1 340 ? -24.319 -13.994 36.109 1.00 91.88 340 GLU A CA 1
ATOM 2680 C C . GLU A 1 340 ? -24.028 -14.788 34.831 1.00 91.88 340 GLU A C 1
ATOM 2682 O O . GLU A 1 340 ? -23.521 -14.218 33.861 1.00 91.88 340 GLU A O 1
ATOM 2687 N N . GLN A 1 341 ? -24.428 -16.064 34.782 1.00 90.88 341 GLN A N 1
ATOM 2688 C CA . GLN A 1 341 ? -24.285 -16.909 33.591 1.00 90.88 341 GLN A CA 1
ATOM 2689 C C . GLN A 1 341 ? -25.076 -16.366 32.395 1.00 90.88 341 GLN A C 1
ATOM 2691 O O . GLN A 1 341 ? -24.531 -16.222 31.300 1.00 90.88 341 GLN A O 1
ATOM 2696 N N . LEU A 1 342 ? -26.357 -16.037 32.590 1.00 92.19 342 LEU A N 1
ATOM 2697 C CA . LEU A 1 342 ? -27.204 -15.485 31.528 1.00 92.19 342 LEU A CA 1
ATOM 2698 C C . LEU A 1 342 ? -26.719 -14.102 31.083 1.00 92.19 342 LEU A C 1
ATOM 2700 O O . LEU A 1 342 ? -26.727 -13.806 29.889 1.00 92.19 342 LEU A O 1
ATOM 2704 N N . GLY A 1 343 ? -26.262 -13.274 32.025 1.00 90.31 343 GLY A N 1
ATOM 2705 C CA . GLY A 1 343 ? -25.666 -11.974 31.747 1.00 90.31 343 GLY A CA 1
ATOM 2706 C C . GLY A 1 343 ? -24.413 -12.098 30.887 1.00 90.31 343 GLY A C 1
ATOM 2707 O O . GLY A 1 343 ? -24.263 -11.339 29.933 1.00 90.31 343 GLY A O 1
ATOM 2708 N N . TRP A 1 344 ? -23.550 -13.078 31.172 1.00 87.69 344 TRP A N 1
ATOM 2709 C CA . TRP A 1 344 ? -22.353 -13.356 30.377 1.00 87.69 344 TRP A CA 1
ATOM 2710 C C . TRP A 1 344 ? -22.708 -13.816 28.961 1.00 87.69 344 TRP A C 1
ATOM 2712 O O . TRP A 1 344 ? -22.217 -13.243 27.989 1.00 87.69 344 TRP A O 1
ATOM 2722 N N . VAL A 1 345 ? -23.611 -14.796 28.827 1.00 87.25 345 VAL A N 1
ATOM 2723 C CA . VAL A 1 345 ? -24.070 -15.291 27.516 1.00 87.25 345 VAL A CA 1
ATOM 2724 C C . VAL A 1 345 ? -24.654 -14.151 26.683 1.00 87.25 345 VAL A C 1
ATOM 2726 O O . VAL A 1 345 ? -24.299 -14.006 25.516 1.00 87.25 345 VAL A O 1
ATOM 2729 N N . ALA A 1 346 ? -25.511 -13.318 27.273 1.00 85.94 346 ALA A N 1
ATOM 2730 C CA . ALA A 1 346 ? -26.099 -12.176 26.584 1.00 85.94 346 ALA A CA 1
ATOM 2731 C C . ALA A 1 346 ? -25.050 -11.118 26.201 1.00 85.94 346 ALA A C 1
ATOM 2733 O O . ALA A 1 346 ? -25.126 -10.566 25.107 1.00 85.94 346 ALA A O 1
ATOM 2734 N N . ALA A 1 347 ? -24.061 -10.859 27.061 1.00 83.50 347 ALA A N 1
ATOM 2735 C CA . ALA A 1 347 ? -23.005 -9.890 26.790 1.00 83.50 347 ALA A CA 1
ATOM 2736 C C . ALA A 1 347 ? -22.084 -10.340 25.642 1.00 83.50 347 ALA A C 1
ATOM 2738 O O . ALA A 1 347 ? -21.819 -9.560 24.735 1.00 83.50 347 ALA A O 1
ATOM 2739 N N . VAL A 1 348 ? -21.644 -11.604 25.635 1.00 80.19 348 VAL A N 1
ATOM 2740 C CA . VAL A 1 348 ? -20.765 -12.150 24.581 1.00 80.19 348 VAL A CA 1
ATOM 2741 C C . VAL A 1 348 ? -21.486 -12.273 23.237 1.00 80.19 348 VAL A C 1
ATOM 2743 O O . VAL A 1 348 ? -20.864 -12.137 22.189 1.00 80.19 348 VAL A O 1
ATOM 2746 N N . ASN A 1 349 ? -22.803 -12.497 23.249 1.00 79.25 349 ASN A N 1
ATOM 2747 C CA . ASN A 1 349 ? -23.615 -12.575 22.031 1.00 79.25 349 ASN A CA 1
ATOM 2748 C C . ASN A 1 349 ? -24.258 -11.233 21.643 1.00 79.25 349 ASN A C 1
ATOM 2750 O O . ASN A 1 349 ? -25.080 -11.197 20.725 1.00 79.25 349 ASN A O 1
ATOM 2754 N N . ALA A 1 350 ? -23.905 -10.130 22.310 1.00 76.75 350 ALA A N 1
ATOM 2755 C CA . ALA A 1 350 ? -24.484 -8.821 22.019 1.00 76.75 350 ALA A CA 1
ATOM 2756 C C . ALA A 1 350 ? -24.224 -8.395 20.566 1.00 76.75 350 ALA A C 1
ATOM 2758 O O . ALA A 1 350 ? -25.136 -7.890 19.916 1.00 76.75 350 ALA A O 1
ATOM 2759 N N . ASP A 1 351 ? -23.043 -8.696 20.021 1.00 67.06 351 ASP A N 1
ATOM 2760 C CA . ASP A 1 351 ? -22.682 -8.399 18.628 1.00 67.06 351 ASP A CA 1
ATOM 2761 C C . ASP A 1 351 ? -23.546 -9.141 17.597 1.00 67.06 351 ASP A C 1
ATOM 2763 O O . ASP A 1 351 ? -23.731 -8.655 16.484 1.00 67.06 351 ASP A O 1
ATOM 2767 N N . ALA A 1 352 ? -24.100 -10.307 17.950 1.00 71.88 352 ALA A N 1
ATOM 2768 C CA . ALA A 1 352 ? -25.018 -11.046 17.082 1.00 71.88 352 ALA A CA 1
ATOM 2769 C C . ALA A 1 352 ? -26.448 -10.477 17.127 1.00 71.88 352 ALA A C 1
ATOM 2771 O O . ALA A 1 352 ? -27.215 -10.649 16.181 1.00 71.88 352 ALA A O 1
ATOM 2772 N N . ALA A 1 353 ? -26.816 -9.814 18.227 1.00 75.25 353 ALA A N 1
ATOM 2773 C CA . ALA A 1 353 ? -28.135 -9.215 18.421 1.00 75.25 353 ALA A CA 1
ATOM 2774 C C . ALA A 1 353 ? -28.192 -7.743 17.987 1.00 75.25 353 ALA A C 1
ATOM 2776 O O . ALA A 1 353 ? -29.265 -7.233 17.661 1.00 75.25 353 ALA A O 1
ATOM 2777 N N . ILE A 1 354 ? -27.052 -7.053 18.008 1.00 77.88 354 ILE A N 1
ATOM 2778 C CA . ILE A 1 354 ? -26.938 -5.637 17.695 1.00 77.88 354 ILE A CA 1
ATOM 2779 C C . ILE A 1 354 ? -26.261 -5.490 16.329 1.00 77.88 354 ILE A C 1
ATOM 2781 O O . ILE A 1 354 ? -25.105 -5.884 16.182 1.00 77.88 354 ILE A O 1
ATOM 2785 N N . PRO A 1 355 ? -26.912 -4.872 15.329 1.00 82.38 355 PRO A N 1
ATOM 2786 C CA . PRO A 1 355 ? -26.295 -4.647 14.031 1.00 82.38 355 PRO A CA 1
ATOM 2787 C C . PRO A 1 355 ? -25.274 -3.503 14.123 1.00 82.38 355 PRO A C 1
ATOM 2789 O O . PRO A 1 355 ? -25.548 -2.354 13.781 1.00 82.38 355 PRO A O 1
ATOM 2792 N N . VAL A 1 356 ? -24.072 -3.808 14.620 1.00 82.19 356 VAL A N 1
ATOM 2793 C CA . VAL A 1 356 ? -23.014 -2.817 14.891 1.00 82.19 356 VAL A CA 1
ATOM 2794 C C . VAL A 1 356 ? -22.631 -2.023 13.635 1.00 82.19 356 VAL A C 1
ATOM 2796 O O . VAL A 1 356 ? -22.331 -0.838 13.738 1.00 82.19 356 VAL A O 1
ATOM 2799 N N . ASN A 1 357 ? -22.683 -2.631 12.445 1.00 82.06 357 ASN A N 1
ATOM 2800 C CA . ASN A 1 357 ? -22.415 -1.923 11.186 1.00 82.06 357 ASN A CA 1
ATOM 2801 C C . ASN A 1 357 ? -23.496 -0.884 10.863 1.00 82.06 357 ASN A C 1
ATOM 2803 O O . ASN A 1 357 ? -23.169 0.256 10.537 1.00 82.06 357 ASN A O 1
ATOM 2807 N N . ASP A 1 358 ? -24.769 -1.244 11.027 1.00 88.06 358 ASP A N 1
ATOM 2808 C CA . ASP A 1 358 ? -25.884 -0.319 10.804 1.00 88.06 358 ASP A CA 1
ATOM 2809 C C . ASP A 1 358 ? -25.845 0.822 11.828 1.00 88.06 358 ASP A C 1
ATOM 2811 O O . ASP A 1 358 ? -26.104 1.979 11.497 1.00 88.06 358 ASP A O 1
ATOM 2815 N N . LEU A 1 359 ? -25.444 0.523 13.071 1.00 88.75 359 LEU A N 1
ATOM 2816 C CA . LEU A 1 359 ? -25.204 1.546 14.089 1.00 88.75 359 LEU A CA 1
ATOM 2817 C C . LEU A 1 359 ? -24.048 2.473 13.726 1.00 88.75 359 LEU A C 1
ATOM 2819 O O . LEU A 1 359 ? -24.193 3.679 13.901 1.00 88.75 359 LEU A O 1
ATOM 2823 N N . ALA A 1 360 ? -22.932 1.947 13.213 1.00 91.12 360 ALA A N 1
ATOM 2824 C CA . ALA A 1 360 ? -21.813 2.772 12.763 1.00 91.12 360 ALA A CA 1
ATOM 2825 C C . ALA A 1 360 ? -22.278 3.773 11.697 1.00 91.12 360 ALA A C 1
ATOM 2827 O O . ALA A 1 360 ? -22.009 4.968 11.813 1.00 91.12 360 ALA A O 1
ATOM 2828 N N . TRP A 1 361 ? -23.055 3.302 10.717 1.00 92.38 361 TRP A N 1
ATOM 2829 C CA . TRP A 1 361 ? -23.629 4.156 9.684 1.00 92.38 361 TRP A CA 1
ATOM 2830 C C . TRP A 1 361 ? -24.597 5.201 10.262 1.00 92.38 361 TRP A C 1
ATOM 2832 O O . TRP A 1 361 ? -24.489 6.381 9.937 1.00 92.38 361 TRP A O 1
ATOM 2842 N N . MET A 1 362 ? -25.498 4.826 11.176 1.00 94.44 362 MET A N 1
ATOM 2843 C CA . MET A 1 362 ? -26.408 5.789 11.818 1.00 94.44 362 MET A CA 1
ATOM 2844 C C . MET A 1 362 ? -25.664 6.847 12.645 1.00 94.44 362 MET A C 1
ATOM 2846 O O . MET A 1 362 ? -26.032 8.022 12.611 1.00 94.44 362 MET A O 1
ATOM 2850 N N . ILE A 1 363 ? -24.610 6.454 13.366 1.00 95.12 363 ILE A N 1
ATOM 2851 C CA . ILE A 1 363 ? -23.756 7.381 14.119 1.00 95.12 363 ILE A CA 1
ATOM 2852 C C . ILE A 1 363 ? -23.046 8.330 13.157 1.00 95.12 363 ILE A C 1
ATOM 2854 O O . ILE A 1 363 ? -23.079 9.539 13.378 1.00 95.12 363 ILE A O 1
ATOM 2858 N N . GLN A 1 364 ? -22.467 7.810 12.071 1.00 95.75 364 GLN A N 1
ATOM 2859 C CA . GLN A 1 364 ? -21.860 8.622 11.018 1.00 95.75 364 GLN A CA 1
ATOM 2860 C C . GLN A 1 364 ? -22.847 9.677 10.502 1.00 95.75 364 GLN A C 1
ATOM 2862 O O . GLN A 1 364 ? -22.522 10.862 10.503 1.00 95.75 364 GLN A O 1
ATOM 2867 N N . GLN A 1 365 ? -24.059 9.272 10.108 1.00 95.75 365 GLN A N 1
ATOM 2868 C CA . GLN A 1 365 ? -25.074 10.196 9.590 1.00 95.75 365 GLN A CA 1
ATOM 2869 C C . GLN A 1 365 ? -25.503 11.237 10.633 1.00 95.75 365 GLN A C 1
ATOM 2871 O O . GLN A 1 365 ? -25.645 12.413 10.303 1.00 95.75 365 GLN A O 1
ATOM 2876 N N . GLY A 1 366 ? -25.659 10.839 11.899 1.00 95.00 366 GLY A N 1
ATOM 2877 C CA . GLY A 1 366 ? -25.986 11.762 12.988 1.00 95.00 366 GLY A CA 1
ATOM 2878 C C . GLY A 1 366 ? -24.906 12.823 13.204 1.00 95.00 366 GLY A C 1
ATOM 2879 O O . GLY A 1 366 ? -25.219 14.008 13.303 1.00 95.00 366 GLY A O 1
ATOM 2880 N N . VAL A 1 367 ? -23.633 12.418 13.208 1.00 95.19 367 VAL A N 1
ATOM 2881 C CA . VAL A 1 367 ? -22.498 13.346 13.324 1.00 95.19 367 VAL A CA 1
ATOM 2882 C C . VAL A 1 367 ? -22.446 14.295 12.125 1.00 95.19 367 VAL A C 1
ATOM 2884 O O . VAL A 1 367 ? -22.340 15.505 12.316 1.00 95.19 367 VAL A O 1
ATOM 2887 N N . LEU A 1 368 ? -22.563 13.776 10.899 1.00 95.00 368 LEU A N 1
ATOM 2888 C CA . LEU A 1 368 ? -22.539 14.589 9.678 1.00 95.00 368 LEU A CA 1
ATOM 2889 C C . LEU A 1 368 ? -23.687 15.603 9.635 1.00 95.00 368 LEU A C 1
ATOM 2891 O O . LEU A 1 368 ? -23.464 16.760 9.283 1.00 95.00 368 LEU A O 1
ATOM 2895 N N . TRP A 1 369 ? -24.891 15.205 10.051 1.00 94.31 369 TRP A N 1
ATOM 2896 C CA . TRP A 1 369 ? -26.037 16.109 10.126 1.00 94.31 369 TRP A CA 1
ATOM 2897 C C . TRP A 1 369 ? -25.788 17.277 11.088 1.00 94.31 369 TRP A C 1
ATOM 2899 O O . TRP A 1 369 ? -26.130 18.421 10.784 1.00 94.31 369 TRP A O 1
ATOM 2909 N N . GLU A 1 370 ? -25.163 17.024 12.239 1.00 91.94 370 GLU A N 1
ATOM 2910 C CA . GLU A 1 370 ? -24.828 18.091 13.185 1.00 91.94 370 GLU A CA 1
ATOM 2911 C C . GLU A 1 370 ? -23.727 19.011 12.656 1.00 91.94 370 GLU A C 1
ATOM 2913 O O . GLU A 1 370 ? -23.851 20.231 12.771 1.00 91.94 370 GLU A O 1
ATOM 2918 N N . LEU A 1 371 ? -22.693 18.450 12.024 1.00 91.31 371 LEU A N 1
ATOM 2919 C CA . LEU A 1 371 ? -21.646 19.227 11.359 1.00 91.31 371 LEU A CA 1
ATOM 2920 C C . LEU A 1 371 ? -22.235 20.152 10.282 1.00 91.31 371 LEU A C 1
ATOM 2922 O O . LEU A 1 371 ? -21.945 21.350 10.273 1.00 91.31 371 LEU A O 1
ATOM 2926 N N . GLN A 1 372 ? -23.115 19.619 9.430 1.00 90.56 372 GLN A N 1
ATOM 2927 C CA . GLN A 1 372 ? -23.822 20.385 8.405 1.00 90.56 372 GLN A CA 1
ATOM 2928 C C . GLN A 1 372 ? -24.666 21.498 9.027 1.00 90.56 372 GLN A C 1
ATOM 2930 O O . GLN A 1 372 ? -24.544 22.662 8.647 1.00 90.56 372 GLN A O 1
ATOM 2935 N N . ARG A 1 373 ? -25.489 21.162 10.028 1.00 87.69 373 ARG A N 1
ATOM 2936 C CA . ARG A 1 373 ? -26.340 22.137 10.715 1.00 87.69 373 ARG A CA 1
ATOM 2937 C C . ARG A 1 373 ? -25.516 23.283 11.298 1.00 87.69 373 ARG A C 1
ATOM 2939 O O . ARG A 1 373 ? -25.924 24.437 11.192 1.00 87.69 373 ARG A O 1
ATOM 2946 N N . PHE A 1 374 ? -24.375 22.993 11.918 1.00 81.62 374 PHE A N 1
ATOM 2947 C CA . PHE A 1 374 ? -23.511 24.030 12.478 1.00 81.62 374 PHE A CA 1
ATOM 2948 C C . PHE A 1 374 ? -22.880 24.913 11.403 1.00 81.62 374 PHE A C 1
ATOM 2950 O O . PHE A 1 374 ? -22.901 26.130 11.568 1.00 81.62 374 PHE A O 1
ATOM 2957 N N . ARG A 1 375 ? -22.398 24.337 10.296 1.00 82.44 375 ARG A N 1
ATOM 2958 C CA . ARG A 1 375 ? -21.885 25.098 9.146 1.00 82.44 375 ARG A CA 1
ATOM 2959 C C . ARG A 1 375 ? -22.933 26.061 8.584 1.00 82.44 375 ARG A C 1
ATOM 2961 O O . ARG A 1 375 ? -22.621 27.209 8.292 1.00 82.44 375 ARG A O 1
ATOM 2968 N N . ASP A 1 376 ? -24.177 25.605 8.471 1.00 81.75 376 ASP A N 1
ATOM 2969 C CA . ASP A 1 376 ? -25.260 26.401 7.891 1.00 81.75 376 ASP A CA 1
ATOM 2970 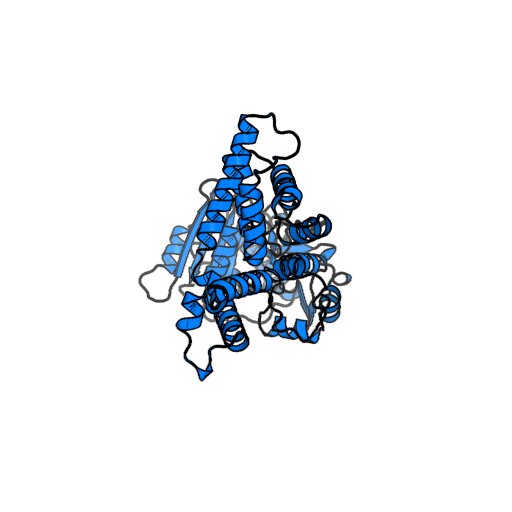C C . ASP A 1 376 ? -25.750 27.513 8.848 1.00 81.75 376 ASP A C 1
ATOM 2972 O O . ASP A 1 376 ? -26.335 28.502 8.406 1.00 81.75 376 ASP A O 1
ATOM 2976 N N . THR A 1 377 ? -25.503 27.378 10.160 1.00 75.50 377 THR A N 1
ATOM 2977 C CA . THR A 1 377 ? -26.003 28.315 11.190 1.00 75.50 377 THR A CA 1
ATOM 2978 C C . THR A 1 377 ? -24.916 29.236 11.768 1.00 75.50 377 THR A C 1
ATOM 2980 O O . THR A 1 377 ? -25.236 30.275 12.346 1.00 75.50 377 THR A O 1
ATOM 2983 N N . MET A 1 378 ? -23.634 28.882 11.648 1.00 66.56 378 MET A N 1
ATOM 2984 C CA . MET A 1 378 ? -22.501 29.628 12.203 1.00 66.56 378 MET A CA 1
ATOM 2985 C C . MET A 1 378 ? -21.340 29.673 11.203 1.00 66.56 378 MET A C 1
ATOM 2987 O O . MET A 1 378 ? -21.024 28.673 10.567 1.00 66.56 378 MET A O 1
ATOM 2991 N N . SER A 1 379 ? -20.641 30.811 11.105 1.00 61.22 379 SER A N 1
ATOM 2992 C CA . SER A 1 379 ? -19.354 30.857 10.401 1.00 61.22 379 SER A CA 1
ATOM 2993 C C . SER A 1 379 ? -18.371 29.963 11.162 1.00 61.22 379 SER A C 1
ATOM 2995 O O . SER A 1 379 ? -18.048 30.257 12.314 1.00 61.22 379 SER A O 1
ATOM 2997 N N . VAL A 1 380 ? -17.953 28.853 10.558 1.00 57.38 380 VAL A N 1
ATOM 2998 C CA . VAL A 1 380 ? -17.140 27.815 11.204 1.00 57.38 380 VAL A CA 1
ATOM 2999 C C . VAL A 1 380 ? -15.825 28.411 11.725 1.00 57.38 380 VAL A C 1
ATOM 3001 O O . VAL A 1 380 ? -14.915 28.693 10.952 1.00 57.38 380 VAL A O 1
ATOM 3004 N N . VAL A 1 381 ? -15.704 28.601 13.043 1.00 55.56 381 VAL A N 1
ATOM 3005 C CA . VAL A 1 381 ? -14.428 28.915 13.702 1.00 55.56 381 VAL A CA 1
ATOM 3006 C C . VAL A 1 381 ? -14.206 27.904 14.825 1.00 55.56 381 VAL A C 1
ATOM 3008 O O . VAL A 1 381 ? -14.836 27.969 15.876 1.00 55.56 381 VAL A O 1
ATOM 3011 N N . GLY A 1 382 ? -13.287 26.961 14.605 1.00 72.50 382 GLY A N 1
ATOM 3012 C CA . GLY A 1 382 ? -12.759 26.079 15.648 1.00 72.50 382 GLY A CA 1
ATOM 3013 C C . GLY A 1 382 ? -13.294 24.648 15.618 1.00 72.50 382 GLY A C 1
ATOM 3014 O O . GLY A 1 382 ? -12.616 23.765 15.101 1.00 72.50 382 GLY A O 1
ATOM 3015 N N . HIS A 1 383 ? -14.445 24.400 16.245 1.00 78.94 383 HIS A N 1
ATOM 3016 C CA . HIS A 1 383 ? -15.018 23.060 16.417 1.00 78.94 383 HIS A CA 1
ATOM 3017 C C . HIS A 1 383 ? -16.544 23.114 16.546 1.00 78.94 383 HIS A C 1
ATOM 3019 O O . HIS A 1 383 ? -17.113 24.142 16.912 1.00 78.94 383 HIS A O 1
ATOM 3025 N N . VAL A 1 384 ? -17.194 21.985 16.283 1.00 83.44 384 VAL A N 1
ATOM 3026 C CA . VAL A 1 384 ? -18.631 21.786 16.451 1.00 83.44 384 VAL A CA 1
ATOM 3027 C C . VAL A 1 384 ? -18.882 21.011 17.742 1.00 83.44 384 VAL A C 1
ATOM 3029 O O . VAL A 1 384 ? -18.336 19.930 17.957 1.00 83.44 384 VAL A O 1
ATOM 3032 N N . SER A 1 385 ? -19.719 21.566 18.619 1.00 83.94 385 SER A N 1
ATOM 3033 C CA . SER A 1 385 ? -20.179 20.853 19.812 1.00 83.94 385 SER A CA 1
ATOM 3034 C C . SER A 1 385 ? -21.296 19.898 19.420 1.00 83.94 385 SER A C 1
ATOM 3036 O O . SER A 1 385 ? -22.422 20.335 19.181 1.00 83.94 385 SER A O 1
ATOM 3038 N N . LEU A 1 386 ? -20.977 18.605 19.353 1.00 89.38 386 LEU A N 1
ATOM 3039 C CA . LEU A 1 386 ? -21.992 17.597 19.073 1.00 89.38 386 LEU A CA 1
ATOM 3040 C C . LEU A 1 386 ? -23.008 17.522 20.221 1.00 89.38 386 LEU A C 1
ATOM 3042 O O . LEU A 1 386 ? -22.658 17.725 21.388 1.00 89.38 386 LEU A O 1
ATOM 3046 N N . THR A 1 387 ? -24.259 17.196 19.911 1.00 91.38 387 THR A N 1
ATOM 3047 C CA . THR A 1 387 ? -25.307 17.005 20.906 1.00 91.38 387 THR A CA 1
ATOM 3048 C C . THR A 1 387 ? -24.942 15.879 21.862 1.00 91.38 387 THR A C 1
ATOM 3050 O O . THR A 1 387 ? -24.161 14.967 21.566 1.00 91.38 387 THR A O 1
ATOM 3053 N N . ARG A 1 388 ? -25.573 15.906 23.036 1.00 90.25 388 ARG A N 1
ATOM 3054 C CA . ARG A 1 388 ? -25.408 14.860 24.041 1.00 90.25 388 ARG A CA 1
ATOM 3055 C C . ARG A 1 388 ? -25.724 13.471 23.481 1.00 90.25 388 ARG A C 1
ATOM 3057 O O . ARG A 1 388 ? -25.052 12.511 23.837 1.00 90.25 388 ARG A O 1
ATOM 3064 N N . GLN A 1 389 ? -26.731 13.364 22.618 1.00 92.19 389 GLN A N 1
ATOM 3065 C CA . GLN A 1 389 ? -27.168 12.113 22.007 1.00 92.19 389 GLN A CA 1
ATOM 3066 C C . GLN A 1 389 ? -26.093 11.549 21.076 1.00 92.19 389 GLN A C 1
ATOM 3068 O O . GLN A 1 389 ? -25.724 10.386 21.230 1.00 92.19 389 GLN A O 1
ATOM 3073 N N . ALA A 1 390 ? -25.556 12.376 20.172 1.00 90.88 390 ALA A N 1
ATOM 3074 C CA . ALA A 1 390 ? -24.473 11.977 19.279 1.00 90.88 390 ALA A CA 1
ATOM 3075 C C . ALA A 1 390 ? -23.209 11.595 20.064 1.00 90.88 390 ALA A C 1
ATOM 3077 O O . ALA A 1 390 ? -22.630 10.538 19.821 1.00 90.88 390 ALA A O 1
ATOM 3078 N N . GLY A 1 391 ? -22.833 12.389 21.073 1.00 90.25 391 GLY A N 1
ATOM 3079 C CA . GLY A 1 391 ? -21.674 12.093 21.919 1.00 90.25 391 GLY A CA 1
ATOM 3080 C C . GLY A 1 391 ? -21.815 10.810 22.741 1.00 90.25 391 GLY A C 1
ATOM 3081 O O . GLY A 1 391 ? -20.876 10.022 22.809 1.00 90.25 391 GLY A O 1
ATOM 3082 N N . HIS A 1 392 ? -22.996 10.548 23.311 1.00 89.75 392 HIS A N 1
ATOM 3083 C CA . HIS A 1 392 ? -23.280 9.293 24.016 1.00 89.75 392 HIS A CA 1
ATOM 3084 C C . HIS A 1 392 ? -23.238 8.084 23.070 1.00 89.75 392 HIS A C 1
ATOM 3086 O O . HIS A 1 392 ? -22.673 7.052 23.426 1.00 89.75 392 HIS A O 1
ATOM 3092 N N . ALA A 1 393 ? -23.844 8.195 21.881 1.00 91.06 393 ALA A N 1
ATOM 3093 C CA . ALA A 1 393 ? -23.853 7.114 20.897 1.00 91.06 393 ALA A CA 1
ATOM 3094 C C . ALA A 1 393 ? -22.433 6.795 20.414 1.00 91.06 393 ALA A C 1
ATOM 3096 O O . ALA A 1 393 ? -22.057 5.626 20.329 1.00 91.06 393 ALA A O 1
ATOM 3097 N N . LEU A 1 394 ? -21.625 7.832 20.180 1.00 91.81 394 LEU A N 1
ATOM 3098 C CA . LEU A 1 394 ? -20.232 7.682 19.788 1.00 91.81 394 LEU A CA 1
ATOM 3099 C C . LEU A 1 394 ? -19.385 7.045 20.896 1.00 91.81 394 LEU A C 1
ATOM 3101 O O . LEU A 1 394 ? -18.655 6.094 20.629 1.00 91.81 394 LEU A O 1
ATOM 3105 N N . GLY A 1 395 ? -19.515 7.525 22.137 1.00 89.25 395 GLY A N 1
ATOM 3106 C CA . GLY A 1 395 ? -18.828 6.940 23.291 1.00 89.25 395 GLY A CA 1
ATOM 3107 C C . GLY A 1 395 ? -19.187 5.466 23.482 1.00 89.25 395 GLY A C 1
ATOM 3108 O O . GLY A 1 395 ? -18.302 4.625 23.614 1.00 89.25 395 GLY A O 1
ATOM 3109 N N . TRP A 1 396 ? -20.477 5.126 23.392 1.00 86.69 396 TRP A N 1
ATOM 3110 C CA . TRP A 1 396 ? -20.932 3.737 23.459 1.00 86.69 396 TRP A CA 1
ATOM 3111 C C . TRP A 1 396 ? -20.325 2.877 22.344 1.00 86.69 396 TRP A C 1
ATOM 3113 O O . TRP A 1 396 ? -19.822 1.790 22.621 1.00 86.69 396 TRP A O 1
ATOM 3123 N N . PHE A 1 397 ? -20.322 3.362 21.100 1.00 88.88 397 PHE A N 1
ATOM 3124 C CA . PHE A 1 397 ? -19.773 2.617 19.966 1.00 88.88 397 PHE A CA 1
ATOM 3125 C C . PHE A 1 397 ? -18.273 2.355 20.116 1.00 88.88 397 PHE A C 1
ATOM 3127 O O . PHE A 1 397 ? -17.825 1.236 19.880 1.00 88.88 397 PHE A O 1
ATOM 3134 N N . ILE A 1 398 ? -17.511 3.359 20.558 1.00 88.50 398 ILE A N 1
ATOM 3135 C CA . ILE A 1 398 ? -16.074 3.222 20.822 1.00 88.50 398 ILE A CA 1
ATOM 3136 C C . ILE A 1 398 ? -15.806 2.143 21.870 1.00 88.50 398 ILE A C 1
ATOM 3138 O O . ILE A 1 398 ? -14.890 1.343 21.706 1.00 88.50 398 ILE A O 1
ATOM 3142 N N . GLU A 1 399 ? -16.616 2.093 22.927 1.00 81.00 399 GLU A N 1
ATOM 3143 C CA . GLU A 1 399 ? -16.472 1.078 23.965 1.00 81.00 399 GLU A CA 1
ATOM 3144 C C . GLU A 1 399 ? -16.802 -0.333 23.469 1.00 81.00 399 GLU A C 1
ATOM 3146 O O . GLU A 1 399 ? -16.094 -1.277 23.818 1.00 81.00 399 GLU A O 1
ATOM 3151 N N . GLN A 1 400 ? -17.872 -0.496 22.685 1.00 79.50 400 GLN A N 1
ATOM 3152 C CA . GLN A 1 400 ? -18.313 -1.821 22.238 1.00 79.50 400 GLN A CA 1
ATOM 3153 C C . GLN A 1 400 ? -17.492 -2.362 21.065 1.00 79.50 400 GLN A C 1
ATOM 3155 O O . GLN A 1 400 ? -17.212 -3.555 21.014 1.00 79.50 400 GLN A O 1
ATOM 3160 N N . ALA A 1 401 ? -17.091 -1.501 20.129 1.00 81.56 401 ALA A N 1
ATOM 3161 C CA . ALA A 1 401 ? -16.454 -1.904 18.879 1.00 81.56 401 ALA A CA 1
ATOM 3162 C C . ALA A 1 401 ? -15.211 -1.054 18.544 1.00 81.56 401 ALA A C 1
ATOM 3164 O O . ALA A 1 401 ? -15.125 -0.500 17.442 1.00 81.56 401 ALA A O 1
ATOM 3165 N N . PRO A 1 402 ? -14.203 -0.976 19.436 1.00 82.81 402 PRO A N 1
ATOM 3166 C CA . PRO A 1 402 ? -13.036 -0.106 19.251 1.00 82.81 402 PRO A CA 1
ATOM 3167 C C . PRO A 1 402 ? -12.275 -0.371 17.949 1.00 82.81 402 PRO A C 1
ATOM 3169 O O . PRO A 1 402 ? -11.832 0.563 17.287 1.00 82.81 402 PRO A O 1
ATOM 3172 N N . GLY A 1 403 ? -12.189 -1.636 17.526 1.00 81.62 403 GLY A N 1
ATOM 3173 C CA . GLY A 1 403 ? -11.520 -2.016 16.282 1.00 81.62 403 GLY A CA 1
ATOM 3174 C C . GLY A 1 403 ? -12.194 -1.502 15.002 1.00 81.62 403 GLY A C 1
ATOM 3175 O O . GLY A 1 403 ? -11.563 -1.502 13.950 1.00 81.62 403 GLY A O 1
ATOM 3176 N N . ARG A 1 404 ? -13.454 -1.046 15.073 1.00 86.12 404 ARG A N 1
ATOM 3177 C CA . ARG A 1 404 ? -14.205 -0.480 13.933 1.00 86.12 404 ARG A CA 1
ATOM 3178 C C . ARG A 1 404 ? -14.165 1.047 13.886 1.00 86.12 404 ARG A C 1
ATOM 3180 O O . ARG A 1 404 ? -14.592 1.646 12.902 1.00 86.12 404 ARG A O 1
ATOM 3187 N N . VAL A 1 405 ? -13.647 1.683 14.933 1.00 90.69 405 VAL A N 1
ATOM 3188 C CA . VAL A 1 405 ? -13.590 3.143 15.044 1.00 90.69 405 VAL A CA 1
ATOM 3189 C C . VAL A 1 405 ? -12.713 3.795 13.971 1.00 90.69 405 VAL A C 1
ATOM 3191 O O . VAL A 1 405 ? -13.154 4.818 13.450 1.00 90.69 405 VAL A O 1
ATOM 3194 N N . PRO A 1 406 ? -11.552 3.237 13.557 1.00 89.50 406 PRO A N 1
ATOM 3195 C CA . PRO A 1 406 ? -10.760 3.842 12.485 1.00 89.50 406 PRO A CA 1
ATOM 3196 C C . PRO A 1 406 ? -11.542 4.022 11.178 1.00 89.50 406 PRO A C 1
ATOM 3198 O O . PRO A 1 406 ? -11.501 5.094 10.576 1.00 89.50 406 PRO A O 1
ATOM 3201 N N . ALA A 1 407 ? -12.323 3.011 10.785 1.00 88.25 407 ALA A N 1
ATOM 3202 C CA . ALA A 1 407 ? -13.175 3.077 9.601 1.00 88.25 407 ALA A CA 1
ATOM 3203 C C . ALA A 1 407 ? -14.317 4.095 9.768 1.00 88.25 407 ALA A C 1
ATOM 3205 O O . ALA A 1 407 ? -14.564 4.890 8.865 1.00 88.25 407 ALA A O 1
ATOM 3206 N N . LEU A 1 408 ? -14.974 4.132 10.937 1.00 93.94 408 LEU A N 1
ATOM 3207 C CA . LEU A 1 408 ? -16.021 5.118 11.234 1.00 93.94 408 LEU A CA 1
ATOM 3208 C C . LEU A 1 408 ? -15.484 6.559 11.181 1.00 93.94 408 LEU A C 1
ATOM 3210 O O . LEU A 1 408 ? -16.085 7.419 10.541 1.00 93.94 408 LEU A O 1
ATOM 3214 N N . PHE A 1 409 ? -14.352 6.833 11.834 1.00 94.88 409 PHE A N 1
ATOM 3215 C CA . PHE A 1 409 ? -13.721 8.155 11.811 1.00 94.88 409 PHE A CA 1
ATOM 3216 C C . PHE A 1 409 ? -13.254 8.532 10.408 1.00 94.88 409 PHE A C 1
ATOM 3218 O O . PHE A 1 409 ? -13.481 9.666 9.990 1.00 94.88 409 PHE A O 1
ATOM 3225 N N . GLY A 1 410 ? -12.675 7.587 9.663 1.00 92.25 410 GLY A N 1
ATOM 3226 C CA . GLY A 1 410 ? -12.338 7.765 8.253 1.00 92.25 410 GLY A CA 1
ATOM 3227 C C . GLY A 1 410 ? -13.545 8.192 7.419 1.00 92.25 410 GLY A C 1
ATOM 3228 O O . GLY A 1 410 ? -13.502 9.235 6.769 1.00 92.25 410 GLY A O 1
ATOM 3229 N N . ALA A 1 411 ? -14.654 7.458 7.520 1.00 93.25 411 ALA A N 1
ATOM 3230 C CA . ALA A 1 411 ? -15.883 7.772 6.800 1.00 93.25 411 ALA A CA 1
ATOM 3231 C C . ALA A 1 411 ? -16.451 9.152 7.179 1.00 93.25 411 ALA A C 1
ATOM 3233 O O . ALA A 1 411 ? -16.819 9.923 6.295 1.00 93.25 411 ALA A O 1
ATOM 3234 N N . ILE A 1 412 ? -16.481 9.503 8.471 1.00 95.94 412 ILE A N 1
ATOM 3235 C CA . ILE A 1 412 ? -16.927 10.833 8.922 1.00 95.94 412 ILE A CA 1
ATOM 3236 C C . ILE A 1 412 ? -16.042 11.930 8.321 1.00 95.94 412 ILE A C 1
ATOM 3238 O O . ILE A 1 412 ? -16.572 12.898 7.784 1.00 95.94 412 ILE A O 1
ATOM 3242 N N . VAL A 1 413 ? -14.714 11.789 8.387 1.00 94.69 413 VAL A N 1
ATOM 3243 C CA . VAL A 1 413 ? -13.772 12.779 7.837 1.00 94.69 413 VAL A CA 1
ATOM 3244 C C . VAL A 1 413 ? -13.948 12.926 6.327 1.00 94.69 413 VAL A C 1
ATOM 3246 O O . VAL A 1 413 ? -13.998 14.054 5.839 1.00 94.69 413 VAL A O 1
ATOM 3249 N N . ARG A 1 414 ? -14.078 11.811 5.601 1.00 92.56 414 ARG A N 1
ATOM 3250 C CA . ARG A 1 414 ? -14.299 11.806 4.151 1.00 92.56 414 ARG A CA 1
ATOM 3251 C C . ARG A 1 414 ? -15.551 12.584 3.772 1.00 92.56 414 ARG A C 1
ATOM 3253 O O . ARG A 1 414 ? -15.461 13.571 3.057 1.00 92.56 414 ARG A O 1
ATOM 3260 N N . HIS A 1 415 ? -16.701 12.187 4.310 1.00 94.00 415 HIS A N 1
ATOM 3261 C CA . HIS A 1 415 ? -17.978 12.818 3.978 1.00 94.00 415 HIS A CA 1
ATOM 3262 C C . HIS A 1 415 ? -18.053 14.272 4.451 1.00 94.00 415 HIS A C 1
ATOM 3264 O O . HIS A 1 415 ? -18.583 15.129 3.752 1.00 94.00 415 HIS A O 1
ATOM 3270 N N . ALA A 1 416 ? -17.474 14.594 5.610 1.00 92.69 416 ALA A N 1
ATOM 3271 C CA . ALA A 1 416 ? -17.403 15.977 6.070 1.00 92.69 416 ALA A CA 1
ATOM 3272 C C . ALA A 1 416 ? -16.589 16.856 5.107 1.00 92.69 416 ALA A C 1
ATOM 3274 O O . ALA A 1 416 ? -16.966 17.998 4.853 1.00 92.69 416 ALA A O 1
ATOM 3275 N N . LYS A 1 417 ? -15.499 16.332 4.543 1.00 91.31 417 LYS A N 1
ATOM 3276 C CA . LYS A 1 417 ? -14.701 17.052 3.555 1.00 91.31 417 LYS A CA 1
ATOM 3277 C C . LYS A 1 417 ? -15.423 17.150 2.211 1.00 91.31 417 LYS A C 1
ATOM 3279 O O . LYS A 1 417 ? -15.596 18.253 1.706 1.00 91.31 417 LYS A O 1
ATOM 3284 N N . ASP A 1 418 ? -15.833 16.019 1.652 1.00 91.19 418 ASP A N 1
ATOM 3285 C CA . ASP A 1 418 ? -16.294 15.934 0.264 1.00 91.19 418 ASP A CA 1
ATOM 3286 C C . ASP A 1 418 ? -17.704 16.519 0.086 1.00 91.19 418 ASP A C 1
ATOM 3288 O O . ASP A 1 418 ? -17.959 17.222 -0.891 1.00 91.19 418 ASP A O 1
ATOM 3292 N N . ASP A 1 419 ? -18.599 16.297 1.056 1.00 92.75 419 ASP A N 1
ATOM 3293 C CA . ASP A 1 419 ? -19.996 16.741 0.969 1.00 92.75 419 ASP A CA 1
ATOM 3294 C C . ASP A 1 419 ? -20.222 18.096 1.658 1.00 92.75 419 ASP A C 1
ATOM 3296 O O . ASP A 1 419 ? -21.131 18.849 1.287 1.00 92.75 419 ASP A O 1
ATOM 3300 N N . LEU A 1 420 ? -19.424 18.413 2.690 1.00 90.50 420 LEU A N 1
ATOM 3301 C CA . LEU A 1 420 ? -19.658 19.583 3.541 1.00 90.50 420 LEU A CA 1
ATOM 3302 C C . LEU A 1 420 ? -18.572 20.668 3.482 1.00 90.50 420 LEU A C 1
ATOM 3304 O O . LEU A 1 420 ? -18.814 21.746 4.034 1.00 90.50 420 LEU A O 1
ATOM 3308 N N . ASP A 1 421 ? -17.440 20.427 2.813 1.00 89.81 421 ASP A N 1
ATOM 3309 C CA . ASP A 1 421 ? -16.256 21.306 2.803 1.00 89.81 421 ASP A CA 1
ATOM 3310 C C . ASP A 1 421 ? -15.740 21.630 4.221 1.00 89.81 421 ASP A C 1
ATOM 3312 O O . ASP A 1 421 ? -15.297 22.736 4.531 1.00 89.81 421 ASP A O 1
ATOM 3316 N N . ILE A 1 422 ? -15.841 20.657 5.136 1.00 89.44 422 ILE A N 1
ATOM 3317 C CA . ILE A 1 422 ? -15.371 20.790 6.518 1.00 89.44 422 ILE A CA 1
ATOM 3318 C C . ILE A 1 422 ? -13.979 20.154 6.643 1.00 89.44 422 ILE A C 1
ATOM 3320 O O . ILE A 1 422 ? -13.825 18.952 6.413 1.00 89.44 422 ILE A O 1
ATOM 3324 N N . PRO A 1 423 ? -12.957 20.921 7.065 1.00 89.75 423 PRO A N 1
ATOM 3325 C CA . PRO A 1 423 ? -11.611 20.398 7.260 1.00 89.75 423 PRO A CA 1
ATOM 3326 C C . PRO A 1 423 ? -11.523 19.289 8.321 1.00 89.75 423 PRO A C 1
ATOM 3328 O O . PRO A 1 423 ? -12.194 19.328 9.356 1.00 89.75 423 PRO A O 1
ATOM 3331 N N . ALA A 1 424 ? -10.619 18.329 8.103 1.00 90.38 424 ALA A N 1
ATOM 3332 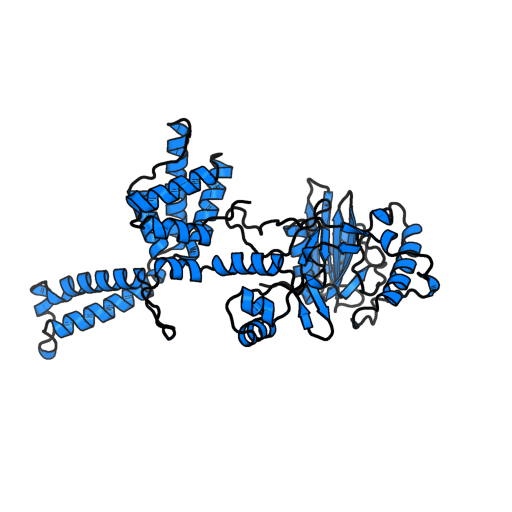C CA . ALA A 1 424 ? -10.408 17.196 9.006 1.00 90.38 424 ALA A CA 1
ATOM 3333 C C . ALA A 1 424 ? -10.027 17.616 10.439 1.00 90.38 424 ALA A C 1
ATOM 3335 O O . ALA A 1 424 ? -10.426 16.948 11.388 1.00 90.38 424 ALA A O 1
ATOM 3336 N N . ASP A 1 425 ? -9.311 18.732 10.621 1.00 90.62 425 ASP A N 1
ATOM 3337 C CA . ASP A 1 425 ? -8.940 19.231 11.950 1.00 90.62 425 ASP A CA 1
ATOM 3338 C C . ASP A 1 425 ? -10.153 19.753 12.737 1.00 90.62 425 ASP A C 1
ATOM 3340 O O . ASP A 1 425 ? -10.212 19.602 13.958 1.00 90.62 425 ASP A O 1
ATOM 3344 N N . VAL A 1 426 ? -11.146 20.327 12.048 1.00 90.38 426 VAL A N 1
ATOM 3345 C CA . VAL A 1 426 ? -12.421 20.733 12.654 1.00 90.38 426 VAL A CA 1
ATOM 3346 C C . VAL A 1 426 ? -13.198 19.494 13.086 1.00 90.38 426 VAL A C 1
ATOM 3348 O O . VAL A 1 426 ? -13.699 19.453 14.212 1.00 90.38 426 VAL A O 1
ATOM 3351 N N . VAL A 1 427 ? -13.257 18.461 12.238 1.00 93.38 427 VAL A N 1
ATOM 3352 C CA . VAL A 1 427 ? -13.888 17.173 12.575 1.00 93.38 427 VAL A CA 1
ATOM 3353 C C . VAL A 1 427 ? -13.203 16.541 13.787 1.00 93.38 427 VAL A C 1
ATOM 3355 O O . VAL A 1 427 ? -13.880 16.179 14.748 1.00 93.38 427 VAL A O 1
ATOM 3358 N N . GLU A 1 428 ? -11.870 16.479 13.791 1.00 93.50 428 GLU A N 1
ATOM 3359 C CA . GLU A 1 428 ? -11.083 15.923 14.892 1.00 93.50 428 GLU A CA 1
ATOM 3360 C C . GLU A 1 428 ? -11.398 16.625 16.216 1.00 93.50 428 GLU A C 1
ATOM 3362 O O . GLU A 1 428 ? -11.775 15.976 17.194 1.00 93.50 428 GLU A O 1
ATOM 3367 N N . LYS A 1 429 ? -11.312 17.962 16.241 1.00 91.50 429 LYS A N 1
ATOM 3368 C CA . LYS A 1 429 ? -11.612 18.765 17.436 1.00 91.50 429 LYS A CA 1
ATOM 3369 C C . LYS A 1 429 ? -13.048 18.549 17.919 1.00 91.50 429 LYS A C 1
ATOM 3371 O O . LYS A 1 429 ? -13.276 18.453 19.123 1.00 91.50 429 LYS A O 1
ATOM 3376 N N . SER A 1 430 ? -14.002 18.440 16.993 1.00 93.19 430 SER A N 1
ATOM 3377 C CA . SER A 1 430 ? -15.423 18.213 17.300 1.00 93.19 430 SER A CA 1
ATOM 3378 C C . SER A 1 430 ? -15.651 16.850 17.958 1.00 93.19 430 SER A C 1
ATOM 3380 O O . SER A 1 430 ? -16.311 16.757 18.997 1.00 93.19 430 SER A O 1
ATOM 3382 N N . LEU A 1 431 ? -15.053 15.791 17.401 1.00 94.38 431 LEU A N 1
ATOM 3383 C CA . LEU A 1 431 ? -15.145 14.436 17.948 1.00 94.38 431 LEU A CA 1
ATOM 3384 C C . LEU A 1 431 ? -14.451 14.337 19.315 1.00 94.38 431 LEU A C 1
ATOM 3386 O O . LEU A 1 431 ? -15.042 13.807 20.256 1.00 94.38 431 LEU A O 1
ATOM 3390 N N . ARG A 1 432 ? -13.246 14.907 19.461 1.00 93.25 432 ARG A N 1
ATOM 3391 C CA . ARG A 1 432 ? -12.518 14.964 20.743 1.00 93.25 432 ARG A CA 1
ATOM 3392 C C . ARG A 1 432 ? -13.349 15.645 21.827 1.00 93.25 432 ARG A C 1
ATOM 3394 O O . ARG A 1 432 ? -13.546 15.080 22.902 1.00 93.25 432 ARG A O 1
ATOM 3401 N N . GLN A 1 433 ? -13.888 16.830 21.535 1.00 90.19 433 GLN A N 1
ATOM 3402 C CA . GLN A 1 433 ? -14.699 17.586 22.490 1.00 90.19 433 GLN A CA 1
ATOM 3403 C C . GLN A 1 433 ? -15.970 16.831 22.890 1.00 90.19 433 GLN A C 1
ATOM 3405 O O . GLN A 1 433 ? -16.341 16.820 24.068 1.00 90.19 433 GLN A O 1
ATOM 3410 N N . SER A 1 434 ? -16.625 16.178 21.928 1.00 91.94 434 SER A N 1
ATOM 3411 C CA . SER A 1 434 ? -17.816 15.371 22.185 1.00 91.94 434 SER A CA 1
ATOM 3412 C C . SER A 1 434 ? -17.523 14.193 23.115 1.00 91.94 434 SER A C 1
ATOM 3414 O O . SER A 1 434 ? -18.278 13.940 24.055 1.00 91.94 434 SER A O 1
ATOM 3416 N N . LEU A 1 435 ? -16.390 13.515 22.928 1.00 90.62 435 LEU A N 1
ATOM 3417 C CA . LEU A 1 435 ? -16.010 12.375 23.761 1.00 90.62 435 LEU A CA 1
ATOM 3418 C C . LEU A 1 435 ? -15.652 12.773 25.192 1.00 90.62 435 LEU A C 1
ATOM 3420 O O . LEU A 1 435 ? -16.064 12.082 26.125 1.00 90.62 435 LEU A O 1
ATOM 3424 N N . MET A 1 436 ? -14.994 13.921 25.368 1.00 88.75 436 MET A N 1
ATOM 3425 C CA . MET A 1 436 ? -14.720 14.485 26.694 1.00 88.75 436 MET A CA 1
ATOM 3426 C C . MET A 1 436 ? -15.997 14.959 27.402 1.00 88.75 436 MET A C 1
ATOM 3428 O O . MET A 1 436 ? -16.160 14.755 28.601 1.00 88.75 436 MET A O 1
ATOM 3432 N N . SER A 1 437 ? -16.920 15.590 26.671 1.00 86.50 437 SER A N 1
ATOM 3433 C CA . SER A 1 437 ? -18.108 16.221 27.272 1.00 86.50 437 SER A CA 1
ATOM 3434 C C . SER A 1 437 ? -19.254 15.237 27.513 1.00 86.50 437 SER A C 1
ATOM 3436 O O . SER A 1 437 ? -20.031 15.385 28.459 1.00 86.50 437 SER A O 1
ATOM 3438 N N . HIS A 1 438 ? -19.416 14.269 26.613 1.00 86.56 438 HIS A N 1
ATOM 3439 C CA . HIS A 1 438 ? -20.623 13.447 26.498 1.00 86.56 438 HIS A CA 1
ATOM 3440 C C . HIS A 1 438 ? -20.320 11.959 26.291 1.00 86.56 438 HIS A C 1
ATOM 3442 O O . HIS A 1 438 ? -21.116 11.125 26.713 1.00 86.56 438 HIS A O 1
ATOM 3448 N N . GLY A 1 439 ? -19.180 11.614 25.688 1.00 78.88 439 GLY A N 1
ATOM 3449 C CA . GLY A 1 439 ? -18.778 10.221 25.467 1.00 78.88 439 GLY A CA 1
ATOM 3450 C C . GLY A 1 439 ? -18.222 9.506 26.700 1.00 78.88 439 GLY A C 1
ATOM 3451 O O . GLY A 1 439 ? -18.085 8.289 26.668 1.00 78.88 439 GLY A O 1
ATOM 3452 N N . GLY A 1 440 ? -17.925 10.233 27.783 1.00 80.94 440 GLY A N 1
ATOM 3453 C CA . GLY A 1 440 ? -17.457 9.654 29.047 1.00 80.94 440 GLY A CA 1
ATOM 3454 C C . GLY A 1 440 ? -15.982 9.241 29.053 1.00 80.94 440 GLY A C 1
ATOM 3455 O O . GLY A 1 440 ? -15.569 8.507 29.950 1.00 80.94 440 GLY A O 1
ATOM 3456 N N . MET A 1 441 ? -15.187 9.704 28.082 1.00 83.31 441 MET A N 1
ATOM 3457 C CA . MET A 1 441 ? -13.755 9.410 28.011 1.00 83.31 441 MET A CA 1
ATOM 3458 C C . MET A 1 441 ? -12.944 10.517 28.704 1.00 83.31 441 MET A C 1
ATOM 3460 O O . MET A 1 441 ? -13.1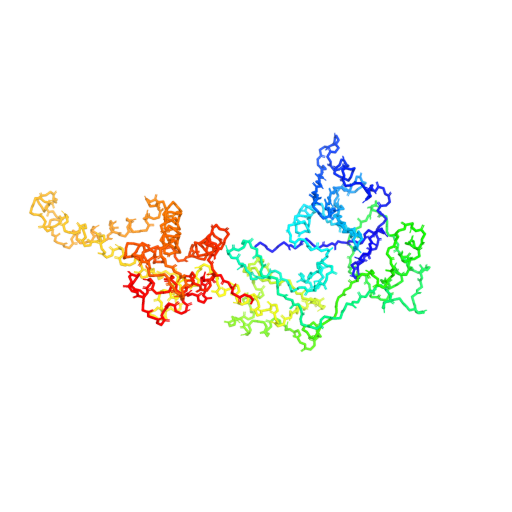72 11.695 28.416 1.00 83.31 441 MET A O 1
ATOM 3464 N N . PRO A 1 442 ? -12.001 10.181 29.602 1.00 83.06 442 PRO A N 1
ATOM 3465 C CA . PRO A 1 442 ? -11.172 11.190 30.249 1.00 83.06 442 PRO A CA 1
ATOM 3466 C C . PRO A 1 442 ? -10.163 11.799 29.253 1.00 83.06 442 PRO A C 1
ATOM 3468 O O . PRO A 1 442 ? -9.742 11.094 28.329 1.00 83.06 442 PRO A O 1
ATOM 3471 N N . PRO A 1 443 ? -9.760 13.075 29.423 1.00 82.19 443 PRO A N 1
ATOM 3472 C CA . PRO A 1 443 ? -8.931 13.797 28.453 1.00 82.19 443 PRO A CA 1
ATOM 3473 C C . PRO A 1 443 ? -7.645 13.061 28.062 1.00 82.19 443 PRO A C 1
ATOM 3475 O O . PRO A 1 443 ? -7.344 12.948 26.878 1.00 82.19 443 PRO A O 1
ATOM 3478 N N . GLU A 1 444 ? -6.936 12.483 29.034 1.00 81.81 444 GLU A N 1
ATOM 3479 C CA . GLU A 1 444 ? -5.684 11.759 28.805 1.00 81.81 444 GLU A CA 1
ATOM 3480 C C . GLU A 1 444 ? -5.847 10.535 27.889 1.00 81.81 444 GLU A C 1
ATOM 3482 O O . GLU A 1 444 ? -4.966 10.245 27.083 1.00 81.81 444 GLU A O 1
ATOM 3487 N N . ARG A 1 445 ? -7.000 9.852 27.937 1.00 83.56 445 ARG A N 1
ATOM 3488 C CA . ARG A 1 445 ? -7.276 8.703 27.060 1.00 83.56 445 ARG A CA 1
ATOM 3489 C C . ARG A 1 445 ? -7.733 9.123 25.672 1.00 83.56 445 ARG A C 1
ATOM 3491 O O . ARG A 1 445 ? -7.528 8.368 24.727 1.00 83.56 445 ARG A O 1
ATOM 3498 N N . VAL A 1 446 ? -8.351 10.298 25.534 1.00 87.25 446 VAL A N 1
ATOM 3499 C CA . VAL A 1 446 ? -8.790 10.809 24.226 1.00 87.25 446 VAL A CA 1
ATOM 3500 C C . VAL A 1 446 ? -7.585 11.015 23.314 1.00 87.25 446 VAL A C 1
ATOM 3502 O O . VAL A 1 446 ? -7.640 10.627 22.150 1.00 87.25 446 VAL A O 1
ATOM 3505 N N . ASP A 1 447 ? -6.483 11.561 23.828 1.00 87.00 447 ASP A N 1
ATOM 3506 C CA . ASP A 1 447 ? -5.278 11.795 23.027 1.00 87.00 447 ASP A CA 1
ATOM 3507 C C . ASP A 1 447 ? -4.643 10.496 22.520 1.00 87.00 447 ASP A C 1
ATOM 3509 O O . ASP A 1 447 ? -4.403 10.359 21.317 1.00 87.00 447 ASP A O 1
ATOM 3513 N N . GLU A 1 448 ? -4.435 9.523 23.408 1.00 85.69 448 GLU A N 1
ATOM 3514 C CA . GLU A 1 448 ? -3.881 8.212 23.050 1.00 85.69 448 GLU A CA 1
ATOM 3515 C C . GLU A 1 448 ? -4.791 7.455 22.078 1.00 85.69 448 GLU A C 1
ATOM 3517 O O . GLU A 1 448 ? -4.321 6.854 21.109 1.00 85.69 448 GLU A O 1
ATOM 3522 N N . PHE A 1 449 ? -6.107 7.521 22.297 1.00 87.19 449 PHE A N 1
ATOM 3523 C CA . PHE A 1 449 ? -7.085 6.852 21.452 1.00 87.19 449 PHE A CA 1
ATOM 3524 C C . PHE A 1 449 ? -7.120 7.452 20.042 1.00 87.19 449 PHE A C 1
ATOM 3526 O O . PHE A 1 449 ? -7.050 6.723 19.055 1.00 87.19 449 PHE A O 1
ATOM 3533 N N . PHE A 1 450 ? -7.138 8.782 19.918 1.00 90.81 450 PHE A N 1
ATOM 3534 C CA . PHE A 1 450 ? -7.112 9.432 18.605 1.00 90.81 450 PHE A CA 1
ATOM 3535 C C . PHE A 1 450 ? -5.799 9.197 17.861 1.00 90.81 450 PHE A C 1
ATOM 3537 O O . PHE A 1 450 ? -5.827 9.079 16.639 1.00 90.81 450 PHE A O 1
ATOM 3544 N N . ALA A 1 451 ? -4.670 9.063 18.561 1.00 86.75 451 ALA A N 1
ATOM 3545 C CA . ALA A 1 451 ? -3.398 8.733 17.921 1.00 86.75 451 ALA A CA 1
ATOM 3546 C C . ALA A 1 451 ? -3.436 7.375 17.189 1.00 86.75 451 ALA A C 1
ATOM 3548 O O . ALA A 1 451 ? -2.762 7.206 16.164 1.00 86.75 451 ALA A O 1
ATOM 3549 N N . VAL A 1 452 ? -4.238 6.421 17.686 1.00 85.81 452 VAL A N 1
ATOM 3550 C CA . VAL A 1 452 ? -4.386 5.090 17.079 1.00 85.81 452 VAL A CA 1
ATOM 3551 C C . VAL A 1 452 ? -5.577 4.972 16.124 1.00 85.81 452 VAL A C 1
ATOM 3553 O O . VAL A 1 452 ? -5.501 4.181 15.186 1.00 85.81 452 VAL A O 1
ATOM 3556 N N . THR A 1 453 ? -6.657 5.739 16.317 1.00 87.75 453 THR A N 1
ATOM 3557 C CA . THR A 1 453 ? -7.884 5.591 15.512 1.00 87.75 453 THR A CA 1
ATOM 3558 C C . THR A 1 453 ? -8.148 6.697 14.505 1.00 87.75 453 THR A C 1
ATOM 3560 O O . THR A 1 453 ? -8.863 6.457 13.535 1.00 87.75 453 THR A O 1
ATOM 3563 N N . PHE A 1 454 ? -7.666 7.919 14.729 1.00 90.62 454 PHE A N 1
ATOM 3564 C CA . PHE A 1 454 ? -7.964 9.021 13.820 1.00 90.62 454 PHE A CA 1
ATOM 3565 C C . PHE A 1 454 ? -7.119 8.905 12.540 1.00 90.62 454 PHE A C 1
ATOM 3567 O O . PHE A 1 454 ? -5.958 8.484 12.619 1.00 90.62 454 PHE A O 1
ATOM 3574 N N . PRO A 1 455 ? -7.669 9.252 11.359 1.00 84.88 455 PRO A N 1
ATOM 3575 C CA . PRO A 1 455 ? -6.915 9.211 10.113 1.00 84.88 455 PRO A CA 1
ATOM 3576 C C . PRO A 1 455 ? -5.593 9.993 10.212 1.00 84.88 455 PRO A C 1
ATOM 3578 O O . PRO A 1 455 ? -5.594 11.114 10.730 1.00 84.88 455 PRO A O 1
ATOM 3581 N N . PRO A 1 456 ? -4.465 9.442 9.720 1.00 82.00 456 PRO A N 1
ATOM 3582 C CA . PRO A 1 456 ? -3.191 10.151 9.724 1.00 82.00 456 PRO A CA 1
ATOM 3583 C C . PRO A 1 456 ? -3.304 11.501 9.022 1.00 82.00 456 PRO A C 1
ATOM 3585 O O . PRO A 1 456 ? -3.769 11.592 7.884 1.00 82.00 456 PRO A O 1
ATOM 3588 N N . GLN A 1 457 ? -2.813 12.546 9.682 1.00 69.62 457 GLN A N 1
ATOM 3589 C CA . GLN A 1 457 ? -2.648 13.853 9.063 1.00 69.62 457 GLN A CA 1
ATOM 3590 C C . GLN A 1 457 ? -1.245 13.951 8.452 1.00 69.62 457 GLN A C 1
ATOM 3592 O O . GLN A 1 457 ? -0.279 13.969 9.202 1.00 69.62 457 GLN A O 1
ATOM 3597 N N . LYS A 1 458 ? -1.188 14.011 7.111 1.00 57.59 458 LYS A N 1
ATOM 3598 C CA . LYS A 1 458 ? -0.020 14.195 6.214 1.00 57.59 458 LYS A CA 1
ATOM 3599 C C . LYS A 1 458 ? 1.244 13.362 6.459 1.00 57.59 458 LYS A C 1
ATOM 3601 O O . LYS A 1 458 ? 1.847 13.360 7.549 1.00 57.59 458 LYS A O 1
#

Organism: NCBI:txid546364